Protein AF-A0A8J2Q287-F1 (afdb_monomer_lite)

Structure (mmCIF, N/CA/C/O backbone):
data_AF-A0A8J2Q287-F1
#
_entry.id   AF-A0A8J2Q287-F1
#
loop_
_atom_site.group_PDB
_atom_site.id
_atom_site.type_symbol
_atom_site.label_atom_id
_atom_site.label_alt_id
_atom_site.label_comp_id
_atom_site.label_asym_id
_atom_site.label_entity_id
_atom_site.label_seq_id
_atom_site.pdbx_PDB_ins_code
_atom_site.Cartn_x
_atom_site.Cartn_y
_atom_site.Cartn_z
_atom_site.occupancy
_atom_site.B_iso_or_equiv
_atom_site.auth_seq_id
_atom_site.auth_comp_id
_atom_site.auth_asym_id
_atom_site.auth_atom_id
_atom_site.pdbx_PDB_model_num
ATOM 1 N N . MET A 1 1 ? 9.483 -49.719 42.797 1.00 30.91 1 MET A N 1
ATOM 2 C CA . MET A 1 1 ? 10.534 -49.139 41.933 1.00 30.91 1 MET A CA 1
ATOM 3 C C . MET A 1 1 ? 10.169 -49.413 40.476 1.00 30.91 1 MET A C 1
ATOM 5 O O . MET A 1 1 ? 10.015 -50.570 40.126 1.00 30.91 1 MET A O 1
ATOM 9 N N . LYS A 1 2 ? 10.031 -48.340 39.684 1.00 28.91 2 LYS A N 1
ATOM 10 C CA . LYS A 1 2 ? 10.017 -48.252 38.207 1.00 28.91 2 LYS A CA 1
ATOM 11 C C . LYS A 1 2 ? 8.876 -48.911 37.406 1.00 28.91 2 LYS A C 1
ATOM 13 O O . LYS A 1 2 ? 8.914 -50.079 37.044 1.00 28.91 2 LYS A O 1
ATOM 18 N N . GLN A 1 3 ? 7.952 -48.028 37.016 1.00 26.89 3 GLN A N 1
ATOM 19 C CA . GLN A 1 3 ? 7.218 -48.022 35.749 1.00 26.89 3 GLN A CA 1
ATOM 20 C C . GLN A 1 3 ? 8.113 -48.377 34.547 1.00 26.89 3 GLN A C 1
ATOM 22 O O . GLN A 1 3 ? 9.223 -47.855 34.417 1.00 26.89 3 GLN A O 1
ATOM 27 N N . LYS A 1 4 ? 7.560 -49.147 33.606 1.00 24.88 4 LYS A N 1
ATOM 28 C CA . LYS A 1 4 ? 7.857 -49.010 32.178 1.00 24.88 4 LYS A CA 1
ATOM 29 C C . LYS A 1 4 ? 6.545 -49.049 31.398 1.00 24.88 4 LYS A C 1
ATOM 31 O O . LYS A 1 4 ? 5.744 -49.968 31.516 1.00 24.88 4 LYS A O 1
ATOM 36 N N . THR A 1 5 ? 6.354 -47.962 30.673 1.00 27.16 5 THR A N 1
ATOM 37 C CA . THR A 1 5 ? 5.254 -47.560 29.805 1.00 27.16 5 THR A CA 1
ATOM 38 C C . THR A 1 5 ? 5.058 -48.509 28.625 1.00 27.16 5 THR A C 1
ATOM 40 O O . THR A 1 5 ? 6.005 -48.774 27.887 1.00 27.16 5 THR A O 1
ATOM 43 N N . SER A 1 6 ? 3.817 -48.931 28.393 1.00 23.00 6 SER A N 1
ATOM 44 C CA . SER A 1 6 ? 3.329 -49.367 27.082 1.00 23.00 6 SER A CA 1
ATOM 45 C C . SER A 1 6 ? 2.025 -48.618 26.802 1.00 23.00 6 SER A C 1
ATOM 47 O O . SER A 1 6 ? 1.180 -48.473 27.682 1.00 23.00 6 SER A O 1
ATOM 49 N N . ILE A 1 7 ? 1.949 -48.023 25.614 1.00 34.00 7 ILE A N 1
ATOM 50 C CA . ILE A 1 7 ? 0.878 -47.139 25.146 1.00 34.00 7 ILE A CA 1
ATOM 51 C C . ILE A 1 7 ? -0.329 -47.989 24.735 1.00 34.00 7 ILE A C 1
ATOM 53 O O . ILE A 1 7 ? -0.144 -48.903 23.930 1.00 34.00 7 ILE A O 1
ATOM 57 N N . PRO A 1 8 ? -1.555 -47.635 25.160 1.00 24.61 8 PRO A N 1
ATOM 58 C CA . PRO A 1 8 ? -2.741 -47.986 24.401 1.00 24.61 8 PRO A CA 1
ATOM 59 C C . PRO A 1 8 ? -3.520 -46.739 23.955 1.00 24.61 8 PRO A C 1
ATOM 61 O O . PRO A 1 8 ? -3.967 -45.926 24.757 1.00 24.61 8 PRO A O 1
ATOM 64 N N . ASN A 1 9 ? -3.711 -46.689 22.637 1.00 23.41 9 ASN A N 1
ATOM 65 C CA . ASN A 1 9 ? -4.858 -46.160 21.903 1.00 23.41 9 ASN A CA 1
ATOM 66 C C . ASN A 1 9 ? -5.159 -44.658 21.992 1.00 23.41 9 ASN A C 1
ATOM 68 O O . ASN A 1 9 ? -5.897 -44.170 22.846 1.00 23.41 9 ASN A O 1
ATOM 72 N N . LEU A 1 10 ? -4.662 -43.974 20.953 1.00 26.73 10 LEU A N 1
ATOM 73 C CA . LEU A 1 10 ? -5.223 -42.759 20.372 1.00 26.73 10 LEU A CA 1
ATOM 74 C C . LEU A 1 10 ? -6.754 -42.895 20.272 1.00 26.73 10 LEU A C 1
ATOM 76 O O . LEU A 1 10 ? -7.284 -43.543 19.369 1.00 26.73 10 LEU A O 1
ATOM 80 N N . SER A 1 11 ? -7.464 -42.286 21.214 1.00 26.03 11 SER A N 1
ATOM 81 C CA . SER A 1 11 ? -8.861 -41.924 21.022 1.00 26.03 11 SER A CA 1
ATOM 82 C C . SER A 1 11 ? -8.886 -40.570 20.314 1.00 26.03 11 SER A C 1
ATOM 84 O O . SER A 1 11 ? -8.184 -39.627 20.682 1.00 26.03 11 SER A O 1
ATOM 86 N N . ASN A 1 12 ? -9.647 -40.524 19.224 1.00 31.22 12 ASN A N 1
ATOM 87 C CA . ASN A 1 12 ? -9.850 -39.379 18.346 1.00 31.22 12 ASN A CA 1
ATOM 88 C C . ASN A 1 12 ? -10.497 -38.193 19.081 1.00 31.22 12 ASN A C 1
ATOM 90 O O . ASN A 1 12 ? -11.699 -37.968 18.971 1.00 31.22 12 ASN A O 1
ATOM 94 N N . SER A 1 13 ? -9.700 -37.394 19.786 1.00 33.53 13 SER A N 1
ATOM 95 C CA . SER A 1 13 ? -10.114 -36.065 20.248 1.00 33.53 13 SER A CA 1
ATOM 96 C C . SER A 1 13 ? -8.940 -35.087 20.263 1.00 33.53 13 SER A C 1
ATOM 98 O O . SER A 1 13 ? -8.621 -34.495 21.287 1.00 33.53 13 SER A O 1
ATOM 100 N N . ASN A 1 14 ? -8.278 -34.915 19.120 1.00 33.53 14 ASN A N 1
ATOM 101 C CA . ASN A 1 14 ? -7.358 -33.799 18.902 1.00 33.53 14 ASN A CA 1
ATOM 102 C C . ASN A 1 14 ? -7.794 -33.003 17.670 1.00 33.53 14 ASN A C 1
ATOM 104 O O . ASN A 1 14 ? -7.147 -33.001 16.630 1.00 33.53 14 ASN A O 1
ATOM 108 N N . THR A 1 15 ? -8.903 -32.284 17.827 1.00 33.91 15 THR A N 1
ATOM 109 C CA . THR A 1 15 ? -9.195 -31.062 17.069 1.00 33.91 15 THR A CA 1
ATOM 110 C C . THR A 1 15 ? -9.151 -29.866 18.017 1.00 33.91 15 THR A C 1
ATOM 112 O O . THR A 1 15 ? -10.064 -29.055 18.045 1.00 33.91 15 THR A O 1
ATOM 115 N N . ASN A 1 16 ? -8.074 -29.745 18.796 1.00 35.75 16 ASN A N 1
ATOM 116 C CA . ASN A 1 16 ? -7.690 -28.474 19.416 1.00 35.75 16 ASN A CA 1
ATOM 117 C C . ASN A 1 16 ? -6.682 -27.754 18.508 1.00 35.75 16 ASN A C 1
ATOM 119 O O . ASN A 1 16 ? -5.637 -27.285 18.950 1.00 35.75 16 ASN A O 1
ATOM 123 N N . ALA A 1 17 ? -6.986 -27.685 17.209 1.00 33.25 17 ALA A N 1
ATOM 124 C CA . ALA A 1 17 ? -6.428 -26.628 16.385 1.00 33.25 17 ALA A CA 1
ATOM 125 C C . ALA A 1 17 ? -7.137 -25.344 16.825 1.00 33.25 17 ALA A C 1
ATOM 127 O O . ALA A 1 17 ? -8.359 -25.248 16.713 1.00 33.25 17 ALA A O 1
ATOM 128 N N . TYR A 1 18 ? -6.388 -24.393 17.384 1.00 36.34 18 TYR A N 1
ATOM 129 C CA . TYR A 1 18 ? -6.907 -23.081 17.759 1.00 36.34 18 TYR A CA 1
ATOM 130 C C . TYR A 1 18 ? -7.545 -22.439 16.519 1.00 36.34 18 TYR A C 1
ATOM 132 O O . TYR A 1 18 ? -6.860 -21.974 15.613 1.00 36.34 18 TYR A O 1
ATOM 140 N N . ASN A 1 19 ? -8.873 -22.438 16.457 1.00 36.66 19 ASN A N 1
ATOM 141 C CA . ASN A 1 19 ? -9.682 -21.959 15.333 1.00 36.66 19 ASN A CA 1
ATOM 142 C C . ASN A 1 19 ? -9.749 -20.418 15.261 1.00 36.66 19 ASN A C 1
ATOM 144 O O . ASN A 1 19 ? -10.635 -19.859 14.612 1.00 36.66 19 ASN A O 1
ATOM 148 N N . GLY A 1 20 ? -8.841 -19.717 15.953 1.00 40.84 20 GLY A N 1
ATOM 149 C CA . GLY A 1 20 ? -8.785 -18.256 16.029 1.00 40.84 20 GLY A CA 1
ATOM 150 C C . GLY A 1 20 ? -9.947 -17.613 16.792 1.00 40.84 20 GLY A C 1
ATOM 151 O O . GLY A 1 20 ? -9.929 -16.404 17.010 1.00 40.84 20 GLY A O 1
ATOM 152 N N . ARG A 1 21 ? -10.948 -18.392 17.222 1.00 38.56 21 ARG A N 1
ATOM 153 C CA . ARG A 1 21 ? -12.086 -17.915 18.008 1.00 38.56 21 ARG A CA 1
ATOM 154 C C . ARG A 1 21 ? -11.871 -18.314 19.460 1.00 38.56 21 ARG A C 1
ATOM 156 O O . ARG A 1 21 ? -11.976 -19.483 19.807 1.00 38.56 21 ARG A O 1
ATOM 163 N N . MET A 1 22 ? -11.599 -17.338 20.324 1.00 40.91 22 MET A N 1
ATOM 164 C CA . MET A 1 22 ? -11.732 -17.553 21.765 1.00 40.91 22 MET A CA 1
ATOM 165 C C . MET A 1 22 ? -13.216 -17.754 22.087 1.00 40.91 22 MET A C 1
ATOM 167 O O . MET A 1 22 ? -13.965 -16.781 22.207 1.00 40.91 22 MET A O 1
ATOM 171 N N . GLU A 1 23 ? -13.650 -19.006 22.198 1.00 41.22 23 GLU A N 1
ATOM 172 C CA . GLU A 1 23 ? -14.953 -19.342 22.764 1.00 41.22 23 GLU A CA 1
ATOM 173 C C . GLU A 1 23 ? -14.896 -19.113 24.273 1.00 41.22 23 GLU A C 1
ATOM 175 O O . GLU A 1 23 ? -14.190 -19.794 25.017 1.00 41.22 23 GLU A O 1
ATOM 180 N N . TRP A 1 24 ? -15.603 -18.083 24.730 1.00 50.50 24 TRP A N 1
ATOM 181 C CA . TRP A 1 24 ? -15.708 -17.797 26.150 1.00 50.50 24 TRP A CA 1
ATOM 182 C C . TRP A 1 24 ? -16.763 -18.703 26.779 1.00 50.50 24 TRP A C 1
ATOM 184 O O . TRP A 1 24 ? -17.964 -18.464 26.641 1.00 50.50 24 TRP A O 1
ATOM 194 N N . ASN A 1 25 ? -16.309 -19.727 27.496 1.00 54.94 25 ASN A N 1
ATOM 195 C CA . ASN A 1 25 ? -17.180 -20.570 28.302 1.00 54.94 25 ASN A CA 1
ATOM 196 C C . ASN A 1 25 ? -17.535 -19.836 29.598 1.00 54.94 25 ASN A C 1
ATOM 198 O O . ASN A 1 25 ? -16.721 -19.765 30.520 1.00 54.94 25 ASN A O 1
ATOM 202 N N . ARG A 1 26 ? -18.759 -19.296 29.679 1.00 58.56 26 ARG A N 1
ATOM 203 C CA . ARG A 1 26 ? -19.301 -18.792 30.947 1.00 58.56 26 ARG A CA 1
ATOM 204 C C . ARG A 1 26 ? -19.298 -19.935 31.956 1.00 58.56 26 ARG A C 1
ATOM 206 O O . ARG A 1 26 ? -19.916 -20.977 31.743 1.00 58.56 26 ARG A O 1
ATOM 213 N N . THR A 1 27 ? -18.559 -19.772 33.044 1.00 69.12 27 THR A N 1
ATOM 214 C CA . THR A 1 27 ? -18.592 -20.731 34.145 1.00 69.12 27 THR A CA 1
ATOM 215 C C . THR A 1 27 ? -19.926 -20.580 34.872 1.00 69.12 27 THR A C 1
ATOM 217 O O . THR A 1 27 ? -20.373 -19.463 35.122 1.00 69.12 27 THR A O 1
ATOM 220 N N . LYS A 1 28 ? -20.547 -21.696 35.279 1.00 67.62 28 LYS A N 1
ATOM 221 C CA . LYS A 1 28 ? -21.798 -21.683 36.071 1.00 67.62 28 LYS A CA 1
ATOM 222 C C . LYS A 1 28 ? -21.698 -20.794 37.323 1.00 67.62 28 LYS A C 1
ATOM 224 O O . LYS A 1 28 ? -22.685 -20.214 37.757 1.00 67.62 28 LYS A O 1
ATOM 229 N N . SER A 1 29 ? -20.490 -20.664 37.877 1.00 72.19 29 SER A N 1
ATOM 230 C CA . SER A 1 29 ? -20.175 -19.752 38.982 1.00 72.19 29 SER A CA 1
ATOM 231 C C . SER A 1 29 ? -20.390 -18.276 38.616 1.00 72.19 29 SER A C 1
ATOM 233 O O . SER A 1 29 ? -20.980 -17.528 39.390 1.00 72.19 29 SER A O 1
ATOM 235 N N . MET A 1 30 ? -19.981 -17.861 37.412 1.00 73.25 30 MET A N 1
ATOM 236 C CA . MET A 1 30 ? -20.127 -16.481 36.953 1.00 73.25 30 MET A CA 1
ATOM 237 C C . MET A 1 30 ? -21.586 -16.134 36.656 1.00 73.25 30 MET A C 1
ATOM 239 O O . MET A 1 30 ? -22.038 -15.066 37.050 1.00 73.25 30 MET A O 1
ATOM 243 N N . ASP A 1 31 ? -22.352 -17.044 36.049 1.00 78.25 31 ASP A N 1
ATOM 244 C CA . ASP A 1 31 ? -23.790 -16.831 35.833 1.00 78.25 31 ASP A CA 1
ATOM 245 C C . ASP A 1 31 ? -24.556 -16.715 37.165 1.00 78.25 31 ASP A C 1
ATOM 247 O O . ASP A 1 31 ? -25.426 -15.853 37.307 1.00 78.25 31 ASP A O 1
ATOM 251 N N . ASN A 1 32 ? -24.180 -17.509 38.176 1.00 82.00 32 ASN A N 1
ATOM 252 C CA . ASN A 1 32 ? -24.724 -17.380 39.530 1.00 82.00 32 ASN A CA 1
ATOM 253 C C . ASN A 1 32 ? -24.366 -16.029 40.167 1.00 82.00 32 ASN A C 1
ATOM 255 O O . ASN A 1 32 ? -25.235 -15.397 40.762 1.00 82.00 32 ASN A O 1
ATOM 259 N N . ALA A 1 33 ? -23.126 -15.557 40.012 1.00 82.25 33 ALA A N 1
ATOM 260 C CA . ALA A 1 33 ? -22.709 -14.242 40.499 1.00 82.25 33 ALA A CA 1
ATOM 261 C C . ALA A 1 33 ? -23.446 -13.099 39.778 1.00 82.25 33 ALA A C 1
ATOM 263 O O . ALA A 1 33 ? -23.880 -12.147 40.422 1.00 82.25 33 ALA A O 1
ATOM 264 N N . ILE A 1 34 ? -23.665 -13.216 38.460 1.00 84.62 34 ILE A N 1
ATOM 265 C CA . ILE A 1 34 ? -24.453 -12.253 37.674 1.00 84.62 34 ILE A CA 1
ATOM 266 C C . ILE A 1 34 ? -25.890 -12.211 38.199 1.00 84.62 34 ILE A C 1
ATOM 268 O O . ILE A 1 34 ? -26.449 -11.131 38.393 1.00 84.62 34 ILE A O 1
ATOM 272 N N . HIS A 1 35 ? -26.484 -13.375 38.470 1.00 85.31 35 HIS A N 1
ATOM 273 C CA . HIS A 1 35 ? -27.824 -13.458 39.036 1.00 85.31 35 HIS A CA 1
ATOM 274 C C . HIS A 1 35 ? -27.888 -12.843 40.440 1.00 85.31 35 HIS A C 1
ATOM 276 O O . HIS A 1 35 ? -28.786 -12.049 40.711 1.00 85.31 35 HIS A O 1
ATOM 282 N N . GLN A 1 36 ? -26.932 -13.162 41.317 1.00 86.69 36 GLN A N 1
ATOM 283 C CA . GLN A 1 36 ? -26.842 -12.595 42.667 1.00 86.69 36 GLN A CA 1
ATOM 284 C C . GLN A 1 36 ? -26.710 -11.070 42.628 1.00 86.69 36 GLN A C 1
ATOM 286 O O . GLN A 1 36 ? -27.480 -10.374 43.293 1.00 86.69 36 GLN A O 1
ATOM 291 N N . PHE A 1 37 ? -25.808 -10.547 41.795 1.00 86.94 37 PHE A N 1
ATOM 292 C CA . PHE A 1 37 ? -25.642 -9.112 41.580 1.00 86.94 37 PHE A CA 1
ATOM 293 C C . PHE A 1 37 ? -26.945 -8.469 41.097 1.00 86.94 37 PHE A C 1
ATOM 295 O O . PHE A 1 37 ? -27.413 -7.500 41.689 1.00 86.94 37 PHE A O 1
ATOM 302 N N . ARG A 1 38 ? -27.593 -9.053 40.083 1.00 86.69 38 ARG A N 1
ATOM 303 C CA . ARG A 1 38 ? -28.869 -8.555 39.562 1.00 86.69 38 ARG A CA 1
ATOM 304 C C . ARG A 1 38 ? -29.953 -8.525 40.638 1.00 86.69 38 ARG A C 1
ATOM 306 O O . ARG A 1 38 ? -30.642 -7.519 40.768 1.00 86.69 38 ARG A O 1
ATOM 313 N N . THR A 1 39 ? -30.097 -9.588 41.430 1.00 86.69 39 THR A N 1
ATOM 314 C CA . THR A 1 39 ? -31.070 -9.614 42.533 1.00 86.69 39 THR A CA 1
ATOM 315 C C . THR A 1 39 ? -30.752 -8.584 43.612 1.00 86.69 39 THR A C 1
ATOM 317 O O . THR A 1 39 ? -31.664 -7.942 44.122 1.00 86.69 39 THR A O 1
ATOM 320 N N . ALA A 1 40 ? -29.471 -8.369 43.925 1.00 86.12 40 ALA A N 1
ATOM 321 C CA . ALA A 1 40 ? -29.054 -7.371 44.904 1.00 86.12 40 ALA A CA 1
ATOM 322 C C . ALA A 1 40 ? -29.370 -5.943 44.435 1.00 86.12 40 ALA A C 1
ATOM 324 O O . ALA A 1 40 ? -29.849 -5.138 45.233 1.00 86.12 40 ALA A O 1
ATOM 325 N N . VAL A 1 41 ? -29.167 -5.654 43.144 1.00 86.50 41 VAL A N 1
ATOM 326 C CA . VAL A 1 41 ? -29.534 -4.372 42.521 1.00 86.50 41 VAL A CA 1
ATOM 327 C C . VAL A 1 41 ? -31.051 -4.174 42.519 1.00 86.50 41 VAL A C 1
ATOM 329 O O . VAL A 1 41 ? -31.517 -3.120 42.937 1.00 86.50 41 VAL A O 1
ATOM 332 N N . LEU A 1 42 ? -31.828 -5.199 42.151 1.00 84.19 42 LEU A N 1
ATOM 333 C CA . LEU A 1 42 ? -33.298 -5.152 42.163 1.00 84.19 42 LEU A CA 1
ATOM 334 C C . LEU A 1 42 ? -33.886 -4.905 43.560 1.00 84.19 42 LEU A C 1
ATOM 336 O O . LEU A 1 42 ? -34.880 -4.202 43.698 1.00 84.19 42 LEU A O 1
ATOM 340 N N . ILE A 1 43 ? -33.268 -5.475 44.596 1.00 86.50 43 ILE A N 1
ATOM 341 C CA . ILE A 1 43 ? -33.686 -5.316 45.998 1.00 86.50 43 ILE A CA 1
ATOM 342 C C . ILE A 1 43 ? -33.102 -4.024 46.609 1.00 86.50 43 ILE A C 1
ATOM 344 O O . ILE A 1 43 ? -33.389 -3.690 47.755 1.00 86.50 43 ILE A O 1
ATOM 348 N N . THR A 1 44 ? -32.301 -3.254 45.861 1.00 84.06 44 THR A N 1
ATOM 349 C CA . THR A 1 44 ? -31.587 -2.050 46.333 1.00 84.06 44 THR A CA 1
ATOM 350 C C . THR A 1 44 ? -30.701 -2.308 47.562 1.00 84.06 44 THR A C 1
ATOM 352 O O . THR A 1 44 ? -30.529 -1.455 48.433 1.00 84.06 44 THR A O 1
ATOM 355 N N . ASN A 1 45 ? -30.102 -3.501 47.651 1.00 86.50 45 ASN A N 1
ATOM 356 C CA . ASN A 1 45 ? -29.232 -3.869 48.767 1.00 86.50 45 ASN A CA 1
ATOM 357 C C . ASN A 1 45 ? -27.811 -3.323 48.565 1.00 86.50 45 ASN A C 1
ATOM 359 O O . ASN A 1 45 ? -26.919 -4.012 48.067 1.00 86.50 45 ASN A O 1
ATOM 363 N N . VAL A 1 46 ? -27.607 -2.077 48.997 1.00 85.00 46 VAL A N 1
ATOM 364 C CA . VAL A 1 46 ? -26.348 -1.330 48.837 1.00 85.00 46 VAL A CA 1
ATOM 365 C C . VAL A 1 46 ? -25.139 -2.091 49.388 1.00 85.00 46 VAL A C 1
ATOM 367 O O . VAL A 1 46 ? -24.105 -2.136 48.731 1.00 85.00 46 VAL A O 1
ATOM 370 N N . LYS A 1 47 ? -25.273 -2.757 50.544 1.00 84.50 47 LYS A N 1
ATOM 371 C CA . LYS A 1 47 ? -24.162 -3.475 51.194 1.00 84.50 47 LYS A CA 1
ATOM 372 C C . LYS A 1 47 ? -23.655 -4.643 50.350 1.00 84.50 47 LYS A C 1
ATOM 374 O O . LYS A 1 47 ? -22.450 -4.830 50.223 1.00 84.50 47 LYS A O 1
ATOM 379 N N . VAL A 1 48 ? -24.573 -5.410 49.760 1.00 84.88 48 VAL A N 1
ATOM 380 C CA . VAL A 1 48 ? -24.225 -6.564 48.916 1.00 84.88 48 VAL A CA 1
ATOM 381 C C . VAL A 1 48 ? -23.641 -6.100 47.583 1.00 84.88 48 VAL A C 1
ATOM 383 O O . VAL A 1 48 ? -22.661 -6.673 47.119 1.00 84.88 48 VAL A O 1
ATOM 386 N N . ILE A 1 49 ? -24.191 -5.034 46.990 1.00 83.50 49 ILE A N 1
ATOM 387 C CA . ILE A 1 49 ? -23.655 -4.437 45.757 1.00 83.50 49 ILE A CA 1
ATOM 388 C C . ILE A 1 49 ? -22.229 -3.932 45.994 1.00 83.50 49 ILE A C 1
ATOM 390 O O . ILE A 1 49 ? -21.330 -4.241 45.218 1.00 83.50 49 ILE A O 1
ATOM 394 N N . GLU A 1 50 ? -22.005 -3.194 47.081 1.00 84.38 50 GLU A N 1
ATOM 395 C CA . GLU A 1 50 ? -20.690 -2.667 47.440 1.00 84.38 50 GLU A CA 1
ATOM 396 C C . GLU A 1 50 ? -19.680 -3.791 47.701 1.00 84.38 50 GLU A C 1
ATOM 398 O O . GLU A 1 50 ? -18.538 -3.698 47.258 1.00 84.38 50 GLU A O 1
ATOM 403 N N . GLN A 1 51 ? -20.099 -4.875 48.359 1.00 85.50 51 GLN A N 1
ATOM 404 C CA . GLN A 1 51 ? -19.251 -6.043 48.588 1.00 85.50 51 GLN A CA 1
ATOM 405 C C . GLN A 1 51 ? -18.855 -6.724 47.270 1.00 85.50 51 GLN A C 1
ATOM 407 O O . GLN A 1 51 ? -17.669 -6.908 47.023 1.00 85.50 51 GLN A O 1
ATOM 412 N N . ILE A 1 52 ? -19.813 -6.982 46.371 1.00 82.62 52 ILE A N 1
ATOM 413 C CA . ILE A 1 52 ? -19.531 -7.570 45.049 1.00 82.62 52 ILE A CA 1
ATOM 414 C C . ILE A 1 52 ? -18.608 -6.662 44.219 1.00 82.62 52 ILE A C 1
ATOM 416 O O . ILE A 1 52 ? -17.729 -7.148 43.510 1.00 82.62 52 ILE A O 1
ATOM 420 N N . LEU A 1 53 ? -18.786 -5.339 44.299 1.00 82.12 53 LEU A N 1
ATOM 421 C CA . LEU A 1 53 ? -17.925 -4.379 43.603 1.00 82.12 53 LEU A CA 1
ATOM 422 C C . LEU A 1 53 ? -16.511 -4.320 44.200 1.00 82.12 53 LEU A C 1
ATOM 424 O O . LEU A 1 53 ? -15.557 -4.186 43.438 1.00 82.12 53 LEU A O 1
ATOM 428 N N . LYS A 1 54 ? -16.360 -4.448 45.525 1.00 82.25 54 LYS A N 1
ATOM 429 C CA . LYS A 1 54 ? -15.052 -4.538 46.203 1.00 82.25 54 LYS A CA 1
ATOM 430 C C . LYS A 1 54 ? -14.321 -5.840 45.890 1.00 82.25 54 LYS A C 1
ATOM 432 O O . LYS A 1 54 ? -13.098 -5.832 45.778 1.00 82.25 54 LYS A O 1
ATOM 437 N N . ASP A 1 55 ? -15.062 -6.930 45.717 1.00 79.19 55 ASP A N 1
ATOM 438 C CA . ASP A 1 55 ? -14.502 -8.236 45.366 1.00 79.19 55 ASP A CA 1
ATOM 439 C C . ASP A 1 55 ? -13.956 -8.263 43.923 1.00 79.19 55 ASP A C 1
ATOM 441 O O . ASP A 1 55 ? -13.140 -9.120 43.571 1.00 79.19 55 ASP A O 1
ATOM 445 N N . MET A 1 56 ? -14.361 -7.312 43.071 1.00 77.69 56 MET A N 1
ATOM 446 C CA . MET A 1 56 ? -13.845 -7.196 41.710 1.00 77.69 56 MET A CA 1
ATOM 447 C C . MET A 1 56 ? -12.495 -6.476 41.642 1.00 77.69 56 MET A C 1
ATOM 449 O O . MET A 1 56 ? -12.317 -5.347 42.096 1.00 77.69 56 MET A O 1
ATOM 453 N N . HIS A 1 57 ? -11.541 -7.119 40.967 1.00 65.00 57 HIS A N 1
ATOM 454 C CA . HIS A 1 57 ? -10.225 -6.545 40.699 1.00 65.00 57 HIS A CA 1
ATOM 455 C C . HIS A 1 57 ? -10.329 -5.288 39.811 1.00 65.00 57 HIS A C 1
ATOM 457 O O . HIS A 1 57 ? -11.138 -5.241 38.882 1.00 65.00 57 HIS A O 1
ATOM 463 N N . ASN A 1 58 ? -9.454 -4.305 40.053 1.00 68.31 58 ASN A N 1
ATOM 464 C CA . ASN A 1 58 ? -9.305 -3.049 39.294 1.00 68.31 58 ASN A CA 1
ATOM 465 C C . ASN A 1 58 ? -10.388 -1.967 39.492 1.00 68.31 58 ASN A C 1
ATOM 467 O O . ASN A 1 58 ? -10.466 -1.037 38.687 1.00 68.31 58 ASN A O 1
ATOM 471 N N . ILE A 1 59 ? -11.192 -2.022 40.559 1.00 77.50 59 ILE A N 1
ATOM 472 C CA . ILE A 1 59 ? -12.139 -0.945 40.892 1.00 77.50 59 ILE A CA 1
ATOM 473 C C . ILE A 1 59 ? -11.603 -0.131 42.077 1.00 77.50 59 ILE A C 1
ATOM 475 O O . ILE A 1 59 ? -11.395 -0.658 43.166 1.00 77.50 59 ILE A O 1
ATOM 479 N N . SER A 1 60 ? -11.359 1.166 41.865 1.00 80.62 60 SER A N 1
ATOM 480 C CA . SER A 1 60 ? -10.973 2.085 42.941 1.00 80.62 60 SER A CA 1
ATOM 481 C C . SER A 1 60 ? -12.198 2.459 43.791 1.00 80.62 60 SER A C 1
ATOM 483 O O . SER A 1 60 ? -13.314 2.497 43.263 1.00 80.62 60 SER A O 1
ATOM 485 N N . PRO A 1 61 ? -12.029 2.788 45.085 1.00 76.38 61 PRO A N 1
ATOM 486 C CA . PRO A 1 61 ? -13.152 3.162 45.949 1.00 76.38 61 PRO A CA 1
ATOM 487 C C . PRO A 1 61 ? -13.951 4.357 45.397 1.00 76.38 61 PRO A C 1
ATOM 489 O O . PRO A 1 61 ? -15.178 4.334 45.428 1.00 76.38 61 PRO A O 1
ATOM 492 N N . GLY A 1 62 ? -13.288 5.333 44.765 1.00 78.50 62 GLY A N 1
ATOM 493 C CA . GLY A 1 62 ? -13.964 6.467 44.120 1.00 78.50 62 GLY A CA 1
ATOM 494 C C . GLY A 1 62 ? -14.815 6.088 42.898 1.00 78.50 62 GLY A C 1
ATOM 495 O O . GLY A 1 62 ? -15.808 6.751 42.602 1.00 78.50 62 GLY A O 1
ATOM 496 N N . HIS A 1 63 ? -14.488 4.999 42.191 1.00 82.81 63 HIS A N 1
ATOM 497 C CA . HIS A 1 63 ? -15.358 4.478 41.130 1.00 82.81 63 HIS A CA 1
ATOM 498 C C . HIS A 1 63 ? -16.611 3.806 41.704 1.00 82.81 63 HIS A C 1
ATOM 500 O O . HIS A 1 63 ? -17.682 3.924 41.111 1.00 82.81 63 HIS A O 1
ATOM 506 N N . ILE A 1 64 ? -16.497 3.140 42.858 1.00 81.50 64 ILE A N 1
ATOM 507 C CA . ILE A 1 64 ? -17.636 2.514 43.547 1.00 81.50 64 ILE A CA 1
ATOM 508 C C . ILE A 1 64 ? -18.625 3.591 44.000 1.00 81.50 64 ILE A C 1
ATOM 510 O O . ILE A 1 64 ? -19.814 3.480 43.707 1.00 81.50 64 ILE A O 1
ATOM 514 N N . GLU A 1 65 ? -18.136 4.668 44.618 1.00 82.94 65 GLU A N 1
ATOM 515 C CA . GLU A 1 65 ? -18.965 5.806 45.046 1.00 82.94 65 GLU A CA 1
ATOM 516 C C . GLU A 1 65 ? -19.732 6.449 43.886 1.00 82.94 65 GLU A C 1
ATOM 518 O O . GLU A 1 65 ? -20.878 6.861 44.050 1.00 82.94 65 GLU A O 1
ATOM 523 N N . ARG A 1 66 ? -19.133 6.492 42.690 1.00 84.88 66 ARG A N 1
ATOM 524 C CA . ARG A 1 66 ? -19.779 7.017 41.482 1.00 84.88 66 ARG A CA 1
ATOM 525 C C . ARG A 1 66 ? -20.788 6.043 40.866 1.00 84.88 66 ARG A C 1
ATOM 527 O O . ARG A 1 66 ? -21.799 6.484 40.325 1.00 84.88 66 ARG A O 1
ATOM 534 N N . LEU A 1 67 ? -20.522 4.738 40.913 1.00 85.31 67 LEU A N 1
ATOM 535 C CA . LEU A 1 67 ? -21.387 3.711 40.319 1.00 85.31 67 LEU A CA 1
ATOM 536 C C . LEU A 1 67 ? -22.611 3.399 41.183 1.00 85.31 67 LEU A C 1
ATOM 538 O O . LEU A 1 67 ? -23.686 3.178 40.636 1.00 85.31 67 LEU A O 1
ATOM 542 N N . LEU A 1 68 ? -22.480 3.407 42.512 1.00 85.38 68 LEU A N 1
ATOM 543 C CA . LEU A 1 68 ? -23.579 3.122 43.440 1.00 85.38 68 LEU A CA 1
ATOM 544 C C . LEU A 1 68 ? -24.855 3.946 43.173 1.00 85.38 68 LEU A C 1
ATOM 546 O O . LEU A 1 68 ? -25.903 3.326 42.990 1.00 85.38 68 LEU A O 1
ATOM 550 N N . PRO A 1 69 ? -24.824 5.292 43.077 1.00 86.31 69 PRO A N 1
ATOM 551 C CA . PRO A 1 69 ? -26.035 6.069 42.810 1.00 86.31 69 PRO A CA 1
ATOM 552 C C . PRO A 1 69 ? -26.627 5.766 41.427 1.00 86.31 69 PRO A C 1
ATOM 554 O O . PRO A 1 69 ? -27.845 5.729 41.286 1.00 86.31 69 PRO A O 1
ATOM 557 N N . LEU A 1 70 ? -25.785 5.481 40.426 1.00 85.06 70 LEU A N 1
ATOM 558 C CA . LEU A 1 70 ? -26.217 5.145 39.063 1.00 85.06 70 LEU A CA 1
ATOM 559 C C . LEU A 1 70 ? -26.852 3.750 38.957 1.00 85.06 70 LEU A C 1
ATOM 561 O O . LEU A 1 70 ? -27.663 3.508 38.068 1.00 85.06 70 LEU A O 1
ATOM 565 N N . LEU A 1 71 ? -26.467 2.820 39.834 1.00 85.19 71 LEU A N 1
ATOM 566 C CA . LEU A 1 71 ? -27.048 1.476 39.898 1.00 85.19 71 LEU A CA 1
ATOM 567 C C . LEU A 1 71 ? -28.351 1.450 40.706 1.00 85.19 71 LEU A C 1
ATOM 569 O O . LEU A 1 71 ? -29.225 0.636 40.412 1.00 85.19 71 LEU A O 1
ATOM 573 N N . ILE A 1 72 ? -28.473 2.321 41.714 1.00 85.69 72 ILE A N 1
ATOM 574 C CA . ILE A 1 72 ? -29.668 2.439 42.562 1.00 85.69 72 ILE A CA 1
ATOM 575 C C . ILE A 1 72 ? -30.776 3.215 41.840 1.00 85.69 72 ILE A C 1
ATOM 577 O O . ILE A 1 72 ? -31.945 2.841 41.940 1.00 85.69 72 ILE A O 1
ATOM 581 N N . ASP A 1 73 ? -30.434 4.277 41.103 1.00 83.94 73 ASP A N 1
ATOM 582 C CA . ASP A 1 73 ? -31.415 5.019 40.312 1.00 83.94 73 ASP A CA 1
ATOM 583 C C . ASP A 1 73 ? -31.861 4.199 39.093 1.00 83.94 73 ASP A C 1
ATOM 585 O O . ASP A 1 73 ? -31.146 4.043 38.102 1.00 83.94 73 ASP A O 1
ATOM 589 N N . ARG A 1 74 ? -33.078 3.658 39.183 1.00 78.50 74 ARG A N 1
ATOM 590 C CA . ARG A 1 74 ? -33.728 2.847 38.141 1.00 78.50 74 ARG A CA 1
ATOM 591 C C . ARG A 1 74 ? -34.955 3.529 37.542 1.00 78.50 74 ARG A C 1
ATOM 593 O O . ARG A 1 74 ? -35.708 2.892 36.809 1.00 78.50 74 ARG A O 1
ATOM 600 N N . SER A 1 75 ? -35.149 4.820 37.821 1.00 80.62 75 SER A N 1
ATOM 601 C CA . SER A 1 75 ? -36.278 5.607 37.308 1.00 80.62 75 SER A CA 1
ATOM 602 C C . SER A 1 75 ? -36.319 5.677 35.774 1.00 80.62 75 SER A C 1
ATOM 604 O O . SER A 1 75 ? -37.382 5.860 35.182 1.00 80.62 75 SER A O 1
ATOM 606 N N . SER A 1 76 ? -35.166 5.517 35.117 1.00 84.88 76 SER A N 1
ATOM 607 C CA . SER A 1 76 ? -35.030 5.454 33.662 1.00 84.88 76 SER A CA 1
ATOM 608 C C . SER A 1 76 ? -33.839 4.581 33.246 1.00 84.88 76 SER A C 1
ATOM 610 O O . SER A 1 76 ? -33.020 4.186 34.075 1.00 84.88 76 SER A O 1
ATOM 612 N N . ALA A 1 77 ? -33.705 4.300 31.946 1.00 85.75 77 ALA A N 1
ATOM 613 C CA . ALA A 1 77 ? -32.555 3.567 31.408 1.00 85.75 77 ALA A CA 1
ATOM 614 C C . ALA A 1 77 ? -31.248 4.395 31.395 1.00 85.75 77 ALA A C 1
ATOM 616 O O . ALA A 1 77 ? -30.162 3.823 31.351 1.00 85.75 77 ALA A O 1
ATOM 617 N N . GLU A 1 78 ? -31.325 5.730 31.434 1.00 87.88 78 GLU A N 1
ATOM 618 C CA . GLU A 1 78 ? -30.168 6.639 31.333 1.00 87.88 78 GLU A CA 1
ATOM 619 C C . GLU A 1 78 ? -29.091 6.450 32.425 1.00 87.88 78 GLU A C 1
ATOM 621 O O . GLU A 1 78 ? -27.924 6.326 32.049 1.00 87.88 78 GLU A O 1
ATOM 626 N N . PRO A 1 79 ? -29.406 6.359 33.735 1.00 88.75 79 PRO A N 1
ATOM 627 C CA . PRO A 1 79 ? -28.393 6.105 34.767 1.00 88.75 79 PRO A CA 1
ATOM 628 C C . PRO A 1 79 ? -27.690 4.754 34.574 1.00 88.75 79 PRO A C 1
ATOM 630 O O . PRO A 1 79 ? -26.474 4.653 34.738 1.00 88.75 79 PRO A O 1
ATOM 633 N N . THR A 1 80 ? -28.415 3.729 34.112 1.00 89.44 80 THR A N 1
ATOM 634 C CA . THR A 1 80 ? -27.824 2.416 33.802 1.00 89.44 80 THR A CA 1
ATOM 635 C C . THR A 1 80 ? -26.924 2.474 32.560 1.00 89.44 80 THR A C 1
ATOM 637 O O . THR A 1 80 ? -25.871 1.833 32.538 1.00 89.44 80 THR A O 1
ATOM 640 N N . LYS A 1 81 ? -27.272 3.277 31.543 1.00 90.81 81 LYS A N 1
ATOM 641 C CA . LYS A 1 81 ? -26.375 3.558 30.408 1.00 90.81 81 LYS A CA 1
ATOM 642 C C . LYS A 1 81 ? -25.113 4.284 30.865 1.00 90.81 81 LYS A C 1
ATOM 644 O O . LYS A 1 81 ? -24.023 3.889 30.464 1.00 90.81 81 LYS A O 1
ATOM 649 N N . GLU A 1 82 ? -25.219 5.287 31.738 1.00 90.75 82 GLU A N 1
ATOM 650 C CA . GLU A 1 82 ? -24.037 5.999 32.242 1.00 90.75 82 GLU A CA 1
ATOM 651 C C . GLU A 1 82 ? -23.146 5.082 33.093 1.00 90.75 82 GLU A C 1
ATOM 653 O O . GLU A 1 82 ? -21.919 5.121 32.958 1.00 90.75 82 GLU A O 1
ATOM 658 N N . ALA A 1 83 ? -23.743 4.189 33.888 1.00 90.75 83 ALA A N 1
ATOM 659 C CA . ALA A 1 83 ? -23.016 3.142 34.601 1.00 90.75 83 ALA A CA 1
ATOM 660 C C . ALA A 1 83 ? -22.276 2.203 33.633 1.00 90.75 83 ALA A C 1
ATOM 662 O O . ALA A 1 83 ? -21.101 1.904 33.850 1.00 90.75 83 ALA A O 1
ATOM 663 N N . LEU A 1 84 ? -22.923 1.785 32.536 1.00 92.06 84 LEU A N 1
ATOM 664 C CA . LEU A 1 84 ? -22.310 0.936 31.511 1.00 92.06 84 LEU A CA 1
ATOM 665 C C . LEU A 1 84 ? -21.116 1.627 30.843 1.00 92.06 84 LEU A C 1
ATOM 667 O O . LEU A 1 84 ? -20.042 1.039 30.747 1.00 92.06 84 LEU A O 1
ATOM 671 N N . MET A 1 85 ? -21.277 2.882 30.424 1.00 91.94 85 MET A N 1
ATOM 672 C CA . MET A 1 85 ? -20.206 3.668 29.802 1.00 91.94 85 MET A CA 1
ATOM 673 C C . MET A 1 85 ? -19.026 3.862 30.761 1.00 91.94 85 MET A C 1
ATOM 675 O O . MET A 1 85 ? -17.870 3.673 30.384 1.00 91.94 85 MET A O 1
ATOM 679 N N . THR A 1 86 ? -19.314 4.139 32.034 1.00 90.81 86 THR A N 1
ATOM 680 C CA . THR A 1 86 ? -18.293 4.258 33.083 1.00 90.81 86 THR A CA 1
ATOM 681 C C . THR A 1 86 ? -17.549 2.935 33.290 1.00 90.81 86 THR A C 1
ATOM 683 O O . THR A 1 86 ? -16.323 2.923 33.374 1.00 90.81 86 THR A O 1
ATOM 686 N N . ALA A 1 87 ? -18.256 1.803 33.303 1.00 90.81 87 ALA A N 1
ATOM 687 C CA . ALA A 1 87 ? -17.640 0.483 33.418 1.00 90.81 87 ALA A CA 1
ATOM 688 C C . ALA A 1 87 ? -16.739 0.129 32.228 1.00 90.81 87 ALA A C 1
ATOM 690 O O . ALA A 1 87 ? -15.689 -0.492 32.412 1.00 90.81 87 ALA A O 1
ATOM 691 N N . ILE A 1 88 ? -17.109 0.561 31.021 1.00 92.00 88 ILE A N 1
ATOM 692 C CA . ILE A 1 88 ? -16.277 0.405 29.824 1.00 92.00 88 ILE A CA 1
ATOM 693 C C . ILE A 1 88 ? -14.983 1.216 29.960 1.00 92.00 88 ILE A C 1
ATOM 695 O O . ILE A 1 88 ? -13.916 0.678 29.669 1.00 92.00 88 ILE A O 1
ATOM 699 N N . CYS A 1 89 ? -15.048 2.451 30.471 1.00 90.62 89 CYS A N 1
ATOM 700 C CA . CYS A 1 89 ? -13.855 3.257 30.755 1.00 90.62 89 CYS A CA 1
ATOM 701 C C . CYS A 1 89 ? -12.945 2.631 31.822 1.00 90.62 89 CYS A C 1
ATOM 703 O O . CYS A 1 89 ? -11.728 2.740 31.713 1.00 90.62 89 CYS A O 1
ATOM 705 N N . ILE A 1 90 ? -13.514 1.954 32.828 1.00 88.88 90 ILE A N 1
ATOM 706 C CA . ILE A 1 90 ? -12.739 1.193 33.826 1.00 88.88 90 ILE A CA 1
ATOM 707 C C . ILE A 1 90 ? -12.025 -0.003 33.169 1.00 88.88 90 ILE A C 1
ATOM 709 O O . ILE A 1 90 ? -10.966 -0.429 33.625 1.00 88.88 90 ILE A O 1
ATOM 713 N N . GLY A 1 91 ? -12.584 -0.555 32.087 1.00 8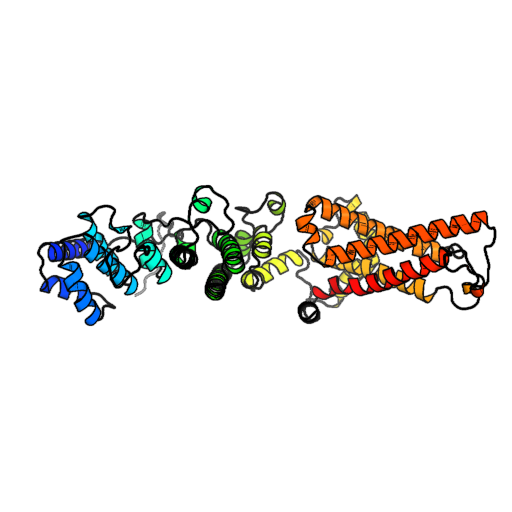4.38 91 GLY A N 1
ATOM 714 C CA . GLY A 1 91 ? -11.986 -1.654 31.328 1.00 84.38 91 GLY A CA 1
ATOM 715 C C . GLY A 1 91 ? -12.182 -3.040 31.953 1.00 84.38 91 GLY A C 1
ATOM 716 O O . GLY A 1 91 ? -11.568 -4.009 31.502 1.00 84.38 91 GLY A O 1
ATOM 717 N N . SER A 1 92 ? -13.049 -3.162 32.963 1.00 84.62 92 SER A N 1
ATOM 718 C CA . SER A 1 92 ? -13.377 -4.441 33.601 1.00 84.62 92 SER A CA 1
ATOM 719 C C . SER A 1 92 ? -14.510 -5.149 32.852 1.00 84.62 92 SER A C 1
ATOM 721 O O . SER A 1 92 ? -15.674 -4.757 32.938 1.00 84.62 92 SER A O 1
ATOM 723 N N . ARG A 1 93 ? -14.185 -6.225 32.122 1.00 86.69 93 ARG A N 1
ATOM 724 C CA . ARG A 1 93 ? -15.187 -7.046 31.420 1.00 86.69 93 ARG A CA 1
ATOM 725 C C . ARG A 1 93 ? -16.249 -7.652 32.356 1.00 86.69 93 ARG A C 1
ATOM 727 O O . ARG A 1 93 ? -17.419 -7.563 31.991 1.00 86.69 93 ARG A O 1
ATOM 734 N N . PRO A 1 94 ? -15.915 -8.221 33.534 1.00 85.12 94 PRO A N 1
ATOM 735 C CA . PRO A 1 94 ? -16.927 -8.754 34.452 1.00 85.12 94 PRO A CA 1
ATOM 736 C C . PRO A 1 94 ? -17.940 -7.694 34.902 1.00 85.12 94 PRO A C 1
ATOM 738 O O . PRO A 1 94 ? -19.141 -7.950 34.891 1.00 85.12 94 PRO A O 1
ATOM 741 N N . LEU A 1 95 ? -17.476 -6.474 35.197 1.00 86.62 95 LEU A N 1
ATOM 742 C CA . LEU A 1 95 ? -18.349 -5.351 35.547 1.00 86.62 95 LEU A CA 1
ATOM 743 C C . LEU A 1 95 ? -19.284 -4.975 34.393 1.00 86.62 95 LEU A C 1
ATOM 745 O O . LEU A 1 95 ? -20.474 -4.753 34.608 1.00 86.62 95 LEU A O 1
ATOM 749 N N . VAL A 1 96 ? -18.765 -4.945 33.164 1.00 89.56 96 VAL A N 1
ATOM 750 C CA . VAL A 1 96 ? -19.581 -4.713 31.967 1.00 89.56 96 VAL A CA 1
ATOM 751 C C . VAL A 1 96 ? -20.635 -5.814 31.809 1.00 89.56 96 VAL A C 1
ATOM 753 O O . VAL A 1 96 ? -21.796 -5.505 31.565 1.00 89.56 96 VAL A O 1
ATOM 756 N N . GLU A 1 97 ? -20.287 -7.087 32.002 1.00 88.44 97 GLU A N 1
ATOM 757 C CA . GLU A 1 97 ? -21.247 -8.197 31.925 1.00 88.44 97 GLU A CA 1
ATOM 758 C C . GLU A 1 97 ? -22.319 -8.134 33.030 1.00 88.44 97 GLU A C 1
ATOM 760 O O . GLU A 1 97 ? -23.497 -8.377 32.743 1.00 88.44 97 GLU A O 1
ATOM 765 N N . PHE A 1 98 ? -21.946 -7.740 34.254 1.00 87.81 98 PHE A N 1
ATOM 766 C CA . PHE A 1 98 ? -22.883 -7.494 35.351 1.00 87.81 98 PHE A CA 1
ATOM 767 C C . PHE A 1 98 ? -23.865 -6.373 35.022 1.00 87.81 98 PHE A C 1
ATOM 769 O O . PHE A 1 98 ? -25.074 -6.571 35.140 1.00 87.81 98 PHE A O 1
ATOM 776 N N . ILE A 1 99 ? -23.385 -5.224 34.547 1.00 89.75 99 ILE A N 1
ATOM 777 C CA . ILE A 1 99 ? -24.257 -4.092 34.210 1.00 89.75 99 ILE A CA 1
ATOM 778 C C . ILE A 1 99 ? -25.125 -4.417 32.989 1.00 89.75 99 ILE A C 1
ATOM 780 O O . ILE A 1 99 ? -26.316 -4.119 32.992 1.00 89.75 99 ILE A O 1
ATOM 784 N N . LEU A 1 100 ? -24.587 -5.117 31.985 1.00 89.81 100 LEU A N 1
ATOM 785 C CA . LEU A 1 100 ? -25.361 -5.588 30.831 1.00 89.81 100 LEU A CA 1
ATOM 786 C C . LEU A 1 100 ? -26.498 -6.543 31.230 1.00 89.81 100 LEU A C 1
ATOM 788 O O . LEU A 1 100 ? -27.508 -6.618 30.537 1.00 89.81 100 LEU A O 1
ATOM 792 N N . SER A 1 101 ? -26.381 -7.266 32.349 1.00 87.75 101 SER A N 1
ATOM 793 C CA . SER A 1 101 ? -27.482 -8.101 32.856 1.00 87.75 101 SER A CA 1
ATOM 794 C C . SER A 1 101 ? -28.689 -7.284 33.344 1.00 87.75 101 SER A C 1
ATOM 796 O O . SER A 1 101 ? -29.819 -7.780 33.321 1.00 87.75 101 SER A O 1
ATOM 798 N N . LEU A 1 102 ? -28.472 -6.021 33.727 1.00 87.00 102 LEU A N 1
ATOM 799 C CA . LEU A 1 102 ? -29.511 -5.111 34.212 1.00 87.00 102 LEU A CA 1
ATOM 800 C C . LEU A 1 102 ? -30.378 -4.538 33.081 1.00 87.00 102 LEU A C 1
ATOM 802 O O . LEU A 1 102 ? -31.472 -4.044 33.351 1.00 87.00 102 LEU A O 1
ATOM 806 N N . PHE A 1 103 ? -29.925 -4.620 31.825 1.00 86.19 103 PHE A N 1
ATOM 807 C CA . PHE A 1 103 ? -30.681 -4.173 30.646 1.00 86.19 103 PHE A CA 1
ATOM 808 C C . PHE A 1 103 ? -31.780 -5.150 30.212 1.00 86.19 103 PHE A C 1
ATOM 810 O O . PHE A 1 103 ? -32.524 -4.857 29.282 1.00 86.19 103 PHE A O 1
ATOM 817 N N . MET A 1 104 ? -31.961 -6.273 30.916 1.00 81.00 104 MET A N 1
ATOM 818 C CA . MET A 1 104 ? -33.128 -7.145 30.717 1.00 81.00 104 MET A CA 1
ATOM 819 C C . MET A 1 104 ? -34.464 -6.420 30.960 1.00 81.00 104 MET A C 1
ATOM 821 O O . MET A 1 104 ? -35.474 -6.828 30.398 1.00 81.00 104 MET A O 1
ATOM 825 N N . GLU A 1 105 ? -34.481 -5.357 31.772 1.00 76.94 105 GLU A N 1
ATOM 826 C CA . GLU A 1 105 ? -35.660 -4.493 31.969 1.00 76.94 105 GLU A CA 1
ATOM 827 C C . GLU A 1 105 ? -35.914 -3.534 30.795 1.00 76.94 105 GLU A C 1
ATOM 829 O O . GLU A 1 105 ? -37.050 -3.128 30.572 1.00 76.94 105 GLU A O 1
ATOM 834 N N . TYR A 1 106 ? -34.874 -3.204 30.022 1.00 82.38 106 TYR A N 1
ATOM 835 C CA . TYR A 1 106 ? -34.912 -2.240 28.919 1.00 82.38 106 TYR A CA 1
ATOM 836 C C . TYR A 1 106 ? -34.258 -2.842 27.663 1.00 82.38 106 TYR A C 1
ATOM 838 O O . TYR A 1 106 ? -33.124 -2.485 27.316 1.00 82.38 106 TYR A O 1
ATOM 846 N N . PRO A 1 107 ? -34.931 -3.784 26.977 1.00 81.81 107 PRO A N 1
ATOM 847 C CA . PRO A 1 107 ? -34.339 -4.484 25.845 1.00 81.81 107 PRO A CA 1
ATOM 848 C C . PRO A 1 107 ? -33.966 -3.503 24.724 1.00 81.81 107 PRO A C 1
ATOM 850 O O . PRO A 1 107 ? -34.779 -2.695 24.285 1.00 81.81 107 PRO A O 1
ATOM 853 N N . GLY A 1 108 ? -32.722 -3.581 24.247 1.00 82.12 108 GLY A N 1
ATOM 854 C CA . GLY A 1 108 ? -32.209 -2.767 23.138 1.00 82.12 108 GLY A CA 1
ATOM 855 C C . GLY A 1 108 ? -31.598 -1.419 23.535 1.00 82.12 108 GLY A C 1
ATOM 856 O O . GLY A 1 108 ? -30.733 -0.926 22.810 1.00 82.12 108 GLY A O 1
ATOM 857 N N . GLU A 1 109 ? -31.936 -0.864 24.704 1.00 86.56 109 GLU A N 1
ATOM 858 C CA . GLU A 1 109 ? -31.350 0.399 25.186 1.00 86.56 109 GLU A CA 1
ATOM 859 C C . GLU A 1 109 ? -29.857 0.280 25.524 1.00 86.56 109 GLU A C 1
ATOM 861 O O . GLU A 1 109 ? -29.151 1.286 25.531 1.00 86.56 109 GLU A O 1
ATOM 866 N N . GLU A 1 110 ? -29.350 -0.943 25.710 1.00 84.94 110 GLU A N 1
ATOM 867 C CA . GLU A 1 110 ? -27.918 -1.233 25.881 1.00 84.94 110 GLU A CA 1
ATOM 868 C C . GLU A 1 110 ? -27.065 -0.810 24.673 1.00 84.94 110 GLU A C 1
ATOM 870 O O . GLU A 1 110 ? -25.853 -0.663 24.795 1.00 84.94 110 GLU A O 1
ATOM 875 N N . ARG A 1 111 ? -27.665 -0.635 23.487 1.00 86.81 111 ARG A N 1
ATOM 876 C CA . ARG A 1 111 ? -26.939 -0.277 22.254 1.00 86.81 111 ARG A CA 1
ATOM 877 C C . ARG A 1 111 ? -26.798 1.228 22.066 1.00 86.81 111 ARG A C 1
ATOM 879 O O . ARG A 1 111 ? -25.901 1.672 21.351 1.00 86.81 111 ARG A O 1
ATOM 886 N N . ASN A 1 112 ? -27.679 1.994 22.698 1.00 86.44 112 ASN A N 1
ATOM 887 C CA . ASN A 1 112 ? -27.745 3.437 22.552 1.00 86.44 112 ASN A CA 1
ATOM 888 C C . ASN A 1 112 ? -26.786 4.125 23.528 1.00 86.44 112 ASN A C 1
ATOM 890 O O . ASN A 1 112 ? -26.554 3.648 24.637 1.00 86.44 112 ASN A O 1
ATOM 894 N N . GLY A 1 113 ? -26.257 5.278 23.119 1.00 83.00 113 GLY A N 1
ATOM 895 C CA . GLY A 1 113 ? -25.518 6.167 24.013 1.00 83.00 113 GLY A CA 1
ATOM 896 C C . GLY A 1 113 ? -26.407 6.841 25.061 1.00 83.00 113 GLY A C 1
ATOM 897 O O . GLY A 1 113 ? -27.639 6.861 24.945 1.00 83.00 113 GLY A O 1
ATOM 898 N N . CYS A 1 114 ? -25.770 7.425 26.076 1.00 85.75 114 CYS A N 1
ATOM 899 C CA . CYS A 1 114 ? -26.435 8.282 27.058 1.00 85.75 114 CYS A CA 1
ATOM 900 C C . CYS A 1 114 ? -26.792 9.623 26.417 1.00 85.75 114 CYS A C 1
ATOM 902 O O . CYS A 1 114 ? -25.906 10.328 25.947 1.00 85.75 114 CYS A O 1
ATOM 904 N N . ARG A 1 115 ? -28.066 10.024 26.437 1.00 83.31 115 ARG A N 1
ATOM 905 C CA . ARG A 1 115 ? -28.492 11.314 25.862 1.00 83.31 115 ARG A CA 1
ATOM 906 C C . ARG A 1 115 ? -28.372 12.466 26.853 1.00 83.31 115 ARG A C 1
ATOM 908 O O . ARG A 1 115 ? -28.190 13.604 26.434 1.00 83.31 115 ARG A O 1
ATOM 915 N N . LYS A 1 116 ? -28.528 12.186 28.151 1.00 78.38 116 LYS A N 1
ATOM 916 C CA . LYS A 1 116 ? -28.640 13.211 29.209 1.00 78.38 116 LYS A CA 1
ATOM 917 C C . LYS A 1 116 ? -27.445 13.270 30.167 1.00 78.38 116 LYS A C 1
ATOM 919 O O . LYS A 1 116 ? -27.494 14.012 31.146 1.00 78.38 116 LYS A O 1
ATOM 924 N N . SER A 1 117 ? -26.380 12.510 29.915 1.00 80.44 117 SER A N 1
ATOM 925 C CA . SER A 1 117 ? -25.213 12.492 30.803 1.00 80.44 117 SER A CA 1
ATOM 926 C C . SER A 1 117 ? -24.336 13.727 30.609 1.00 80.44 117 SER A C 1
ATOM 928 O O . SER A 1 117 ? -24.050 14.112 29.479 1.00 80.44 117 SER A O 1
ATOM 930 N N . LYS A 1 118 ? -23.822 14.293 31.706 1.00 81.81 118 LYS A N 1
ATOM 931 C CA . LYS A 1 118 ? -22.792 15.350 31.654 1.00 81.81 118 LYS A CA 1
ATOM 932 C C . LYS A 1 118 ? -21.410 14.806 31.269 1.00 81.81 118 LYS A C 1
ATOM 934 O O . LYS A 1 118 ? -20.540 15.569 30.868 1.00 81.81 118 LYS A O 1
ATOM 939 N N . SER A 1 119 ? -21.212 13.499 31.431 1.00 85.44 119 SER A N 1
ATOM 940 C CA . SER A 1 119 ? -19.904 12.843 31.338 1.00 85.44 119 SER A CA 1
ATOM 941 C C . SER A 1 119 ? -19.556 12.357 29.932 1.00 85.44 119 SER A C 1
ATOM 943 O O . SER A 1 119 ? -18.378 12.249 29.607 1.00 85.44 119 SER A O 1
ATOM 945 N N . PHE A 1 120 ? -20.564 12.043 29.113 1.00 89.81 120 PHE A N 1
ATOM 946 C CA . PHE A 1 120 ? -20.384 11.436 27.795 1.00 89.81 120 PHE A CA 1
ATOM 947 C C . PHE A 1 120 ? -21.186 12.185 26.722 1.00 89.81 120 PHE A C 1
ATOM 949 O O . PHE A 1 120 ? -22.316 12.599 26.996 1.00 89.81 120 PHE A O 1
ATOM 956 N N . PRO A 1 121 ? -20.644 12.334 25.499 1.00 90.25 121 PRO A N 1
ATOM 957 C CA . PRO A 1 121 ? -21.385 12.883 24.368 1.00 90.25 121 PRO A CA 1
ATOM 958 C C . PRO A 1 121 ? -22.578 12.010 23.961 1.00 90.25 121 PRO A C 1
ATOM 960 O O . PRO A 1 121 ? -22.505 10.782 24.014 1.00 90.25 121 PRO A O 1
ATOM 963 N N . ALA A 1 122 ? -23.645 12.640 23.462 1.00 88.00 122 ALA A N 1
ATOM 964 C CA . ALA A 1 122 ? -24.894 11.952 23.123 1.00 88.00 122 ALA A CA 1
ATOM 965 C C . ALA A 1 122 ? -24.777 10.944 21.963 1.00 88.00 122 ALA A C 1
ATOM 967 O O . ALA A 1 122 ? -25.553 9.990 21.896 1.00 88.00 122 ALA A O 1
ATOM 968 N N . HIS A 1 123 ? -23.816 11.134 21.052 1.00 89.56 123 HIS A N 1
ATOM 969 C CA . HIS A 1 123 ? -23.548 10.211 19.942 1.00 89.56 123 HIS A CA 1
ATOM 970 C C . HIS A 1 123 ? -22.705 8.999 20.351 1.00 89.56 123 HIS A C 1
ATOM 972 O O . HIS A 1 123 ? -22.567 8.060 19.565 1.00 89.56 123 HIS A O 1
ATOM 978 N N . MET A 1 124 ? -22.126 8.998 21.558 1.00 92.56 124 MET A N 1
ATOM 979 C CA . MET A 1 124 ? -21.196 7.957 21.973 1.00 92.56 124 MET A CA 1
ATOM 980 C C . MET A 1 124 ? -21.928 6.657 22.313 1.00 92.56 124 MET A C 1
ATOM 982 O O . MET A 1 124 ? -22.605 6.572 23.334 1.00 92.56 124 MET A O 1
ATOM 986 N N . THR A 1 125 ? -21.771 5.619 21.489 1.00 93.50 125 THR A N 1
ATOM 987 C CA . THR A 1 125 ? -22.326 4.289 21.791 1.00 93.50 125 THR A CA 1
ATOM 988 C C . THR A 1 125 ? -21.373 3.468 22.670 1.00 93.50 125 THR A C 1
ATOM 990 O O . THR A 1 125 ? -20.157 3.679 22.616 1.00 93.50 125 THR A O 1
ATOM 993 N N . PRO A 1 126 ? -21.875 2.476 23.434 1.00 93.75 126 PRO A N 1
ATOM 994 C CA . PRO A 1 126 ? -21.026 1.599 24.246 1.00 93.75 126 PRO A CA 1
ATOM 995 C C . PRO A 1 126 ? -19.956 0.858 23.440 1.00 93.75 126 PRO A C 1
ATOM 997 O O . PRO A 1 126 ? -18.811 0.755 23.875 1.00 93.75 126 PRO A O 1
ATOM 1000 N N . LEU A 1 127 ? -20.292 0.393 22.229 1.00 94.50 127 LEU A N 1
ATOM 1001 C CA . LEU A 1 127 ? -19.318 -0.246 21.341 1.00 94.50 127 LEU A CA 1
ATOM 1002 C C . LEU A 1 127 ? -18.257 0.754 20.862 1.00 94.50 127 LEU A C 1
ATOM 1004 O O . LEU A 1 127 ? -17.074 0.425 20.866 1.00 94.50 127 LEU A O 1
ATOM 1008 N N . MET A 1 128 ? -18.663 1.978 20.507 1.00 95.12 128 MET A N 1
ATOM 1009 C CA . MET A 1 128 ? -17.736 3.031 20.084 1.00 95.12 128 MET A CA 1
ATOM 1010 C C . MET A 1 128 ? -16.744 3.387 21.185 1.00 95.12 128 MET A C 1
ATOM 1012 O O . MET A 1 128 ? -15.538 3.387 20.945 1.00 95.12 128 MET A O 1
ATOM 1016 N N . LEU A 1 129 ? -17.231 3.578 22.410 1.00 94.94 129 LEU A N 1
ATOM 1017 C CA . LEU A 1 129 ? -16.380 3.856 23.560 1.00 94.94 129 LEU A CA 1
ATOM 1018 C C . LEU A 1 129 ? -15.428 2.692 23.865 1.00 94.94 129 LEU A C 1
ATOM 1020 O O . LEU A 1 129 ? -14.242 2.919 24.082 1.00 94.94 129 LEU A O 1
ATOM 1024 N N . ALA A 1 130 ? -15.910 1.446 23.825 1.00 95.19 130 ALA A N 1
ATOM 1025 C CA . ALA A 1 130 ? -15.074 0.268 24.066 1.00 95.19 130 ALA A CA 1
ATOM 1026 C C . ALA A 1 130 ? -13.936 0.135 23.039 1.00 95.19 130 ALA A C 1
ATOM 1028 O O . ALA A 1 130 ? -12.809 -0.218 23.399 1.00 95.19 130 ALA A O 1
ATOM 1029 N N . CYS A 1 131 ? -14.224 0.452 21.775 1.00 95.12 131 CYS A N 1
ATOM 1030 C CA . CYS A 1 131 ? -13.237 0.520 20.703 1.00 95.12 131 CYS A CA 1
ATOM 1031 C C . CYS A 1 131 ? -12.212 1.639 20.937 1.00 95.12 131 CYS A C 1
ATOM 1033 O O . CYS A 1 131 ? -11.014 1.390 20.827 1.00 95.12 131 CYS A O 1
ATOM 1035 N N . ILE A 1 132 ? -12.653 2.838 21.333 1.00 94.94 132 ILE A N 1
ATOM 1036 C CA . ILE A 1 132 ? -11.764 3.971 21.652 1.00 94.94 132 ILE A CA 1
ATOM 1037 C C . ILE A 1 132 ? -10.853 3.647 22.847 1.00 94.94 132 ILE A C 1
ATOM 1039 O O . ILE A 1 132 ? -9.663 3.952 22.811 1.00 94.94 132 ILE A O 1
ATOM 1043 N N . CYS A 1 133 ? -11.373 2.967 23.873 1.00 93.44 133 CYS A N 1
ATOM 1044 C CA . CYS A 1 133 ? -10.588 2.467 25.008 1.00 93.44 133 CYS A CA 1
ATOM 1045 C C . CYS A 1 133 ? -9.651 1.298 24.643 1.00 93.44 133 CYS A C 1
ATOM 1047 O O . CYS A 1 133 ? -8.877 0.853 25.488 1.00 93.44 133 CYS A O 1
ATOM 1049 N N . ASN A 1 134 ? -9.712 0.790 23.407 1.00 93.50 134 ASN A N 1
ATOM 1050 C CA . ASN A 1 134 ? -8.839 -0.252 22.868 1.00 93.50 134 ASN A CA 1
ATOM 1051 C C . ASN A 1 134 ? -8.825 -1.560 23.695 1.00 93.50 134 ASN A C 1
ATOM 1053 O O . ASN A 1 134 ? -7.801 -2.239 23.794 1.00 93.50 134 ASN A O 1
ATOM 1057 N N . ASN A 1 135 ? -9.965 -1.937 24.292 1.00 92.06 135 ASN A N 1
ATOM 1058 C CA . ASN A 1 135 ? -10.081 -3.138 25.125 1.00 92.06 135 ASN A CA 1
ATOM 1059 C C . ASN A 1 135 ? -10.727 -4.306 24.360 1.00 92.06 135 ASN A C 1
ATOM 1061 O O . ASN A 1 135 ? -11.947 -4.371 24.200 1.00 92.06 135 ASN A O 1
ATOM 1065 N N . PHE A 1 136 ? -9.907 -5.275 23.944 1.00 92.56 136 PHE A N 1
ATOM 1066 C CA . PHE A 1 136 ? -10.342 -6.454 23.183 1.00 92.56 136 PHE A CA 1
ATOM 1067 C C . PHE A 1 136 ? -11.444 -7.259 23.876 1.00 92.56 136 PHE A C 1
ATOM 1069 O O . PHE A 1 136 ? -12.383 -7.704 23.222 1.00 92.56 136 PHE A O 1
ATOM 1076 N N . SER A 1 137 ? -11.353 -7.432 25.195 1.00 89.94 137 SER A N 1
ATOM 1077 C CA . SER A 1 137 ? -12.270 -8.296 25.941 1.00 89.94 137 SER A CA 1
ATOM 1078 C C . SER A 1 137 ? -13.691 -7.723 25.999 1.00 89.94 137 SER A C 1
ATOM 1080 O O . SER A 1 137 ? -14.669 -8.451 25.814 1.00 89.94 137 SER A O 1
ATOM 1082 N N . VAL A 1 138 ? -13.805 -6.407 26.198 1.00 91.88 138 VAL A N 1
ATOM 1083 C CA . VAL A 1 138 ? -15.082 -5.688 26.259 1.00 91.88 138 VAL A CA 1
ATOM 1084 C C . VAL A 1 138 ? -15.697 -5.580 24.866 1.00 91.88 138 VAL A C 1
ATOM 1086 O O . VAL A 1 138 ? -16.878 -5.881 24.701 1.00 91.88 138 VAL A O 1
ATOM 1089 N N . VAL A 1 139 ? -14.896 -5.237 23.850 1.00 93.88 139 VAL A N 1
ATOM 1090 C CA . VAL A 1 139 ? -15.358 -5.190 22.452 1.00 93.88 139 VAL A CA 1
ATOM 1091 C C . VAL A 1 139 ? -15.884 -6.556 22.014 1.00 93.88 139 VAL A C 1
ATOM 1093 O O . VAL A 1 139 ? -16.984 -6.637 21.473 1.00 93.88 139 VAL A O 1
ATOM 1096 N N . GLN A 1 140 ? -15.168 -7.642 22.321 1.00 91.81 140 GLN A N 1
ATOM 1097 C CA . GLN A 1 140 ? -15.635 -8.999 22.035 1.00 91.81 140 GLN A CA 1
ATOM 1098 C C . GLN A 1 140 ? -16.982 -9.291 22.715 1.00 91.81 140 GLN A C 1
ATOM 1100 O O . GLN A 1 140 ? -17.893 -9.803 22.067 1.00 91.81 140 GLN A O 1
ATOM 1105 N N . CYS A 1 141 ? -17.132 -8.949 24.000 1.00 89.62 141 CYS A N 1
ATOM 1106 C CA . CYS A 1 141 ? -18.385 -9.138 24.734 1.00 89.62 141 CYS A CA 1
ATOM 1107 C C . CYS A 1 141 ? -19.563 -8.406 24.066 1.00 89.62 141 CYS A C 1
ATOM 1109 O O . CYS A 1 141 ? -20.634 -8.989 23.885 1.00 89.62 141 CYS A O 1
ATOM 1111 N N . LEU A 1 142 ? -19.361 -7.148 23.666 1.00 92.31 142 LEU A N 1
ATOM 1112 C CA . LEU A 1 142 ? -20.384 -6.336 23.005 1.00 92.31 142 LEU A CA 1
ATOM 1113 C C . LEU A 1 142 ? -20.723 -6.867 21.601 1.00 92.31 142 LEU A C 1
ATOM 1115 O O . LEU A 1 142 ? -21.898 -6.983 21.254 1.00 92.31 142 LEU A O 1
ATOM 1119 N N . LEU A 1 143 ? -19.726 -7.272 20.810 1.00 91.88 143 LEU A N 1
ATOM 1120 C CA . LEU A 1 143 ? -19.952 -7.865 19.486 1.00 91.88 143 LEU A CA 1
ATOM 1121 C C . LEU A 1 143 ? -20.716 -9.197 19.574 1.00 91.88 143 LEU A C 1
ATOM 1123 O O . LEU A 1 143 ? -21.650 -9.420 18.804 1.00 91.88 143 LEU A O 1
ATOM 1127 N N . LEU A 1 144 ? -20.401 -10.056 20.554 1.00 89.69 144 LEU A N 1
ATOM 1128 C CA . LEU A 1 144 ? -21.133 -11.311 20.795 1.00 89.69 144 LEU A CA 1
ATOM 1129 C C . LEU A 1 144 ? -22.607 -11.074 21.165 1.00 89.69 144 LEU A C 1
ATOM 1131 O O . LEU A 1 144 ? -23.467 -11.893 20.841 1.00 89.69 144 LEU A O 1
ATOM 1135 N N . ARG A 1 145 ? -22.919 -9.933 21.792 1.00 88.44 145 ARG A N 1
ATOM 1136 C CA . ARG A 1 145 ? -24.291 -9.478 22.085 1.00 88.44 145 ARG A CA 1
ATOM 1137 C C . ARG A 1 145 ? -24.962 -8.745 20.913 1.00 88.44 145 ARG A C 1
ATOM 1139 O O . ARG A 1 145 ? -26.046 -8.189 21.071 1.00 88.44 145 ARG A O 1
ATOM 1146 N N . LYS A 1 146 ? -24.362 -8.787 19.718 1.00 89.56 146 LYS A N 1
ATOM 1147 C CA . LYS A 1 146 ? -24.871 -8.162 18.485 1.00 89.56 146 LYS A CA 1
ATOM 1148 C C . LYS A 1 146 ? -24.972 -6.635 18.568 1.00 89.56 146 LYS A C 1
ATOM 1150 O O . LYS A 1 146 ? -25.843 -6.041 17.929 1.00 89.56 146 LYS A O 1
ATOM 1155 N N . HIS A 1 147 ? -24.095 -5.989 19.337 1.00 90.81 147 HIS A N 1
ATOM 1156 C CA . HIS A 1 147 ? -23.873 -4.557 19.156 1.00 90.81 147 HIS A CA 1
ATOM 1157 C C . HIS A 1 147 ? -23.185 -4.348 17.806 1.00 90.81 147 HIS A C 1
ATOM 1159 O O . HIS A 1 147 ? -22.288 -5.105 17.436 1.00 90.81 147 HIS A O 1
ATOM 1165 N N . TYR A 1 148 ? -23.605 -3.324 17.075 1.00 88.94 148 TYR A N 1
ATOM 1166 C CA . TYR A 1 148 ? -23.034 -2.963 15.786 1.00 88.94 148 TYR A CA 1
ATOM 1167 C C . TYR A 1 148 ? -22.794 -1.458 15.735 1.00 88.94 148 TYR A C 1
ATOM 1169 O O . TYR A 1 148 ? -23.379 -0.691 16.501 1.00 88.94 148 TYR A O 1
ATOM 1177 N N . MET A 1 149 ? -21.918 -1.051 14.826 1.00 89.25 149 MET A N 1
ATOM 1178 C CA . MET A 1 149 ? -21.617 0.342 14.541 1.00 89.25 149 MET A CA 1
ATOM 1179 C C . MET A 1 149 ? -21.935 0.610 13.079 1.00 89.25 149 MET A C 1
ATOM 1181 O O . MET A 1 149 ? -21.606 -0.212 12.224 1.00 89.25 149 MET A O 1
ATOM 1185 N N . GLN A 1 150 ? -22.581 1.739 12.806 1.00 86.38 150 GLN A N 1
ATOM 1186 C CA . GLN A 1 150 ? -22.796 2.176 11.434 1.00 86.38 150 GLN A CA 1
ATOM 1187 C C . GLN A 1 150 ? -21.495 2.755 10.890 1.00 86.38 150 GLN A C 1
ATOM 1189 O O . GLN A 1 150 ? -20.866 3.588 11.543 1.00 86.38 150 GLN A O 1
ATOM 1194 N N . LEU A 1 151 ? -21.080 2.283 9.716 1.00 88.50 151 LEU A N 1
ATOM 1195 C CA . LEU A 1 151 ? -19.897 2.812 9.052 1.00 88.50 151 LEU A CA 1
ATOM 1196 C C . LEU A 1 151 ? -20.212 4.211 8.510 1.00 88.50 151 LEU A C 1
ATOM 1198 O O . LEU A 1 151 ? -21.263 4.390 7.889 1.00 88.50 151 LEU A O 1
ATOM 1202 N N . PRO A 1 152 ? -19.329 5.195 8.734 1.00 89.75 152 PRO A N 1
ATOM 1203 C CA . PRO A 1 152 ? -19.551 6.535 8.231 1.00 89.75 152 PRO A CA 1
ATOM 1204 C C . PRO A 1 152 ? -19.426 6.551 6.708 1.00 89.75 152 PRO A C 1
ATOM 1206 O O . PRO A 1 152 ? -18.612 5.830 6.124 1.00 89.75 152 PRO A O 1
ATOM 1209 N N . HIS A 1 153 ? -20.212 7.407 6.061 1.00 88.19 153 HIS A N 1
ATOM 1210 C CA . HIS A 1 153 ? -19.959 7.742 4.667 1.00 88.19 153 HIS A CA 1
ATOM 1211 C C . HIS A 1 153 ? -18.683 8.576 4.579 1.00 88.19 153 HIS A C 1
ATOM 1213 O O . HIS A 1 153 ? -18.386 9.390 5.457 1.00 88.19 153 HIS A O 1
ATOM 1219 N N . ARG A 1 154 ? -17.925 8.365 3.505 1.00 86.44 154 ARG A N 1
ATOM 1220 C CA . ARG A 1 154 ? -16.729 9.157 3.231 1.00 86.44 154 ARG A CA 1
ATOM 1221 C C . ARG A 1 154 ? -17.124 10.611 2.929 1.00 86.44 154 ARG A C 1
ATOM 1223 O O . ARG A 1 154 ? -18.203 10.837 2.376 1.00 86.44 154 ARG A O 1
ATOM 1230 N N . PRO A 1 155 ? -16.264 11.595 3.225 1.00 85.25 155 PRO A N 1
ATOM 1231 C CA . PRO A 1 155 ? -16.578 13.006 2.994 1.00 85.25 155 PRO A CA 1
ATOM 1232 C C . PRO A 1 155 ? -16.684 13.383 1.504 1.00 85.25 155 PRO A C 1
ATOM 1234 O O . PRO A 1 155 ? -17.251 14.420 1.183 1.00 85.25 155 PRO A O 1
ATOM 1237 N N . ASP A 1 156 ? -16.184 12.547 0.589 1.00 86.56 156 ASP A N 1
ATOM 1238 C CA . ASP A 1 156 ? -16.351 12.677 -0.867 1.00 86.56 156 ASP A CA 1
ATOM 1239 C C . ASP A 1 156 ? -17.667 12.062 -1.392 1.00 86.56 156 ASP A C 1
ATOM 1241 O O . ASP A 1 156 ? -17.914 12.055 -2.599 1.00 86.56 156 ASP A O 1
ATOM 1245 N N . CYS A 1 157 ? -18.523 11.531 -0.512 1.00 88.62 157 CYS A N 1
ATOM 1246 C CA . CYS A 1 157 ? -19.775 10.892 -0.901 1.00 88.62 157 CYS A CA 1
ATOM 1247 C C . CYS A 1 157 ? -20.837 11.913 -1.341 1.00 88.62 157 CYS A C 1
ATOM 1249 O O . CYS A 1 157 ? -21.171 12.844 -0.614 1.00 88.62 157 CYS A O 1
ATOM 1251 N N . SER A 1 158 ? -21.438 11.676 -2.509 1.00 86.88 158 SER A N 1
ATOM 1252 C CA . SER A 1 158 ? -22.487 12.510 -3.108 1.00 86.88 158 SER A CA 1
ATOM 1253 C C . SER A 1 158 ? -23.897 11.903 -3.012 1.00 86.88 158 SER A C 1
ATOM 1255 O O . SER A 1 158 ? -24.745 12.176 -3.858 1.00 86.88 158 SER A O 1
ATOM 1257 N N . CYS A 1 159 ? -24.172 11.045 -2.021 1.00 89.19 159 CYS A N 1
ATOM 1258 C CA . CYS A 1 159 ? -25.506 10.455 -1.867 1.00 89.19 159 CYS A CA 1
ATOM 1259 C C . CYS A 1 159 ? -26.543 11.473 -1.357 1.00 89.19 159 CYS A C 1
ATOM 1261 O O . CYS A 1 159 ? -26.194 12.501 -0.768 1.00 89.19 159 CYS A O 1
ATOM 1263 N N . ASP A 1 160 ? -27.832 11.172 -1.544 1.00 86.88 160 ASP A N 1
ATOM 1264 C CA . ASP A 1 160 ? -28.929 12.065 -1.143 1.00 86.88 160 ASP A CA 1
ATOM 1265 C C . ASP A 1 160 ? -28.945 12.354 0.367 1.00 86.88 160 ASP A C 1
ATOM 1267 O O . ASP A 1 160 ? -29.291 13.458 0.783 1.00 86.88 160 ASP A O 1
ATOM 1271 N N . GLU A 1 161 ? -28.553 11.383 1.198 1.00 84.31 161 GLU A N 1
ATOM 1272 C CA . GLU A 1 161 ? -28.485 11.542 2.657 1.00 84.31 161 GLU A CA 1
ATOM 1273 C C . GLU A 1 161 ? -27.375 12.518 3.068 1.00 84.31 161 GLU A C 1
ATOM 1275 O O . GLU A 1 161 ? -27.630 13.444 3.840 1.00 84.31 161 GLU A O 1
ATOM 1280 N N . CYS A 1 162 ? -26.174 12.373 2.496 1.00 84.44 162 CYS A N 1
ATOM 1281 C CA . CYS A 1 162 ? -25.052 13.287 2.728 1.00 84.44 162 CYS A CA 1
ATOM 1282 C C . CYS A 1 162 ? -25.335 14.686 2.170 1.00 84.44 162 CYS A C 1
ATOM 1284 O O . CYS A 1 162 ? -25.040 15.678 2.829 1.00 84.44 162 CYS A O 1
ATOM 1286 N N . SER A 1 163 ? -25.981 14.777 1.004 1.00 81.88 163 SER A N 1
ATOM 1287 C CA . SER A 1 163 ? -26.341 16.061 0.388 1.00 81.88 163 SER A CA 1
ATOM 1288 C C . SER A 1 163 ? -27.360 16.848 1.218 1.00 81.88 163 SER A C 1
ATOM 1290 O O . SER A 1 163 ? -27.368 18.077 1.192 1.00 81.88 163 SER A O 1
ATOM 1292 N N . ARG A 1 164 ? -28.230 16.152 1.962 1.00 80.19 164 ARG A N 1
ATOM 1293 C CA . ARG A 1 164 ? -29.217 16.775 2.860 1.00 80.19 164 ARG A CA 1
ATOM 1294 C C . ARG A 1 164 ? -28.640 17.117 4.231 1.00 80.19 164 ARG A C 1
ATOM 1296 O O . ARG A 1 164 ? -29.183 17.990 4.907 1.00 80.19 164 ARG A O 1
ATOM 1303 N N . SER A 1 165 ? -27.582 16.435 4.667 1.00 76.25 165 SER A N 1
ATOM 1304 C CA . SER A 1 165 ? -26.944 16.725 5.948 1.00 76.25 165 SER A CA 1
ATOM 1305 C C . SER A 1 165 ? -26.134 18.018 5.862 1.00 76.25 165 SER A C 1
ATOM 1307 O O . SER A 1 165 ? -25.196 18.124 5.078 1.00 76.25 165 SER A O 1
ATOM 1309 N N . ALA A 1 166 ? -26.479 19.015 6.677 1.00 69.25 166 ALA A N 1
ATOM 1310 C CA . ALA A 1 166 ? -25.661 20.215 6.785 1.00 69.25 166 ALA A CA 1
ATOM 1311 C C . ALA A 1 166 ? -24.297 19.864 7.406 1.00 69.25 166 ALA A C 1
ATOM 1313 O O . ALA A 1 166 ? -24.225 19.169 8.426 1.00 69.25 166 ALA A O 1
ATOM 1314 N N . HIS A 1 167 ? -23.209 20.370 6.822 1.00 71.06 167 HIS A N 1
ATOM 1315 C CA . HIS A 1 167 ? -21.891 20.307 7.447 1.00 71.06 167 HIS A CA 1
ATOM 1316 C C . HIS A 1 167 ? -21.885 21.211 8.687 1.00 71.06 167 HIS A C 1
ATOM 1318 O O . HIS A 1 167 ? -21.792 22.433 8.595 1.00 71.06 167 HIS A O 1
ATOM 1324 N N . CYS A 1 168 ? -22.019 20.600 9.862 1.00 76.62 168 CYS A N 1
ATOM 1325 C CA . CYS A 1 168 ? -21.930 21.268 11.155 1.00 76.62 168 CYS A CA 1
ATOM 1326 C C . CYS A 1 168 ? -20.733 20.725 11.940 1.00 76.62 168 CYS A C 1
ATOM 1328 O O . CYS A 1 168 ? -20.390 19.553 11.806 1.00 76.62 168 CYS A O 1
ATOM 1330 N N . MET A 1 169 ? -20.170 21.541 12.836 1.00 80.38 169 MET A N 1
ATOM 1331 C CA . MET A 1 169 ? -19.077 21.133 13.738 1.00 80.38 169 MET A CA 1
ATOM 1332 C C . MET A 1 169 ? -19.423 19.893 14.577 1.00 80.38 169 MET A C 1
ATOM 1334 O O . MET A 1 169 ? -18.575 19.058 14.863 1.00 80.38 169 MET A O 1
ATOM 1338 N N . ALA A 1 170 ? -20.693 19.731 14.956 1.00 83.56 170 ALA A N 1
ATOM 1339 C CA . ALA A 1 170 ? -21.136 18.522 15.644 1.00 83.56 170 ALA A CA 1
ATOM 1340 C C . ALA A 1 170 ? -20.985 17.269 14.760 1.00 83.56 170 ALA A C 1
ATOM 1342 O O . ALA A 1 170 ? -20.562 16.225 15.246 1.00 83.56 170 ALA A O 1
ATOM 1343 N N . ASN A 1 171 ? -21.275 17.380 13.459 1.00 85.00 171 ASN A N 1
ATOM 1344 C CA . ASN A 1 171 ? -21.187 16.261 12.522 1.00 85.00 171 ASN A CA 1
ATOM 1345 C C . ASN A 1 171 ? -19.729 15.866 12.246 1.00 85.00 171 ASN A C 1
ATOM 1347 O O . ASN A 1 171 ? -19.451 14.672 12.173 1.00 85.00 171 ASN A O 1
ATOM 1351 N N . SER A 1 172 ? -18.797 16.825 12.169 1.00 86.38 172 SER A N 1
ATOM 1352 C CA . SER A 1 172 ? -17.363 16.518 12.022 1.00 86.38 172 SER A CA 1
ATOM 1353 C C . SER A 1 172 ? -16.789 15.828 13.265 1.00 86.38 172 SER A C 1
ATOM 1355 O O . SER A 1 172 ? -16.030 14.870 13.142 1.00 86.38 172 SER A O 1
ATOM 1357 N N . ILE A 1 173 ? -17.214 16.222 14.472 1.00 90.38 173 ILE A N 1
ATOM 1358 C CA . ILE A 1 173 ? -16.819 15.540 15.718 1.00 90.38 173 ILE A CA 1
ATOM 1359 C C . ILE A 1 173 ? -17.357 14.103 15.757 1.00 90.38 173 ILE A C 1
ATOM 1361 O O . ILE A 1 173 ? -16.617 13.175 16.087 1.00 90.38 173 ILE A O 1
ATOM 1365 N N . ILE A 1 174 ? -18.628 13.901 15.391 1.00 90.94 174 ILE A N 1
ATOM 1366 C CA . ILE A 1 174 ? -19.235 12.562 15.312 1.00 90.94 174 ILE A CA 1
ATOM 1367 C C . ILE A 1 174 ? -18.471 11.691 14.309 1.00 90.94 174 ILE A C 1
ATOM 1369 O O . ILE A 1 174 ? -18.157 10.535 14.607 1.00 90.94 174 ILE A O 1
ATOM 1373 N N . LEU A 1 175 ? -18.149 12.245 13.138 1.00 91.44 175 LEU A N 1
ATOM 1374 C CA . LEU A 1 175 ? -17.385 11.562 12.101 1.00 91.44 175 LEU A CA 1
ATOM 1375 C C . LEU A 1 175 ? -16.004 11.143 12.621 1.00 91.44 175 LEU A C 1
ATOM 1377 O O . LEU A 1 175 ? -15.636 9.972 12.516 1.00 91.44 175 LEU A O 1
ATOM 1381 N N . LEU A 1 176 ? -15.280 12.067 13.256 1.00 93.62 176 LEU A N 1
ATOM 1382 C CA . LEU A 1 176 ? -13.959 11.817 13.824 1.00 93.62 176 LEU A CA 1
ATOM 1383 C C . LEU A 1 176 ? -13.984 10.726 14.902 1.00 93.62 176 LEU A C 1
ATOM 1385 O O . LEU A 1 176 ? -13.138 9.832 14.889 1.00 93.62 176 LEU A O 1
ATOM 1389 N N . ASP A 1 177 ? -14.943 10.771 15.830 1.00 94.00 177 ASP A N 1
ATOM 1390 C CA . ASP A 1 177 ? -15.074 9.758 16.884 1.00 94.00 177 ASP A CA 1
ATOM 1391 C C . ASP A 1 177 ? -15.442 8.383 16.313 1.00 94.00 177 ASP A C 1
ATOM 1393 O O . ASP A 1 177 ? -14.924 7.359 16.771 1.00 94.00 177 ASP A O 1
ATOM 1397 N N . THR A 1 178 ? -16.264 8.356 15.261 1.00 94.44 178 THR A N 1
ATOM 1398 C CA . THR A 1 178 ? -16.588 7.123 14.534 1.00 94.44 178 THR A CA 1
ATOM 1399 C C . THR A 1 178 ? -15.332 6.549 13.878 1.00 94.44 178 THR A C 1
ATOM 1401 O O . THR A 1 178 ? -15.023 5.370 14.067 1.00 94.44 178 THR A O 1
ATOM 1404 N N . TYR A 1 179 ? -14.538 7.382 13.193 1.00 95.62 179 TYR A N 1
ATOM 1405 C CA . TYR A 1 179 ? -13.248 6.975 12.630 1.00 95.62 179 TYR A CA 1
ATOM 1406 C C . TYR A 1 179 ? -12.262 6.504 13.705 1.00 95.62 179 TYR A C 1
ATOM 1408 O O . TYR A 1 179 ? -11.564 5.507 13.504 1.00 95.62 179 TYR A O 1
ATOM 1416 N N . ARG A 1 180 ? -12.226 7.154 14.874 1.00 95.94 180 ARG A N 1
ATOM 1417 C CA . ARG A 1 180 ? -11.390 6.738 16.011 1.00 95.94 180 ARG A CA 1
ATOM 1418 C C 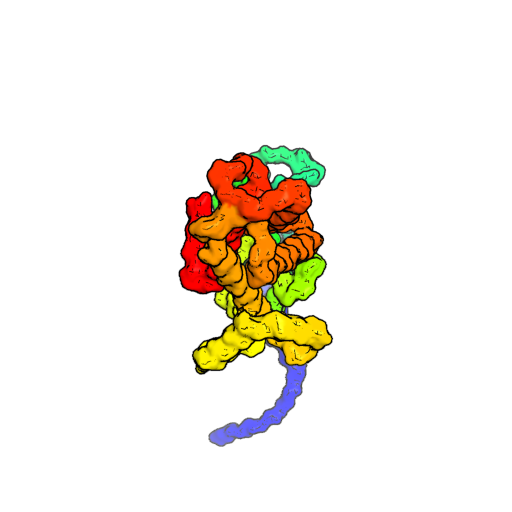. ARG A 1 180 ? -11.765 5.345 16.511 1.00 95.94 180 ARG A C 1
ATOM 1420 O O . ARG A 1 180 ? -10.885 4.560 16.852 1.00 95.94 180 ARG A O 1
ATOM 1427 N N . ALA A 1 181 ? -13.049 5.010 16.526 1.00 95.69 181 ALA A N 1
ATOM 1428 C CA . ALA A 1 181 ? -13.484 3.696 16.964 1.00 95.69 181 ALA A CA 1
ATOM 1429 C C . ALA A 1 181 ? -13.234 2.597 15.923 1.00 95.69 181 ALA A C 1
ATOM 1431 O O . ALA A 1 181 ? -12.694 1.547 16.275 1.00 95.69 181 ALA A O 1
ATOM 1432 N N . ILE A 1 182 ? -13.551 2.827 14.645 1.00 95.62 182 ILE A N 1
ATOM 1433 C CA . ILE A 1 182 ? -13.332 1.808 13.601 1.00 95.62 182 ILE A CA 1
ATOM 1434 C C . ILE A 1 182 ? -11.845 1.577 13.298 1.00 95.62 182 ILE A C 1
ATOM 1436 O O . ILE A 1 182 ? -11.470 0.493 12.865 1.00 95.62 182 ILE A O 1
ATOM 1440 N N . SER A 1 183 ? -10.988 2.571 13.555 1.00 96.00 183 SER A N 1
ATOM 1441 C CA . SER A 1 183 ? -9.528 2.444 13.427 1.00 96.00 183 SER A CA 1
ATOM 1442 C C . SER A 1 183 ? -8.865 1.705 14.590 1.00 96.00 183 SER A C 1
ATOM 1444 O O . SER A 1 183 ? -7.673 1.398 14.525 1.00 96.00 183 SER A O 1
ATOM 1446 N N . SER A 1 184 ? -9.617 1.380 15.645 1.00 95.62 184 SER A N 1
ATOM 1447 C CA . SER A 1 184 ? -9.093 0.626 16.780 1.00 95.62 184 SER A CA 1
ATOM 1448 C C . SER A 1 184 ? -8.723 -0.813 16.390 1.00 95.62 184 SER A C 1
ATOM 1450 O O . SER A 1 184 ? -9.428 -1.491 15.637 1.00 95.62 184 SER A O 1
ATOM 1452 N N . ALA A 1 185 ? -7.625 -1.318 16.957 1.00 95.12 185 ALA A N 1
ATOM 1453 C CA . ALA A 1 185 ? -7.173 -2.693 16.751 1.00 95.12 185 ALA A CA 1
ATOM 1454 C C . ALA A 1 185 ? -8.229 -3.771 17.094 1.00 95.12 185 ALA A C 1
ATOM 1456 O O . ALA A 1 185 ? -8.369 -4.710 16.306 1.00 95.12 185 ALA A O 1
ATOM 1457 N N . PRO A 1 186 ? -8.998 -3.685 18.205 1.00 94.50 186 PRO A N 1
ATOM 1458 C CA . PRO A 1 186 ? -10.015 -4.685 18.515 1.00 94.50 186 PRO A CA 1
ATOM 1459 C C . PRO A 1 186 ? -11.168 -4.673 17.517 1.00 94.50 186 PRO A C 1
ATOM 1461 O O . PRO A 1 186 ? -11.677 -5.744 17.198 1.00 94.50 186 PRO A O 1
ATOM 1464 N N . PHE A 1 187 ? -11.559 -3.506 16.991 1.00 94.44 187 PHE A N 1
ATOM 1465 C CA . PHE A 1 187 ? -12.593 -3.440 15.961 1.00 94.44 187 PHE A CA 1
ATOM 1466 C C . PHE A 1 187 ? -12.117 -4.105 14.669 1.00 94.44 187 PHE A C 1
ATOM 1468 O O . PHE A 1 187 ? -12.762 -5.035 14.188 1.00 94.44 187 PHE A O 1
ATOM 1475 N N . LEU A 1 188 ? -10.951 -3.698 14.158 1.00 95.25 188 LEU A N 1
ATOM 1476 C CA . LEU A 1 188 ? -10.386 -4.257 12.929 1.00 95.25 188 LEU A CA 1
ATOM 1477 C C . LEU A 1 188 ? -10.162 -5.770 13.027 1.00 95.25 188 LEU A C 1
ATOM 1479 O O . LEU A 1 188 ? -10.386 -6.479 12.052 1.00 95.25 188 LEU A O 1
ATOM 1483 N N . TRP A 1 189 ? -9.744 -6.278 14.189 1.00 94.38 189 TRP A N 1
ATOM 1484 C CA . TRP A 1 189 ? -9.466 -7.703 14.377 1.00 94.38 189 TRP A CA 1
ATOM 1485 C C . TRP A 1 189 ? -10.719 -8.562 14.589 1.00 94.38 189 TRP A C 1
ATOM 1487 O O . TRP A 1 189 ? -10.790 -9.670 14.065 1.00 94.38 189 TRP A O 1
ATOM 1497 N N . LEU A 1 190 ? -11.688 -8.090 15.383 1.00 93.19 190 LEU A N 1
ATOM 1498 C CA . LEU A 1 190 ? -12.840 -8.901 15.802 1.00 93.19 190 LEU A CA 1
ATOM 1499 C C . LEU A 1 190 ? -14.084 -8.691 14.933 1.00 93.19 190 LEU A C 1
ATOM 1501 O O . LEU A 1 190 ? -14.874 -9.622 14.787 1.00 93.19 190 LEU A O 1
ATOM 1505 N N . ALA A 1 191 ? -14.292 -7.485 14.398 1.00 90.81 191 ALA A N 1
ATOM 1506 C CA . ALA A 1 191 ? -15.495 -7.152 13.635 1.00 90.81 191 ALA A CA 1
ATOM 1507 C C . ALA A 1 191 ? -15.336 -7.410 12.128 1.00 90.81 191 ALA A C 1
ATOM 1509 O O . ALA A 1 191 ? -16.324 -7.685 11.446 1.00 90.81 191 ALA A O 1
ATOM 1510 N N . CYS A 1 192 ? -14.114 -7.332 11.591 1.00 90.62 192 CYS A N 1
ATOM 1511 C CA . CYS A 1 192 ? -13.859 -7.501 10.161 1.00 90.62 192 CYS A CA 1
ATOM 1512 C C . CYS A 1 192 ? -13.540 -8.958 9.792 1.00 90.62 192 CYS A C 1
ATOM 1514 O O . CYS A 1 192 ? -12.859 -9.675 10.518 1.00 90.62 192 CYS A O 1
ATOM 1516 N N . THR A 1 193 ? -13.985 -9.386 8.608 1.00 88.69 193 THR A N 1
ATOM 1517 C CA . THR A 1 193 ? -13.684 -10.723 8.064 1.00 88.69 193 THR A CA 1
ATOM 1518 C C . THR A 1 193 ? -12.247 -10.839 7.549 1.00 88.69 193 THR A C 1
ATOM 1520 O O . THR A 1 193 ? -11.595 -11.861 7.756 1.00 88.69 193 THR A O 1
ATOM 1523 N N . ASP A 1 194 ? -11.745 -9.795 6.883 1.00 92.56 194 ASP A N 1
ATOM 1524 C CA . ASP A 1 194 ? -10.347 -9.657 6.469 1.00 92.56 194 ASP A CA 1
ATOM 1525 C C . ASP A 1 194 ? -9.762 -8.369 7.086 1.00 92.56 194 ASP A C 1
ATOM 1527 O O . ASP A 1 194 ? -9.981 -7.277 6.546 1.00 92.56 194 ASP A O 1
ATOM 1531 N N . PRO A 1 195 ? -9.042 -8.471 8.222 1.00 93.81 195 PRO A N 1
ATOM 1532 C CA . PRO A 1 195 ? -8.544 -7.308 8.957 1.00 93.81 195 PRO A CA 1
ATOM 1533 C C . PRO A 1 195 ? -7.501 -6.511 8.165 1.00 93.81 195 PRO A C 1
ATOM 1535 O O . PRO A 1 195 ? -7.422 -5.291 8.301 1.00 93.81 195 PRO A O 1
ATOM 1538 N N . LEU A 1 196 ? -6.713 -7.175 7.310 1.00 94.06 196 LEU A N 1
ATOM 1539 C CA . LEU A 1 196 ? -5.672 -6.516 6.523 1.00 94.06 196 LEU A CA 1
ATOM 1540 C C . LEU A 1 196 ? -6.283 -5.696 5.381 1.00 94.06 196 LEU A C 1
ATOM 1542 O O . LEU A 1 196 ? -5.897 -4.548 5.168 1.00 94.06 196 LEU A O 1
ATOM 1546 N N . LEU A 1 197 ? -7.269 -6.260 4.673 1.00 94.50 197 LEU A N 1
ATOM 1547 C CA . LEU A 1 197 ? -8.018 -5.523 3.652 1.00 94.50 197 LEU A CA 1
ATOM 1548 C C . LEU A 1 197 ? -8.759 -4.326 4.257 1.00 94.50 197 LEU A C 1
ATOM 1550 O O . LEU A 1 197 ? -8.709 -3.233 3.694 1.00 94.50 197 LEU A O 1
ATOM 1554 N N . ALA A 1 198 ? -9.424 -4.530 5.398 1.00 94.25 198 ALA A N 1
ATOM 1555 C CA . ALA A 1 198 ? -10.125 -3.463 6.101 1.00 94.25 198 ALA A CA 1
ATOM 1556 C C . ALA A 1 198 ? -9.165 -2.327 6.485 1.00 94.25 198 ALA A C 1
ATOM 1558 O O . ALA A 1 198 ? -9.470 -1.166 6.225 1.00 94.25 198 ALA A O 1
ATOM 1559 N N . ALA A 1 199 ? -7.976 -2.655 7.001 1.00 96.12 199 ALA A N 1
ATOM 1560 C CA . ALA A 1 199 ? -6.947 -1.670 7.318 1.00 96.12 199 ALA A CA 1
ATOM 1561 C C . ALA A 1 199 ? -6.474 -0.883 6.081 1.00 96.12 199 ALA A C 1
ATOM 1563 O O . ALA A 1 199 ? -6.306 0.332 6.160 1.00 96.12 199 ALA A O 1
ATOM 1564 N N . PHE A 1 200 ? -6.287 -1.539 4.929 1.00 95.44 200 PHE A N 1
ATOM 1565 C CA . PHE A 1 200 ? -5.883 -0.852 3.695 1.00 95.44 200 PHE A CA 1
ATOM 1566 C C . PHE A 1 200 ? -6.956 0.106 3.184 1.00 95.44 200 PHE A C 1
ATOM 1568 O O . PHE A 1 200 ? -6.632 1.242 2.850 1.00 95.44 200 PHE A O 1
ATOM 1575 N N . ASN A 1 201 ? -8.218 -0.322 3.157 1.00 94.12 201 ASN A N 1
ATOM 1576 C CA . ASN A 1 201 ? -9.322 0.540 2.738 1.00 94.12 201 ASN A CA 1
ATOM 1577 C C . ASN A 1 201 ? -9.491 1.720 3.702 1.00 94.12 201 ASN A C 1
ATOM 1579 O O . ASN A 1 201 ? -9.534 2.866 3.265 1.00 94.12 201 ASN A O 1
ATOM 1583 N N . LEU A 1 202 ? -9.461 1.455 5.011 1.00 95.31 202 LEU A N 1
ATOM 1584 C CA . LEU A 1 202 ? -9.579 2.490 6.031 1.00 95.31 202 LEU A CA 1
ATOM 1585 C C . LEU A 1 202 ? -8.432 3.509 5.962 1.00 95.31 202 LEU A C 1
ATOM 1587 O O . LEU A 1 202 ? -8.654 4.694 6.181 1.00 95.31 202 LEU A O 1
ATOM 1591 N N . ALA A 1 203 ? -7.213 3.087 5.618 1.00 96.12 203 ALA A N 1
ATOM 1592 C CA . ALA A 1 203 ? -6.100 4.012 5.419 1.00 96.12 203 ALA A CA 1
ATOM 1593 C C . ALA A 1 203 ? -6.335 4.979 4.243 1.00 96.12 203 ALA A C 1
ATOM 1595 O O . ALA A 1 203 ? -5.947 6.145 4.340 1.00 96.12 203 ALA A O 1
ATOM 1596 N N . ILE A 1 204 ? -6.988 4.519 3.167 1.00 94.25 204 ILE A N 1
ATOM 1597 C CA . ILE A 1 204 ? -7.398 5.378 2.044 1.00 94.25 204 ILE A CA 1
ATOM 1598 C C . ILE A 1 204 ? -8.513 6.323 2.502 1.00 94.25 204 ILE A C 1
ATOM 1600 O O . ILE A 1 204 ? -8.460 7.510 2.200 1.00 94.25 204 ILE A O 1
ATOM 1604 N N . ASP A 1 205 ? -9.503 5.826 3.246 1.00 94.56 205 ASP A N 1
ATOM 1605 C CA . ASP A 1 205 ? -10.609 6.643 3.769 1.00 94.56 205 ASP A CA 1
ATOM 1606 C C . ASP A 1 205 ? -10.087 7.781 4.651 1.00 94.56 205 ASP A C 1
ATOM 1608 O O . ASP A 1 205 ? -10.412 8.942 4.425 1.00 94.56 205 ASP A O 1
ATOM 1612 N N . LEU A 1 206 ? -9.190 7.463 5.588 1.00 95.31 206 LEU A N 1
ATOM 1613 C CA . LEU A 1 206 ? -8.562 8.442 6.473 1.00 95.31 206 LEU A CA 1
ATOM 1614 C C . LEU A 1 206 ? -7.690 9.448 5.713 1.00 95.31 206 LEU A C 1
ATOM 1616 O O . LEU A 1 206 ? -7.589 10.595 6.136 1.00 95.31 206 LEU A O 1
ATOM 1620 N N . GLN A 1 207 ? -7.072 9.049 4.595 1.00 94.12 207 GLN A N 1
ATOM 1621 C CA . GLN A 1 207 ? -6.356 9.988 3.732 1.00 94.12 207 GLN A CA 1
ATOM 1622 C C . GLN A 1 207 ? -7.314 10.993 3.078 1.00 94.12 207 GLN A C 1
ATOM 1624 O O . GLN A 1 207 ? -7.017 12.183 3.061 1.00 94.12 207 GLN A O 1
ATOM 1629 N N . VAL A 1 208 ? -8.468 10.544 2.582 1.00 93.25 208 VAL A N 1
ATOM 1630 C CA . VAL A 1 208 ? -9.475 11.452 2.010 1.00 93.25 208 VAL A CA 1
ATOM 1631 C C . VAL A 1 208 ? -10.012 12.403 3.088 1.00 93.25 208 VAL A C 1
ATOM 1633 O O . VAL A 1 208 ? -10.141 13.601 2.840 1.00 93.25 208 VAL A O 1
ATOM 1636 N N . CYS A 1 209 ? -10.246 11.909 4.309 1.00 92.44 209 CYS A N 1
ATOM 1637 C CA . CYS A 1 209 ? -10.605 12.753 5.453 1.00 92.44 209 CYS A CA 1
ATOM 1638 C C . CYS A 1 209 ? -9.519 13.789 5.783 1.00 92.44 209 CYS A C 1
ATOM 1640 O O . CYS A 1 209 ? -9.843 14.948 6.024 1.00 92.44 209 CYS A O 1
ATOM 1642 N N . GLU A 1 210 ? -8.239 13.405 5.744 1.00 93.12 210 GLU A N 1
ATOM 1643 C CA . GLU A 1 210 ? -7.100 14.311 5.957 1.00 93.12 210 GLU A CA 1
ATOM 1644 C C . GLU A 1 210 ? -7.064 15.457 4.926 1.00 93.12 210 GLU A C 1
ATOM 1646 O O . GLU A 1 210 ? -6.703 16.590 5.258 1.00 93.12 210 GLU A O 1
ATOM 1651 N N . GLU A 1 211 ? -7.416 15.166 3.672 1.00 91.44 211 GLU A N 1
ATOM 1652 C CA . GLU A 1 211 ? -7.408 16.131 2.567 1.00 91.44 211 GLU A CA 1
ATOM 1653 C C . GLU A 1 211 ? -8.617 17.085 2.613 1.00 91.44 211 GLU A C 1
ATOM 1655 O O . GLU A 1 211 ? -8.465 18.276 2.323 1.00 91.44 211 GLU A O 1
ATOM 1660 N N . MET A 1 212 ? -9.791 16.588 3.017 1.00 88.12 212 MET A N 1
ATOM 1661 C CA . MET A 1 212 ? -11.049 17.347 3.047 1.00 88.12 212 MET A CA 1
ATOM 1662 C C . MET A 1 212 ? -11.257 18.136 4.356 1.00 88.12 212 MET A C 1
ATOM 1664 O O . MET A 1 212 ? -11.632 19.309 4.312 1.00 88.12 212 MET A O 1
ATOM 1668 N N . GLU A 1 213 ? -10.983 17.544 5.525 1.00 87.62 213 GLU A N 1
ATOM 1669 C CA . GLU A 1 213 ? -11.224 18.152 6.846 1.00 87.62 213 GLU A CA 1
ATOM 1670 C C . GLU A 1 213 ? -9.938 18.719 7.470 1.00 87.62 213 GLU A C 1
ATOM 1672 O O . GLU A 1 213 ? -9.260 18.090 8.289 1.00 87.62 213 GLU A O 1
ATOM 1677 N N . LYS A 1 214 ? -9.605 19.968 7.119 1.00 85.81 214 LYS A N 1
ATOM 1678 C CA . LYS A 1 214 ? -8.363 20.627 7.573 1.00 85.81 214 LYS A CA 1
ATOM 1679 C C . LYS A 1 214 ? -8.271 20.814 9.093 1.00 85.81 214 LYS A C 1
ATOM 1681 O O . LYS A 1 214 ? -7.168 20.782 9.633 1.00 85.81 214 LYS A O 1
ATOM 1686 N N . GLU A 1 215 ? -9.400 20.996 9.776 1.00 88.25 215 GLU A N 1
ATOM 1687 C CA . GLU A 1 215 ? -9.463 21.274 11.221 1.00 88.25 215 GLU A CA 1
ATOM 1688 C C . GLU A 1 215 ? -8.997 20.085 12.076 1.00 88.25 215 GLU A C 1
ATOM 1690 O O . GLU A 1 215 ? -8.339 20.269 13.100 1.00 88.25 215 GLU A O 1
ATOM 1695 N N . HIS A 1 216 ? -9.276 18.856 11.631 1.00 89.69 216 HIS A N 1
ATOM 1696 C CA . HIS A 1 216 ? -8.931 17.617 12.339 1.00 89.69 216 HIS A CA 1
ATOM 1697 C C . HIS A 1 216 ? -7.812 16.824 11.657 1.00 89.69 216 HIS A C 1
ATOM 1699 O O . HIS A 1 216 ? -7.585 15.654 11.970 1.00 89.69 216 HIS A O 1
ATOM 1705 N N . LYS A 1 217 ? -7.060 17.472 10.760 1.00 93.25 217 LYS A N 1
ATOM 1706 C CA . LYS A 1 217 ? -6.011 16.842 9.951 1.00 93.25 217 LYS A CA 1
ATOM 1707 C C . LYS A 1 217 ? -5.013 16.019 10.775 1.00 93.25 217 LYS A C 1
ATOM 1709 O O . LYS A 1 217 ? -4.684 14.894 10.406 1.00 93.25 217 LYS A O 1
ATOM 1714 N N . VAL A 1 218 ? -4.538 16.573 11.895 1.00 95.50 218 VAL A N 1
ATOM 1715 C CA . VAL A 1 218 ? -3.563 15.902 12.777 1.00 95.50 218 VAL A CA 1
ATOM 1716 C C . VAL A 1 218 ? -4.155 14.615 13.351 1.00 95.50 218 VAL A C 1
ATOM 1718 O O . VAL A 1 218 ? -3.528 13.564 13.261 1.00 95.50 218 VAL A O 1
ATOM 1721 N N . ALA A 1 219 ? -5.397 14.675 13.838 1.00 95.38 219 ALA A N 1
ATOM 1722 C CA . ALA A 1 219 ? -6.073 13.516 14.403 1.00 95.38 219 ALA A CA 1
ATOM 1723 C C . ALA A 1 219 ? -6.259 12.408 13.355 1.00 95.38 219 ALA A C 1
ATOM 1725 O O . ALA A 1 219 ? -5.936 11.257 13.634 1.00 95.38 219 ALA A O 1
ATOM 1726 N N . TYR A 1 220 ? -6.701 12.733 12.134 1.00 96.12 220 TYR A N 1
ATOM 1727 C CA . TYR A 1 220 ? -6.822 11.732 11.066 1.00 96.12 220 TYR A CA 1
ATOM 1728 C C . TYR A 1 220 ? -5.481 11.117 10.671 1.00 96.12 220 TYR A C 1
ATOM 1730 O O . TYR A 1 220 ? -5.409 9.909 10.441 1.00 96.12 220 TYR A O 1
ATOM 1738 N N . ASN A 1 221 ? -4.411 11.913 10.628 1.00 95.69 221 ASN A N 1
ATOM 1739 C CA . ASN A 1 221 ? -3.082 11.393 10.332 1.00 95.69 221 ASN A CA 1
ATOM 1740 C C . ASN A 1 221 ? -2.592 10.423 11.422 1.00 95.69 221 ASN A C 1
ATOM 1742 O O . ASN A 1 221 ? -2.055 9.364 11.090 1.00 95.69 221 ASN A O 1
ATOM 1746 N N . ASP A 1 222 ? -2.842 10.727 12.697 1.00 96.31 222 ASP A N 1
ATOM 1747 C CA . ASP A 1 222 ? -2.509 9.839 13.818 1.00 96.31 222 ASP A CA 1
ATOM 1748 C C . ASP A 1 222 ? -3.318 8.534 13.761 1.00 96.31 222 ASP A C 1
ATOM 1750 O O . ASP A 1 222 ? -2.760 7.442 13.900 1.00 96.31 222 ASP A O 1
ATOM 1754 N N . LEU A 1 223 ? -4.625 8.615 13.476 1.00 96.50 223 LEU A N 1
ATOM 1755 C CA . LEU A 1 223 ? -5.466 7.431 13.268 1.00 96.50 223 LEU A CA 1
ATOM 1756 C C . LEU A 1 223 ? -4.956 6.591 12.097 1.00 96.50 223 LEU A C 1
ATOM 1758 O O . LEU A 1 223 ? -4.821 5.372 12.223 1.00 96.50 223 LEU A O 1
ATOM 1762 N N . ARG A 1 224 ? -4.609 7.230 10.973 1.00 96.69 224 ARG A N 1
ATOM 1763 C CA . ARG A 1 224 ? -4.062 6.537 9.804 1.00 96.69 224 ARG A CA 1
ATOM 1764 C C . ARG A 1 224 ? -2.766 5.829 10.172 1.00 96.69 224 ARG A C 1
ATOM 1766 O O . ARG A 1 224 ? -2.606 4.657 9.843 1.00 96.69 224 ARG A O 1
ATOM 1773 N N . HIS A 1 225 ? -1.867 6.497 10.890 1.00 96.12 225 HIS A N 1
ATOM 1774 C CA . HIS A 1 225 ? -0.617 5.904 11.354 1.00 96.12 225 HIS A CA 1
ATOM 1775 C C . HIS A 1 225 ? -0.852 4.677 12.251 1.00 96.12 225 HIS A C 1
ATOM 1777 O O . HIS A 1 225 ? -0.220 3.640 12.041 1.00 96.12 225 HIS A O 1
ATOM 1783 N N . ASN A 1 226 ? -1.814 4.742 13.175 1.00 95.62 226 ASN A N 1
ATOM 1784 C CA . ASN A 1 226 ? -2.185 3.611 14.029 1.00 95.62 226 ASN A CA 1
ATOM 1785 C C . ASN A 1 226 ? -2.697 2.408 13.221 1.00 95.62 226 ASN A C 1
ATOM 1787 O O . ASN A 1 226 ? -2.291 1.274 13.487 1.00 95.62 226 ASN A O 1
ATOM 1791 N N . VAL A 1 227 ? -3.518 2.643 12.192 1.00 97.12 227 VAL A N 1
ATOM 1792 C CA . VAL A 1 227 ? -3.983 1.595 11.264 1.00 97.12 227 VAL A CA 1
ATOM 1793 C C . VAL A 1 227 ? -2.811 1.000 10.473 1.00 97.12 227 VAL A C 1
ATOM 1795 O O . VAL A 1 227 ? -2.739 -0.217 10.287 1.00 97.12 227 VAL A O 1
ATOM 1798 N N . MET A 1 228 ? -1.843 1.827 10.058 1.00 96.06 228 MET A N 1
ATOM 1799 C CA . MET A 1 228 ? -0.625 1.341 9.401 1.00 96.06 228 MET A CA 1
ATOM 1800 C C . MET A 1 228 ? 0.201 0.433 10.314 1.00 96.06 228 MET A C 1
ATOM 1802 O O . MET A 1 228 ? 0.628 -0.637 9.881 1.00 96.06 228 MET A O 1
ATOM 1806 N N . ILE A 1 229 ? 0.394 0.826 11.575 1.00 96.00 229 ILE A N 1
ATOM 1807 C CA . ILE A 1 229 ? 1.094 0.009 12.574 1.00 96.00 229 ILE A CA 1
ATOM 1808 C C . ILE A 1 229 ? 0.333 -1.293 12.839 1.00 96.00 229 ILE A C 1
ATOM 1810 O O . ILE A 1 229 ? 0.950 -2.347 12.963 1.00 96.00 229 ILE A O 1
ATOM 1814 N N . PHE A 1 230 ? -0.999 -1.255 12.909 1.00 95.88 230 PHE A N 1
ATOM 1815 C CA . PHE A 1 230 ? -1.810 -2.462 13.060 1.00 95.88 230 PHE A CA 1
ATOM 1816 C C . PHE A 1 230 ? -1.560 -3.459 11.919 1.00 95.88 230 PHE A C 1
ATOM 1818 O O . PHE A 1 230 ? -1.304 -4.632 12.183 1.00 95.88 230 PHE A O 1
ATOM 1825 N N . ALA A 1 231 ? -1.538 -2.997 10.665 1.00 95.88 231 ALA A N 1
ATOM 1826 C CA . ALA A 1 231 ? -1.223 -3.855 9.523 1.00 95.88 231 ALA A CA 1
ATOM 1827 C C . ALA A 1 231 ? 0.199 -4.446 9.602 1.00 95.88 231 ALA A C 1
ATOM 1829 O O . ALA A 1 231 ? 0.392 -5.619 9.280 1.00 95.88 231 ALA A O 1
ATOM 1830 N N . VAL A 1 232 ? 1.186 -3.662 10.060 1.00 95.50 232 VAL A N 1
ATOM 1831 C CA . VAL A 1 232 ? 2.559 -4.148 10.304 1.00 95.50 232 VAL A CA 1
ATOM 1832 C C . VAL A 1 232 ? 2.560 -5.263 11.346 1.00 95.50 232 VAL A C 1
ATOM 1834 O O . VAL A 1 232 ? 3.121 -6.323 11.088 1.00 95.50 232 VAL A O 1
ATOM 1837 N N . LYS A 1 233 ? 1.859 -5.073 12.471 1.00 94.44 233 LYS A N 1
ATOM 1838 C CA . LYS A 1 233 ? 1.758 -6.082 13.533 1.00 94.44 233 LYS A CA 1
ATOM 1839 C C . LYS A 1 233 ? 1.202 -7.406 13.012 1.00 94.44 233 LYS A C 1
ATOM 1841 O O . LYS A 1 233 ? 1.717 -8.447 13.391 1.00 94.44 233 LYS A O 1
ATOM 1846 N N . ILE A 1 234 ? 0.206 -7.388 12.120 1.00 93.75 234 ILE A N 1
ATOM 1847 C CA . ILE A 1 234 ? -0.309 -8.621 11.492 1.00 93.75 234 ILE A CA 1
ATOM 1848 C C . ILE A 1 234 ? 0.805 -9.348 10.727 1.00 93.75 234 ILE A C 1
ATOM 1850 O O . ILE A 1 234 ? 0.962 -10.554 10.883 1.00 93.75 234 ILE A O 1
ATOM 1854 N N . ALA A 1 235 ? 1.587 -8.621 9.925 1.00 93.12 235 ALA A N 1
ATOM 1855 C CA . ALA A 1 235 ? 2.686 -9.195 9.146 1.00 93.12 235 ALA A CA 1
ATOM 1856 C C . ALA A 1 235 ? 3.844 -9.710 10.025 1.00 93.12 235 ALA A C 1
ATOM 1858 O O . ALA A 1 235 ? 4.484 -10.699 9.677 1.00 93.12 235 ALA A O 1
ATOM 1859 N N . GLU A 1 236 ? 4.115 -9.054 11.154 1.00 91.62 236 GLU A N 1
ATOM 1860 C CA . GLU A 1 236 ? 5.144 -9.465 12.119 1.00 91.62 236 GLU A CA 1
ATOM 1861 C C . GLU A 1 236 ? 4.750 -10.709 12.924 1.00 91.62 236 GLU A C 1
ATOM 1863 O O . GLU A 1 236 ? 5.626 -11.434 13.389 1.00 91.62 236 GLU A O 1
ATOM 1868 N N . GLN A 1 237 ? 3.451 -10.987 13.078 1.00 92.12 237 GLN A N 1
ATOM 1869 C CA . GLN A 1 237 ? 2.980 -12.209 13.737 1.00 92.12 237 GLN A CA 1
ATOM 1870 C C . GLN A 1 237 ? 3.046 -13.455 12.841 1.00 92.12 237 GLN A C 1
ATOM 1872 O O . GLN A 1 237 ? 2.859 -14.559 13.346 1.00 92.12 237 GLN A O 1
ATOM 1877 N N . CYS A 1 238 ? 3.325 -13.315 11.543 1.00 91.38 238 CYS A N 1
ATOM 1878 C CA . CYS A 1 238 ? 3.560 -14.464 10.673 1.00 91.38 238 CYS A CA 1
ATOM 1879 C C . CYS A 1 238 ? 4.978 -15.011 10.886 1.00 91.38 238 CYS A C 1
ATOM 1881 O O . CYS A 1 238 ? 5.961 -14.297 10.678 1.00 91.38 238 CYS A O 1
ATOM 1883 N N . TRP A 1 239 ? 5.096 -16.279 11.279 1.00 89.06 239 TRP A N 1
ATOM 1884 C CA . TRP A 1 239 ? 6.384 -16.900 11.615 1.00 89.06 239 TRP A CA 1
ATOM 1885 C C . TRP A 1 239 ? 7.051 -17.560 10.413 1.00 89.06 239 TRP A C 1
ATOM 1887 O O . TRP A 1 239 ? 8.277 -17.663 10.357 1.00 89.06 239 TRP A O 1
ATOM 1897 N N . THR A 1 240 ? 6.253 -18.011 9.446 1.00 89.69 240 THR A N 1
ATOM 1898 C CA . THR A 1 240 ? 6.746 -18.694 8.250 1.00 89.69 240 THR A CA 1
ATOM 1899 C C . THR A 1 240 ? 6.581 -17.830 7.001 1.00 89.69 240 THR A C 1
ATOM 1901 O O . THR A 1 240 ? 5.631 -17.059 6.854 1.00 89.69 240 THR A O 1
ATOM 1904 N N . ALA A 1 241 ? 7.501 -17.985 6.044 1.00 86.62 241 ALA A N 1
ATOM 1905 C CA . ALA A 1 241 ? 7.377 -17.345 4.733 1.00 86.62 241 ALA A CA 1
ATOM 1906 C C . ALA A 1 241 ? 6.121 -17.823 3.979 1.00 86.62 241 ALA A C 1
ATOM 1908 O O . ALA A 1 241 ? 5.561 -17.090 3.168 1.00 86.62 241 ALA A O 1
ATOM 1909 N N . GLU A 1 242 ? 5.657 -19.043 4.257 1.00 89.06 242 GLU A N 1
ATOM 1910 C CA . GLU A 1 242 ? 4.423 -19.596 3.701 1.00 89.06 242 GLU A CA 1
ATOM 1911 C C . GLU A 1 242 ? 3.184 -18.848 4.203 1.00 89.06 242 GLU A C 1
ATOM 1913 O O . GLU A 1 242 ? 2.344 -18.468 3.390 1.00 89.06 242 GLU A O 1
ATOM 1918 N N . GLU A 1 243 ? 3.095 -18.540 5.501 1.00 92.62 243 GLU A N 1
ATOM 1919 C CA . GLU A 1 243 ? 2.004 -17.726 6.059 1.00 92.62 243 GLU A CA 1
ATOM 1920 C C . GLU A 1 243 ? 1.939 -16.340 5.415 1.00 92.62 243 GLU A C 1
ATOM 1922 O O . GLU A 1 243 ? 0.863 -15.889 5.014 1.00 92.62 243 GLU A O 1
ATOM 1927 N N . ILE A 1 244 ? 3.092 -15.683 5.255 1.00 92.94 244 ILE A N 1
ATOM 1928 C CA . ILE A 1 244 ? 3.180 -14.367 4.607 1.00 92.94 244 ILE A CA 1
ATOM 1929 C C . ILE A 1 244 ? 2.776 -14.479 3.133 1.00 92.94 244 ILE A C 1
ATOM 1931 O O . ILE A 1 244 ? 2.005 -13.657 2.638 1.00 92.94 244 ILE A O 1
ATOM 1935 N N . ASN A 1 245 ? 3.231 -15.517 2.427 1.00 91.31 245 ASN A N 1
ATOM 1936 C CA . ASN A 1 245 ? 2.823 -15.778 1.046 1.00 91.31 245 ASN A CA 1
ATOM 1937 C C . ASN A 1 245 ? 1.306 -15.966 0.926 1.00 91.31 245 ASN A C 1
ATOM 1939 O O . ASN A 1 245 ? 0.681 -15.390 0.032 1.00 91.31 245 ASN A O 1
ATOM 1943 N N . VAL A 1 246 ? 0.689 -16.726 1.832 1.00 91.50 246 VAL A N 1
ATOM 1944 C CA . VAL A 1 246 ? -0.768 -16.906 1.874 1.00 91.50 246 VAL A CA 1
ATOM 1945 C C . VAL A 1 246 ? -1.467 -15.579 2.162 1.00 91.50 246 VAL A C 1
ATOM 1947 O O . VAL A 1 246 ? -2.449 -15.254 1.499 1.00 91.50 246 VAL A O 1
ATOM 1950 N N . LEU A 1 247 ? -0.952 -14.775 3.095 1.00 91.94 247 LEU A N 1
ATOM 1951 C CA . LEU A 1 247 ? -1.500 -13.459 3.417 1.00 91.94 247 LEU A CA 1
ATOM 1952 C C . LEU A 1 247 ? -1.482 -12.525 2.195 1.00 91.94 247 LEU A C 1
ATOM 1954 O O . LEU A 1 247 ? -2.488 -11.879 1.899 1.00 91.94 247 LEU A O 1
ATOM 1958 N N . LEU A 1 248 ? -0.364 -12.483 1.464 1.00 92.12 248 LEU A N 1
ATOM 1959 C CA . LEU A 1 248 ? -0.140 -11.570 0.338 1.00 92.12 248 LEU A CA 1
ATOM 1960 C C . LEU A 1 248 ? -0.794 -12.022 -0.980 1.00 92.12 248 LEU A C 1
ATOM 1962 O O . LEU A 1 248 ? -1.105 -11.182 -1.831 1.00 92.12 248 LEU A O 1
ATOM 1966 N N . SER A 1 249 ? -1.018 -13.326 -1.156 1.00 91.38 249 SER A N 1
ATOM 1967 C CA . SER A 1 249 ? -1.625 -13.911 -2.365 1.00 91.38 249 SER A CA 1
ATOM 1968 C C . SER A 1 249 ? -3.158 -13.851 -2.386 1.00 91.38 249 SER A C 1
ATOM 1970 O O . SER A 1 249 ? -3.777 -14.156 -3.410 1.00 91.38 249 SER A O 1
ATOM 1972 N N . ARG A 1 250 ? -3.802 -13.418 -1.292 1.00 90.06 250 ARG A N 1
ATOM 1973 C CA . ARG A 1 250 ? -5.263 -13.245 -1.240 1.00 90.06 250 ARG A CA 1
ATOM 1974 C C . ARG A 1 250 ? -5.752 -12.246 -2.293 1.00 90.06 250 ARG A C 1
ATOM 1976 O O . ARG A 1 250 ? -5.289 -11.111 -2.358 1.00 90.06 250 ARG A O 1
ATOM 1983 N N . LYS A 1 251 ? -6.765 -12.662 -3.057 1.00 88.62 251 LYS A N 1
ATOM 1984 C CA . LYS A 1 251 ? -7.363 -11.899 -4.172 1.00 88.62 251 LYS A CA 1
ATOM 1985 C C . LYS A 1 251 ? -8.588 -11.061 -3.780 1.00 88.62 251 LYS A C 1
ATOM 1987 O O . LYS A 1 251 ? -9.158 -10.353 -4.603 1.00 88.62 251 LYS A O 1
ATOM 1992 N N . VAL A 1 252 ? -9.056 -11.166 -2.537 1.00 87.69 252 VAL A N 1
ATOM 1993 C CA . VAL A 1 252 ? -10.301 -10.510 -2.107 1.00 87.69 252 VAL A CA 1
ATOM 1994 C C . VAL A 1 252 ? -10.119 -8.990 -2.128 1.00 87.69 252 VAL A C 1
ATOM 1996 O O . VAL A 1 252 ? -9.259 -8.467 -1.429 1.00 87.69 252 VAL A O 1
ATOM 1999 N N . GLY A 1 253 ? -10.923 -8.264 -2.901 1.00 80.44 253 GLY A N 1
ATOM 2000 C CA . GLY A 1 253 ? -10.851 -6.799 -2.989 1.00 80.44 253 GLY A CA 1
ATOM 2001 C C . GLY A 1 253 ? -9.763 -6.247 -3.920 1.00 80.44 253 GLY A C 1
ATOM 2002 O O . GLY A 1 253 ? -9.637 -5.030 -4.027 1.00 80.44 253 GLY A O 1
ATOM 2003 N N . SER A 1 254 ? -8.991 -7.092 -4.616 1.00 83.38 254 SER A N 1
ATOM 2004 C CA . SER A 1 254 ? -8.136 -6.633 -5.719 1.00 83.38 254 SER A CA 1
ATOM 2005 C C . SER A 1 254 ? -8.929 -6.557 -7.031 1.00 83.38 254 SER A C 1
ATOM 2007 O O . SER A 1 254 ? -9.789 -7.409 -7.268 1.00 83.38 254 SER A O 1
ATOM 2009 N N . PRO A 1 255 ? -8.657 -5.573 -7.909 1.00 81.81 255 PRO A N 1
ATOM 2010 C CA . PRO A 1 255 ? -9.276 -5.534 -9.230 1.00 81.81 255 PRO A CA 1
ATOM 2011 C C . PRO A 1 255 ? -8.830 -6.743 -10.060 1.00 81.81 255 PRO A C 1
ATOM 2013 O O . PRO A 1 255 ? -7.725 -7.249 -9.875 1.00 81.81 255 PRO A O 1
ATOM 2016 N N . LEU A 1 256 ? -9.663 -7.165 -11.017 1.00 81.62 256 LEU A N 1
ATOM 2017 C CA . LEU A 1 256 ? -9.426 -8.366 -11.835 1.00 81.62 256 LEU A CA 1
ATOM 2018 C C . LEU A 1 256 ? -8.044 -8.384 -12.509 1.00 81.62 256 LEU A C 1
ATOM 2020 O O . LEU A 1 256 ? -7.402 -9.427 -12.538 1.00 81.62 256 LEU A O 1
ATOM 2024 N N . ALA A 1 257 ? -7.553 -7.229 -12.966 1.00 76.62 257 ALA A N 1
ATOM 2025 C CA . ALA A 1 257 ? -6.228 -7.106 -13.576 1.00 76.62 257 ALA A CA 1
ATOM 2026 C C . ALA A 1 257 ? -5.072 -7.435 -12.608 1.00 76.62 257 ALA A C 1
ATOM 2028 O O . ALA A 1 257 ? -4.054 -7.981 -13.021 1.00 76.62 257 ALA A O 1
ATOM 2029 N N . ASP A 1 258 ? -5.226 -7.138 -11.314 1.00 78.56 258 ASP A N 1
ATOM 2030 C CA . ASP A 1 258 ? -4.189 -7.403 -10.311 1.00 78.56 258 ASP A CA 1
ATOM 2031 C C . ASP A 1 258 ? -4.246 -8.858 -9.807 1.00 78.56 258 ASP A C 1
ATOM 2033 O O . ASP A 1 258 ? -3.295 -9.328 -9.187 1.00 78.56 258 ASP A O 1
ATOM 2037 N N . CYS A 1 259 ? -5.331 -9.594 -10.079 1.00 78.62 259 CYS A N 1
ATOM 2038 C CA . CYS A 1 259 ? -5.525 -10.979 -9.634 1.00 78.62 259 CYS A CA 1
ATOM 2039 C C . CYS A 1 259 ? -4.617 -11.999 -10.343 1.00 78.62 259 CYS A C 1
ATOM 2041 O O . CYS A 1 259 ? -4.494 -13.133 -9.863 1.00 78.62 259 CYS A O 1
ATOM 2043 N N . GLU A 1 260 ? -4.027 -11.618 -11.480 1.00 78.50 260 GLU A N 1
ATOM 2044 C CA . GLU A 1 260 ? -3.031 -12.409 -12.215 1.00 78.50 260 GLU A CA 1
ATOM 2045 C C . GLU A 1 260 ? -1.622 -12.264 -11.628 1.00 78.50 260 GLU A C 1
ATOM 2047 O O . GLU A 1 260 ? -0.745 -13.092 -11.877 1.00 78.50 260 GLU A O 1
ATOM 2052 N N . LEU A 1 261 ? -1.393 -11.222 -10.823 1.00 83.44 261 LEU A N 1
ATOM 2053 C CA . LEU A 1 261 ? -0.118 -11.015 -10.157 1.00 83.44 261 LEU A CA 1
ATOM 2054 C C . LEU A 1 261 ? 0.054 -12.021 -9.010 1.00 83.44 261 LEU A C 1
ATOM 2056 O O . LEU A 1 261 ? -0.920 -12.377 -8.343 1.00 83.44 261 LEU A O 1
ATOM 2060 N N . PRO A 1 262 ? 1.299 -12.430 -8.708 1.00 84.12 262 PRO A N 1
ATOM 2061 C CA . PRO A 1 262 ? 1.574 -13.370 -7.621 1.00 84.12 262 PRO A CA 1
ATOM 2062 C C . PRO A 1 262 ? 1.154 -12.826 -6.247 1.00 84.12 262 PRO A C 1
ATOM 2064 O O . PRO A 1 262 ? 0.765 -13.597 -5.374 1.00 84.12 262 PRO A O 1
ATOM 2067 N N . PHE A 1 263 ? 1.185 -11.499 -6.065 1.00 90.75 263 PHE A N 1
ATOM 2068 C CA . PHE A 1 263 ? 0.853 -10.838 -4.800 1.00 90.75 263 PHE A CA 1
ATOM 2069 C C . PHE A 1 263 ? -0.075 -9.626 -4.998 1.00 90.75 263 PHE A C 1
ATOM 2071 O O . PHE A 1 263 ? 0.384 -8.476 -4.994 1.00 90.75 263 PHE A O 1
ATOM 2078 N N . PRO A 1 264 ? -1.393 -9.842 -5.146 1.00 91.06 264 PRO A N 1
ATOM 2079 C CA . PRO A 1 264 ? -2.358 -8.759 -5.347 1.00 91.06 264 PRO A CA 1
ATOM 2080 C C . PRO A 1 264 ? -2.441 -7.795 -4.152 1.00 91.06 264 PRO A C 1
ATOM 2082 O O . PRO A 1 264 ? -2.599 -6.586 -4.334 1.00 91.06 264 PRO A O 1
ATOM 2085 N N . ARG A 1 265 ? -2.260 -8.288 -2.915 1.00 91.44 265 ARG A N 1
ATOM 2086 C CA . ARG A 1 265 ? -2.285 -7.447 -1.701 1.00 91.44 265 ARG A CA 1
ATOM 2087 C C . ARG A 1 265 ? -1.183 -6.398 -1.667 1.00 91.44 265 ARG A C 1
ATOM 2089 O O . ARG A 1 265 ? -1.403 -5.325 -1.116 1.00 91.44 265 ARG A O 1
ATOM 2096 N N . ILE A 1 266 ? -0.027 -6.674 -2.269 1.00 92.75 266 ILE A N 1
ATOM 2097 C CA . ILE A 1 266 ? 1.073 -5.705 -2.344 1.00 92.75 266 ILE A CA 1
ATOM 2098 C C . ILE A 1 266 ? 0.674 -4.525 -3.233 1.00 92.75 266 ILE A C 1
ATOM 2100 O O . ILE A 1 266 ? 0.938 -3.379 -2.879 1.00 92.75 266 ILE A O 1
ATOM 2104 N N . GLN A 1 267 ? -0.009 -4.781 -4.354 1.00 90.00 267 GLN A N 1
ATOM 2105 C CA . GLN A 1 267 ? -0.524 -3.705 -5.207 1.00 90.00 267 GLN A CA 1
ATOM 2106 C C . GLN A 1 267 ? -1.558 -2.857 -4.473 1.00 90.00 267 GLN A C 1
ATOM 2108 O O . GLN A 1 267 ? -1.546 -1.633 -4.592 1.00 90.00 267 GLN A O 1
ATOM 2113 N N . LEU A 1 268 ? -2.422 -3.493 -3.679 1.00 91.06 268 LEU A N 1
ATOM 2114 C CA . LEU A 1 268 ? -3.379 -2.771 -2.851 1.00 91.06 268 LEU A CA 1
ATOM 2115 C C . LEU A 1 268 ? -2.674 -1.916 -1.788 1.00 91.06 268 LEU A C 1
ATOM 2117 O O . LEU A 1 268 ? -2.983 -0.737 -1.677 1.00 91.06 268 LEU A O 1
ATOM 2121 N N . ALA A 1 269 ? -1.669 -2.462 -1.097 1.00 93.38 269 ALA A N 1
ATOM 2122 C CA . ALA A 1 269 ? -0.863 -1.734 -0.117 1.00 93.38 269 ALA A CA 1
ATOM 2123 C C . ALA A 1 269 ? -0.090 -0.547 -0.729 1.00 93.38 269 ALA A C 1
ATOM 2125 O O . ALA A 1 269 ? 0.077 0.489 -0.082 1.00 93.38 269 ALA A O 1
ATOM 2126 N N . LEU A 1 270 ? 0.373 -0.678 -1.980 1.00 91.38 270 LEU A N 1
ATOM 2127 C CA . LEU A 1 270 ? 0.987 0.416 -2.741 1.00 91.38 270 LEU A CA 1
ATOM 2128 C C . LEU A 1 270 ? -0.033 1.514 -3.065 1.00 91.38 270 LEU A C 1
ATOM 2130 O O . LEU A 1 270 ? 0.273 2.691 -2.883 1.00 91.38 270 LEU A O 1
ATOM 2134 N N . LYS A 1 271 ? -1.241 1.131 -3.500 1.00 87.94 271 LYS A N 1
ATOM 2135 C CA . LYS A 1 271 ? -2.351 2.059 -3.779 1.00 87.94 271 LYS A CA 1
ATOM 2136 C C . LYS A 1 271 ? -2.833 2.782 -2.522 1.00 87.94 271 LYS A C 1
ATOM 2138 O O . LYS A 1 271 ? -3.172 3.953 -2.606 1.00 87.94 271 LYS A O 1
ATOM 2143 N N . SER A 1 272 ? -2.823 2.115 -1.370 1.00 89.19 272 SER A N 1
ATOM 2144 C CA . SER A 1 272 ? -3.188 2.700 -0.077 1.00 89.19 272 SER A CA 1
ATOM 2145 C C . SER A 1 272 ? -2.021 3.380 0.651 1.00 89.19 272 SER A C 1
ATOM 2147 O O . SER A 1 272 ? -2.136 3.704 1.829 1.00 89.19 272 SER A O 1
ATOM 2149 N N . HIS A 1 273 ? -0.877 3.571 -0.019 1.00 90.69 273 HIS A N 1
ATOM 2150 C CA . HIS A 1 273 ? 0.311 4.235 0.526 1.00 90.69 273 HIS A CA 1
ATOM 2151 C C . HIS A 1 273 ? 0.805 3.681 1.883 1.00 90.69 273 HIS A C 1
ATOM 2153 O O . HIS A 1 273 ? 1.367 4.415 2.699 1.00 90.69 273 HIS A O 1
ATOM 2159 N N . MET A 1 274 ? 0.676 2.368 2.112 1.00 92.38 274 MET A N 1
ATOM 2160 C CA . MET A 1 274 ? 1.045 1.691 3.368 1.00 92.38 274 MET A CA 1
ATOM 2161 C C . MET A 1 274 ? 2.558 1.457 3.469 1.00 92.38 274 MET A C 1
ATOM 2163 O O . MET A 1 274 ? 3.037 0.321 3.492 1.00 92.38 274 MET A O 1
ATOM 2167 N N . LYS A 1 275 ? 3.337 2.544 3.522 1.00 92.81 275 LYS A N 1
ATOM 2168 C CA . LYS A 1 275 ? 4.809 2.494 3.527 1.00 92.81 275 LYS A CA 1
ATOM 2169 C C . LYS A 1 275 ? 5.380 1.598 4.641 1.00 92.81 275 LYS A C 1
ATOM 2171 O O . LYS A 1 275 ? 6.205 0.758 4.292 1.00 92.81 275 LYS A O 1
ATOM 2176 N N . PRO A 1 276 ? 4.936 1.689 5.917 1.00 94.44 276 PRO A N 1
ATOM 2177 C CA . PRO A 1 276 ? 5.491 0.869 7.000 1.00 94.44 276 PRO A CA 1
ATOM 2178 C C . PRO A 1 276 ? 5.289 -0.635 6.777 1.00 94.44 276 PRO A C 1
ATOM 2180 O O . PRO A 1 276 ? 6.213 -1.422 6.968 1.00 94.44 276 PRO A O 1
ATOM 2183 N N . PHE A 1 277 ? 4.100 -1.024 6.305 1.00 94.88 277 PHE A N 1
ATOM 2184 C CA . PHE A 1 277 ? 3.768 -2.413 5.985 1.00 94.88 277 PHE A CA 1
ATOM 2185 C C . PHE A 1 277 ? 4.648 -2.952 4.858 1.00 94.88 277 PHE A C 1
ATOM 2187 O O . PHE A 1 277 ? 5.226 -4.031 4.980 1.00 94.88 277 PHE A O 1
ATOM 2194 N N . LEU A 1 278 ? 4.801 -2.176 3.782 1.00 94.06 278 LEU A N 1
ATOM 2195 C CA . LEU A 1 278 ? 5.648 -2.554 2.656 1.00 94.06 278 LEU A CA 1
ATOM 2196 C C . LEU A 1 278 ? 7.115 -2.667 3.066 1.00 94.06 278 LEU A C 1
ATOM 2198 O O . LEU A 1 278 ? 7.789 -3.562 2.580 1.00 94.06 278 LEU A O 1
ATOM 2202 N N . SER A 1 279 ? 7.606 -1.810 3.963 1.00 92.19 279 SER A N 1
ATOM 2203 C CA . SER A 1 279 ? 8.983 -1.863 4.467 1.00 92.19 279 SER A CA 1
ATOM 2204 C C . SER A 1 279 ? 9.233 -2.926 5.541 1.00 92.19 279 SER A C 1
ATOM 2206 O O . SER A 1 279 ? 10.366 -3.046 6.003 1.00 92.19 279 SER A O 1
ATOM 2208 N N . SER A 1 280 ? 8.212 -3.675 5.967 1.00 91.81 280 SER A N 1
ATOM 2209 C CA . SER A 1 280 ? 8.386 -4.714 6.985 1.00 91.81 280 SER A CA 1
ATOM 2210 C C . SER A 1 280 ? 9.331 -5.815 6.495 1.00 91.81 280 SER A C 1
ATOM 2212 O O . SER A 1 280 ? 9.314 -6.197 5.321 1.00 91.81 280 SER A O 1
ATOM 2214 N N . LEU A 1 281 ? 10.161 -6.339 7.403 1.00 90.88 281 LEU A N 1
ATOM 2215 C CA . LEU A 1 281 ? 11.173 -7.347 7.072 1.00 90.88 281 LEU A CA 1
ATOM 2216 C C . LEU A 1 281 ? 10.540 -8.605 6.465 1.00 90.88 281 LEU A C 1
ATOM 2218 O O . LEU A 1 281 ? 11.006 -9.099 5.443 1.00 90.88 281 LEU A O 1
ATOM 2222 N N . SER A 1 282 ? 9.440 -9.068 7.055 1.00 89.75 282 SER A N 1
ATOM 2223 C CA . SER A 1 282 ? 8.647 -10.215 6.610 1.00 89.75 282 SER A CA 1
ATOM 2224 C C . SER A 1 282 ? 8.184 -10.088 5.153 1.00 89.75 282 SER A C 1
ATOM 2226 O O . SER A 1 282 ? 8.374 -10.995 4.334 1.00 89.75 282 SER A O 1
ATOM 2228 N N . VAL A 1 283 ? 7.609 -8.934 4.800 1.00 92.75 283 VAL A N 1
ATOM 2229 C CA . VAL A 1 283 ? 7.114 -8.666 3.444 1.00 92.75 283 VAL A CA 1
ATOM 2230 C C . VAL A 1 283 ? 8.281 -8.496 2.472 1.00 92.75 283 VAL A C 1
ATOM 2232 O O . VAL A 1 283 ? 8.260 -9.085 1.392 1.00 92.75 283 VAL A O 1
ATOM 2235 N N . GLN A 1 284 ? 9.325 -7.760 2.858 1.00 91.75 284 GLN A N 1
ATOM 2236 C CA . GLN A 1 284 ? 10.507 -7.546 2.020 1.00 91.75 284 GLN A CA 1
ATOM 2237 C C . GLN A 1 284 ? 11.259 -8.844 1.725 1.00 91.75 284 GLN A C 1
ATOM 2239 O O . GLN A 1 284 ? 11.572 -9.087 0.567 1.00 91.75 284 GLN A O 1
ATOM 2244 N N . ALA A 1 285 ? 11.467 -9.718 2.713 1.00 89.75 285 ALA A N 1
ATOM 2245 C CA . ALA A 1 285 ? 12.121 -11.013 2.513 1.00 89.75 285 ALA A CA 1
ATOM 2246 C C . ALA A 1 285 ? 11.329 -11.915 1.551 1.00 89.75 285 ALA A C 1
ATOM 2248 O O . ALA A 1 285 ? 11.904 -12.609 0.713 1.00 89.75 285 ALA A O 1
ATOM 2249 N N . THR A 1 286 ? 9.997 -11.867 1.622 1.00 89.69 286 THR A N 1
ATOM 2250 C CA . THR A 1 286 ? 9.118 -12.620 0.716 1.00 89.69 286 THR A CA 1
ATOM 2251 C C . THR A 1 286 ? 9.187 -12.079 -0.717 1.00 89.69 286 THR A C 1
ATOM 2253 O O . THR A 1 286 ? 9.311 -12.845 -1.677 1.00 89.69 286 THR A O 1
ATOM 2256 N N . ILE A 1 287 ? 9.168 -10.751 -0.876 1.00 90.50 287 ILE A N 1
ATOM 2257 C CA . ILE A 1 287 ? 9.338 -10.085 -2.175 1.00 90.50 287 ILE A CA 1
ATOM 2258 C C . ILE A 1 287 ? 10.734 -10.353 -2.740 1.00 90.50 287 ILE A C 1
ATOM 2260 O O . ILE A 1 287 ? 10.857 -10.624 -3.931 1.00 90.50 287 ILE A O 1
ATOM 2264 N N . GLU A 1 288 ? 11.773 -10.306 -1.908 1.00 88.50 288 GLU A N 1
ATOM 2265 C CA . GLU A 1 288 ? 13.151 -10.622 -2.277 1.00 88.50 288 GLU A CA 1
ATOM 2266 C C . GLU A 1 288 ? 13.258 -12.076 -2.749 1.00 88.50 288 GLU A C 1
ATOM 2268 O O . GLU A 1 288 ? 13.780 -12.335 -3.834 1.00 88.50 288 GLU A O 1
ATOM 2273 N N . GLY A 1 289 ? 12.661 -13.018 -2.016 1.00 87.81 289 GLY A N 1
ATOM 2274 C CA . GLY A 1 289 ? 12.564 -14.417 -2.430 1.00 87.81 289 GLY A CA 1
ATOM 2275 C C . GLY A 1 289 ? 11.913 -14.574 -3.807 1.00 87.81 289 GLY A C 1
ATOM 2276 O O . GLY A 1 289 ? 12.444 -15.271 -4.671 1.00 87.81 289 GLY A O 1
ATOM 2277 N N . HIS A 1 290 ? 10.813 -13.863 -4.069 1.00 88.06 290 HIS A N 1
ATOM 2278 C CA . HIS A 1 290 ? 10.168 -13.867 -5.384 1.00 88.06 290 HIS A CA 1
ATOM 2279 C C . HIS A 1 290 ? 11.001 -13.167 -6.475 1.00 88.06 290 HIS A C 1
ATOM 2281 O O . HIS A 1 290 ? 11.031 -13.610 -7.625 1.00 88.06 290 HIS A O 1
ATOM 2287 N N . TRP A 1 291 ? 11.695 -12.082 -6.128 1.00 87.56 291 TRP A N 1
ATOM 2288 C CA . TRP A 1 291 ? 12.556 -11.315 -7.026 1.00 87.56 291 TRP A CA 1
ATOM 2289 C C . TRP A 1 291 ? 13.753 -12.140 -7.511 1.00 87.56 291 TRP A C 1
ATOM 2291 O O . TRP A 1 291 ? 14.047 -12.159 -8.712 1.00 87.56 291 TRP A O 1
ATOM 2301 N N . HIS A 1 292 ? 14.403 -12.853 -6.587 1.00 82.88 292 HIS A N 1
ATOM 2302 C CA . HIS A 1 292 ? 15.514 -13.759 -6.864 1.00 82.88 292 HIS A CA 1
ATOM 2303 C C . HIS A 1 292 ? 15.045 -15.071 -7.506 1.00 82.88 292 HIS A C 1
ATOM 2305 O O . HIS A 1 292 ? 15.713 -15.591 -8.402 1.00 82.88 292 HIS A O 1
ATOM 2311 N N . GLY A 1 293 ? 13.894 -15.614 -7.106 1.00 83.50 293 GLY A N 1
ATOM 2312 C CA . GLY A 1 293 ? 13.376 -16.876 -7.628 1.00 83.50 293 GLY A CA 1
ATOM 2313 C C . GLY A 1 293 ? 14.362 -18.029 -7.424 1.00 83.50 293 GLY A C 1
ATOM 2314 O O . GLY A 1 293 ? 14.715 -18.340 -6.296 1.00 83.50 293 GLY A O 1
ATOM 2315 N N . ARG A 1 294 ? 14.855 -18.659 -8.503 1.00 76.31 294 ARG A N 1
ATOM 2316 C CA . ARG A 1 294 ? 15.912 -19.697 -8.418 1.00 76.31 294 ARG A CA 1
ATOM 2317 C C . ARG A 1 294 ? 17.334 -19.142 -8.252 1.00 76.31 294 ARG A C 1
ATOM 2319 O O . ARG A 1 294 ? 18.281 -19.909 -8.118 1.00 76.31 294 ARG A O 1
ATOM 2326 N N . TRP A 1 295 ? 17.517 -17.824 -8.289 1.00 71.94 295 TRP A N 1
ATOM 2327 C CA . TRP A 1 295 ? 18.822 -17.165 -8.170 1.00 71.94 295 TRP A CA 1
ATOM 2328 C C . TRP A 1 295 ? 19.189 -16.861 -6.702 1.00 71.94 295 TRP A C 1
ATOM 2330 O O . TRP A 1 295 ? 19.800 -15.834 -6.407 1.00 71.94 295 TRP A O 1
ATOM 2340 N N . THR A 1 296 ? 18.825 -17.747 -5.772 1.00 64.75 296 THR A N 1
ATOM 2341 C CA . THR A 1 296 ? 19.091 -17.612 -4.326 1.00 64.75 296 THR A CA 1
ATOM 2342 C C . THR A 1 296 ? 20.551 -17.863 -3.947 1.00 64.75 296 THR A C 1
ATOM 2344 O O . THR A 1 296 ? 20.981 -17.466 -2.872 1.00 64.75 296 THR A O 1
ATOM 2347 N N . ASP A 1 297 ? 21.343 -18.487 -4.825 1.00 66.94 297 ASP A N 1
ATOM 2348 C CA . ASP A 1 297 ? 22.774 -18.746 -4.588 1.00 66.94 297 ASP A CA 1
ATOM 2349 C C . ASP A 1 297 ? 23.687 -17.533 -4.850 1.00 66.94 297 ASP A C 1
ATOM 2351 O O . ASP A 1 297 ? 24.912 -17.648 -4.747 1.00 66.94 297 ASP A O 1
ATOM 2355 N N . ILE A 1 298 ? 23.113 -16.381 -5.210 1.00 62.38 298 ILE A N 1
ATOM 2356 C CA . ILE A 1 298 ? 23.871 -15.146 -5.427 1.00 62.38 298 ILE A CA 1
ATOM 2357 C C . ILE A 1 298 ? 24.549 -14.733 -4.124 1.00 62.38 298 ILE A C 1
ATOM 2359 O O . ILE A 1 298 ? 23.903 -14.568 -3.097 1.00 62.38 298 ILE A O 1
ATOM 2363 N N . GLY A 1 299 ? 25.867 -14.572 -4.172 1.00 63.03 299 GLY A N 1
ATOM 2364 C CA . GLY A 1 299 ? 26.715 -14.273 -3.023 1.00 63.03 299 GLY A CA 1
ATOM 2365 C C . GLY A 1 299 ? 27.543 -15.459 -2.528 1.00 63.03 299 GLY A C 1
ATOM 2366 O O . GLY A 1 299 ? 28.550 -15.229 -1.862 1.00 63.03 299 GLY A O 1
ATOM 2367 N N . LYS A 1 300 ? 27.210 -16.708 -2.897 1.00 73.44 300 LYS A N 1
ATOM 2368 C CA . LYS A 1 300 ? 28.007 -17.890 -2.502 1.00 73.44 300 LYS A CA 1
ATOM 2369 C C . LYS A 1 300 ? 29.351 -17.960 -3.226 1.00 73.44 300 LYS A C 1
ATOM 2371 O O . LYS A 1 300 ? 30.346 -18.372 -2.640 1.00 73.44 300 LYS A O 1
ATOM 2376 N N . SER A 1 301 ? 29.407 -17.549 -4.496 1.00 75.81 301 SER A N 1
ATOM 2377 C CA . SER A 1 301 ? 30.668 -17.469 -5.239 1.00 75.81 301 SER A CA 1
ATOM 2378 C C . SER A 1 301 ? 30.688 -16.292 -6.215 1.00 75.81 301 SER A C 1
ATOM 2380 O O . SER A 1 301 ? 29.941 -16.228 -7.192 1.00 75.81 301 SER A O 1
ATOM 2382 N N . LYS A 1 302 ? 31.616 -15.356 -5.975 1.00 77.75 302 LYS A N 1
ATOM 2383 C CA . LYS A 1 302 ? 31.754 -14.132 -6.780 1.00 77.75 302 LYS A CA 1
ATOM 2384 C C . LYS A 1 302 ? 32.007 -14.428 -8.263 1.00 77.75 302 LYS A C 1
ATOM 2386 O O . LYS A 1 302 ? 31.531 -13.689 -9.118 1.00 77.75 302 LYS A O 1
ATOM 2391 N N . PHE A 1 303 ? 32.719 -15.514 -8.571 1.00 78.81 303 PHE A N 1
ATOM 2392 C CA . PHE A 1 303 ? 33.029 -15.906 -9.947 1.00 78.81 303 PHE A CA 1
ATOM 2393 C C . PHE A 1 303 ? 31.802 -16.420 -10.713 1.00 78.81 303 PHE A C 1
ATOM 2395 O O . PHE A 1 303 ? 31.583 -16.011 -11.852 1.00 78.81 303 PHE A O 1
ATOM 2402 N N . GLN A 1 304 ? 30.959 -17.262 -10.099 1.00 76.44 304 GLN A N 1
ATOM 2403 C CA . GLN A 1 304 ? 29.735 -17.730 -10.762 1.00 76.44 304 GLN A CA 1
ATOM 2404 C C . GLN A 1 304 ? 28.748 -16.581 -10.958 1.00 76.44 304 GLN A C 1
ATOM 2406 O O . GLN A 1 304 ? 28.128 -16.485 -12.014 1.00 76.44 304 GLN A O 1
ATOM 2411 N N . ASP A 1 305 ? 28.645 -15.673 -9.988 1.00 77.25 305 ASP A N 1
ATOM 2412 C CA . ASP A 1 305 ? 27.803 -14.484 -10.117 1.00 77.25 305 ASP A CA 1
ATOM 2413 C C . ASP A 1 305 ? 28.297 -13.551 -11.223 1.00 77.25 305 ASP A C 1
ATOM 2415 O O . ASP A 1 305 ? 27.492 -13.038 -12.003 1.00 77.25 305 ASP A O 1
ATOM 2419 N N . LEU A 1 306 ? 29.615 -13.360 -11.331 1.00 78.62 306 LEU A N 1
ATOM 2420 C CA . LEU A 1 306 ? 30.220 -12.582 -12.408 1.00 78.62 306 LEU A CA 1
ATOM 2421 C C . LEU A 1 306 ? 29.968 -13.237 -13.770 1.00 78.62 306 LEU A C 1
ATOM 2423 O O . LEU A 1 306 ? 29.545 -12.555 -14.698 1.00 78.62 306 LEU A O 1
ATOM 2427 N N . SER A 1 307 ? 30.139 -14.556 -13.874 1.00 78.25 307 SER A N 1
ATOM 2428 C CA . SER A 1 307 ? 29.855 -15.324 -15.091 1.00 78.25 307 SER A CA 1
ATOM 2429 C C . SER A 1 307 ? 28.378 -15.233 -15.497 1.00 78.25 307 SER A C 1
ATOM 2431 O O . SER A 1 307 ? 28.065 -14.967 -16.659 1.00 78.25 307 SER A O 1
ATOM 2433 N N . ARG A 1 308 ? 27.447 -15.355 -14.539 1.00 77.00 308 ARG A N 1
ATOM 2434 C CA . ARG A 1 308 ? 26.002 -15.187 -14.773 1.00 77.00 308 ARG A CA 1
ATOM 2435 C C . ARG A 1 308 ? 25.682 -13.779 -15.275 1.00 77.00 308 ARG A C 1
ATOM 2437 O O . ARG A 1 308 ? 24.974 -13.645 -16.272 1.00 77.00 308 ARG A O 1
ATOM 2444 N N . LYS A 1 309 ? 26.221 -12.740 -14.627 1.00 77.69 309 LYS A N 1
ATOM 2445 C CA . LYS A 1 309 ? 26.044 -11.339 -15.047 1.00 77.69 309 LYS A CA 1
ATOM 2446 C C . LYS A 1 309 ? 26.621 -11.098 -16.437 1.00 77.69 309 LYS A C 1
ATOM 2448 O O . LYS A 1 309 ? 25.934 -10.519 -17.268 1.00 77.69 309 LYS A O 1
ATOM 2453 N N . PHE A 1 310 ? 27.826 -11.589 -16.711 1.00 80.31 310 PHE A N 1
ATOM 2454 C CA . PHE A 1 310 ? 28.484 -11.442 -18.006 1.00 80.31 310 PHE A CA 1
ATOM 2455 C C . PHE A 1 310 ? 27.697 -12.129 -19.126 1.00 80.31 310 PHE A C 1
ATOM 2457 O O . PHE A 1 310 ? 27.443 -11.519 -20.160 1.00 80.31 310 PHE A O 1
ATOM 2464 N N . ARG A 1 311 ? 27.205 -13.352 -18.892 1.00 80.94 311 ARG A N 1
ATOM 2465 C CA . ARG A 1 311 ? 26.349 -14.074 -19.843 1.00 80.94 311 ARG A CA 1
ATOM 2466 C C . ARG A 1 311 ? 25.068 -13.303 -20.162 1.00 80.94 311 ARG A C 1
ATOM 2468 O O . ARG A 1 311 ? 24.687 -13.219 -21.324 1.00 80.94 311 ARG A O 1
ATOM 2475 N N . HIS A 1 312 ? 24.413 -12.728 -19.154 1.00 77.50 312 HIS A N 1
ATOM 2476 C CA . HIS A 1 312 ? 23.230 -11.893 -19.375 1.00 77.50 312 HIS A CA 1
ATOM 2477 C C . HIS A 1 312 ? 23.558 -10.535 -19.993 1.00 77.50 312 HIS A C 1
ATOM 2479 O O . HIS A 1 312 ? 22.719 -9.992 -20.694 1.00 77.50 312 HIS A O 1
ATOM 2485 N N . PHE A 1 313 ? 24.748 -9.985 -19.763 1.00 79.50 313 PHE A N 1
ATOM 2486 C CA . PHE A 1 313 ? 25.149 -8.705 -20.336 1.00 79.50 313 PHE A CA 1
ATOM 2487 C C . PHE A 1 313 ? 25.500 -8.833 -21.823 1.00 79.50 313 PHE A C 1
ATOM 2489 O O . PHE A 1 313 ? 25.025 -8.047 -22.636 1.00 79.50 313 PHE A O 1
ATOM 2496 N N . LEU A 1 314 ? 26.290 -9.848 -22.183 1.00 77.00 314 LEU A N 1
ATOM 2497 C CA . LEU A 1 314 ? 26.810 -10.029 -23.538 1.00 77.00 314 LEU A CA 1
ATOM 2498 C C . LEU A 1 314 ? 25.847 -10.814 -24.441 1.00 77.00 314 LEU A C 1
ATOM 2500 O O . LEU A 1 314 ? 25.610 -10.438 -25.585 1.00 77.00 314 LEU A O 1
ATOM 2504 N N . CYS A 1 315 ? 25.265 -11.901 -23.927 1.00 78.44 315 CYS A N 1
ATOM 2505 C CA . CYS A 1 315 ? 24.467 -12.832 -24.728 1.00 78.44 315 CYS A CA 1
ATOM 2506 C C . CYS A 1 315 ? 22.959 -12.555 -24.658 1.00 78.44 315 CYS A C 1
ATOM 2508 O O . CYS A 1 315 ? 22.176 -13.384 -25.118 1.00 78.44 315 CYS A O 1
ATOM 2510 N N . TYR A 1 316 ? 22.526 -11.416 -24.103 1.00 81.19 316 TYR A N 1
ATOM 2511 C CA . TYR A 1 316 ? 21.105 -11.068 -24.013 1.00 81.19 316 TYR A CA 1
ATOM 2512 C C . TYR A 1 316 ? 20.323 -11.218 -25.327 1.00 81.19 316 TYR A C 1
ATOM 2514 O O . TYR A 1 316 ? 19.306 -11.912 -25.291 1.00 81.19 316 TYR A O 1
ATOM 2522 N N . PRO A 1 317 ? 20.747 -10.636 -26.473 1.00 78.62 317 PRO A N 1
ATOM 2523 C CA . PRO A 1 317 ? 19.945 -10.701 -27.696 1.00 78.62 317 PRO A CA 1
ATOM 2524 C C . PRO A 1 317 ? 19.746 -12.146 -28.169 1.00 78.62 317 PRO A C 1
ATOM 2526 O O . PRO A 1 317 ? 18.647 -12.525 -28.560 1.00 78.62 317 PRO A O 1
ATOM 2529 N N . ILE A 1 318 ? 20.781 -12.979 -28.039 1.00 81.75 318 ILE A N 1
ATOM 2530 C CA . ILE A 1 318 ? 20.742 -14.399 -28.402 1.00 81.75 318 ILE A CA 1
ATOM 2531 C C . ILE A 1 318 ? 19.807 -15.165 -27.453 1.00 81.75 318 ILE A C 1
ATOM 2533 O O . ILE A 1 318 ? 18.921 -15.893 -27.894 1.00 81.75 318 ILE A O 1
ATOM 2537 N N . LEU A 1 319 ? 19.956 -14.967 -26.140 1.00 80.81 319 LEU A N 1
ATOM 2538 C CA . LEU A 1 319 ? 19.142 -15.640 -25.124 1.00 80.81 319 LEU A CA 1
ATOM 2539 C C . LEU A 1 319 ? 17.660 -15.240 -25.201 1.00 80.81 319 LEU A C 1
ATOM 2541 O O . LEU A 1 319 ? 16.792 -16.086 -24.995 1.00 80.81 319 LEU A O 1
ATOM 2545 N N . ALA A 1 320 ? 17.364 -13.975 -25.507 1.00 81.12 320 ALA A N 1
ATOM 2546 C CA . ALA A 1 320 ? 16.001 -13.483 -25.677 1.00 81.12 320 ALA A CA 1
ATOM 2547 C C . ALA A 1 320 ? 15.324 -14.105 -26.908 1.00 81.12 320 ALA A C 1
ATOM 2549 O O . ALA A 1 320 ? 14.185 -14.558 -26.806 1.00 81.12 320 ALA A O 1
ATOM 2550 N N . LEU A 1 321 ? 16.034 -14.200 -28.039 1.00 82.19 321 LEU A N 1
ATOM 2551 C CA . LEU A 1 321 ? 15.537 -14.875 -29.243 1.00 82.19 321 LEU A CA 1
ATOM 2552 C C . LEU A 1 321 ? 15.243 -16.353 -28.973 1.00 82.19 321 LEU A C 1
ATOM 2554 O O . LEU A 1 321 ? 14.149 -16.826 -29.278 1.00 82.19 321 LEU A O 1
ATOM 2558 N N . PHE A 1 322 ? 16.167 -17.065 -28.321 1.00 82.19 322 PHE A N 1
ATOM 2559 C CA . PHE A 1 322 ? 15.935 -18.457 -27.932 1.00 82.19 322 PHE A CA 1
ATOM 2560 C C . PHE A 1 322 ? 14.747 -18.614 -26.982 1.00 82.19 322 PHE A C 1
ATOM 2562 O O . PHE A 1 322 ? 13.981 -19.561 -27.129 1.00 82.19 322 PHE A O 1
ATOM 2569 N N . HIS A 1 323 ? 14.550 -17.692 -26.036 1.00 82.62 323 HIS A N 1
ATOM 2570 C CA . HIS A 1 323 ? 13.391 -17.727 -25.145 1.00 82.62 323 HIS A CA 1
ATOM 2571 C C . HIS A 1 323 ? 12.066 -17.563 -25.903 1.00 82.62 323 HIS A C 1
ATOM 2573 O O . HIS A 1 323 ? 11.110 -18.275 -25.598 1.00 82.62 323 HIS A O 1
ATOM 2579 N N . ILE A 1 324 ? 12.014 -16.658 -26.888 1.00 83.25 324 ILE A N 1
ATOM 2580 C CA . ILE A 1 324 ? 10.831 -16.437 -27.735 1.00 83.25 324 ILE A CA 1
ATOM 2581 C C . ILE A 1 324 ? 10.525 -17.694 -28.556 1.00 83.25 324 ILE A C 1
ATOM 2583 O O . ILE A 1 324 ? 9.397 -18.175 -28.526 1.00 83.25 324 ILE A O 1
ATOM 2587 N N . ILE A 1 325 ? 11.533 -18.264 -29.225 1.00 85.62 325 ILE A N 1
ATOM 2588 C CA . ILE A 1 325 ? 11.374 -19.464 -30.064 1.00 85.62 325 ILE A CA 1
ATOM 2589 C C . ILE A 1 325 ? 10.972 -20.679 -29.217 1.00 85.62 325 ILE A C 1
ATOM 2591 O O . ILE A 1 325 ? 10.117 -21.465 -29.609 1.00 85.62 325 ILE A O 1
ATOM 2595 N N . SER A 1 326 ? 11.567 -20.824 -28.033 1.00 83.00 326 SER A N 1
ATOM 2596 C CA . SER A 1 326 ? 11.323 -21.946 -27.125 1.00 83.00 326 SER A CA 1
ATOM 2597 C C . SER A 1 326 ? 10.041 -21.805 -26.290 1.00 83.00 326 SER A C 1
ATOM 2599 O O . SER A 1 326 ? 9.768 -22.700 -25.486 1.00 83.00 326 SER A O 1
ATOM 2601 N N . ALA A 1 327 ? 9.315 -20.683 -26.377 1.00 78.06 327 ALA A N 1
ATOM 2602 C CA . ALA A 1 327 ? 8.207 -20.345 -25.475 1.00 78.06 327 ALA A CA 1
ATOM 2603 C C . ALA A 1 327 ? 8.550 -20.536 -23.974 1.00 78.06 327 ALA A C 1
ATOM 2605 O O . ALA A 1 327 ? 7.703 -20.896 -23.158 1.00 78.06 327 ALA A O 1
ATOM 2606 N N . GLY A 1 328 ? 9.818 -20.317 -23.599 1.00 71.00 328 GLY A N 1
ATOM 2607 C CA . GLY A 1 328 ? 10.297 -20.443 -22.218 1.00 71.00 328 GLY A CA 1
ATOM 2608 C C . GLY A 1 328 ? 10.511 -21.868 -21.682 1.00 71.00 328 GLY A C 1
ATOM 2609 O O . GLY A 1 328 ? 10.694 -22.015 -20.472 1.00 71.00 328 GLY A O 1
ATOM 2610 N N . PHE A 1 329 ? 10.517 -22.901 -22.535 1.00 72.31 329 PHE A N 1
ATOM 2611 C CA . PHE A 1 329 ? 10.770 -24.291 -22.117 1.00 72.31 329 PHE A CA 1
ATOM 2612 C C . PHE A 1 329 ? 12.241 -24.551 -21.737 1.00 72.31 329 PHE A C 1
ATOM 2614 O O . PHE A 1 329 ? 12.516 -25.063 -20.657 1.00 72.31 329 PHE A O 1
ATOM 2621 N N . TYR A 1 330 ? 13.201 -24.149 -22.581 1.00 70.25 330 TYR A N 1
ATOM 2622 C CA . TYR A 1 330 ? 14.632 -24.406 -22.347 1.00 70.25 330 TYR A CA 1
ATOM 2623 C C . TYR A 1 330 ? 15.322 -23.354 -21.468 1.00 70.25 330 TYR A C 1
ATOM 2625 O O . TYR A 1 330 ? 16.292 -23.659 -20.775 1.00 70.25 330 TYR A O 1
ATOM 2633 N N . ILE A 1 331 ? 14.849 -22.104 -21.491 1.00 73.62 331 ILE A N 1
ATOM 2634 C CA . ILE A 1 331 ? 15.462 -20.990 -20.753 1.00 73.62 331 ILE A CA 1
ATOM 2635 C C . ILE A 1 331 ? 14.463 -20.459 -19.726 1.00 73.62 331 ILE A C 1
ATOM 2637 O O . ILE A 1 331 ? 13.801 -19.449 -19.939 1.00 73.62 331 ILE A O 1
ATOM 2641 N N . GLU A 1 332 ? 14.385 -21.102 -18.562 1.00 72.69 332 GLU A N 1
ATOM 2642 C CA . GLU A 1 332 ? 13.522 -20.629 -17.466 1.00 72.69 332 GLU A CA 1
ATOM 2643 C C . GLU A 1 332 ? 14.009 -19.320 -16.829 1.00 72.69 332 GLU A C 1
ATOM 2645 O O . GLU A 1 332 ? 13.286 -18.668 -16.078 1.00 72.69 332 GLU A O 1
ATOM 2650 N N . THR A 1 333 ? 15.238 -18.908 -17.133 1.00 74.25 333 THR A N 1
ATOM 2651 C CA . THR A 1 333 ? 15.915 -17.776 -16.501 1.00 74.25 333 THR A CA 1
ATOM 2652 C C . THR A 1 333 ? 15.139 -16.461 -16.617 1.00 74.25 333 THR A C 1
ATOM 2654 O O . THR A 1 333 ? 15.169 -15.662 -15.686 1.00 74.25 333 THR A O 1
ATOM 2657 N N . PHE A 1 334 ? 14.405 -16.236 -17.713 1.00 75.69 334 PHE A N 1
ATOM 2658 C CA . PHE A 1 334 ? 13.616 -15.013 -17.916 1.00 75.69 334 PHE A CA 1
ATOM 2659 C C . PHE A 1 334 ? 12.262 -15.006 -17.192 1.00 75.69 334 PHE A C 1
ATOM 2661 O O . PHE A 1 334 ? 11.626 -13.953 -17.127 1.00 75.69 334 PHE A O 1
ATOM 2668 N N . LYS A 1 335 ? 11.835 -16.123 -16.584 1.00 78.00 335 LYS A N 1
ATOM 2669 C CA . LYS A 1 335 ? 10.661 -16.135 -15.693 1.00 78.00 335 LYS A CA 1
ATOM 2670 C C . LYS A 1 335 ? 10.914 -15.239 -14.468 1.00 78.00 335 LYS A C 1
ATOM 2672 O O . LYS A 1 335 ? 10.011 -14.547 -13.992 1.00 78.00 335 LYS A O 1
ATOM 2677 N N . TYR A 1 336 ? 12.169 -15.155 -14.020 1.00 82.62 336 TYR A N 1
ATOM 2678 C CA . TYR A 1 336 ? 12.557 -14.407 -12.826 1.00 82.62 336 TYR A CA 1
ATOM 2679 C C . TYR A 1 336 ? 12.673 -12.890 -13.069 1.00 82.62 336 TYR A C 1
ATOM 2681 O O . TYR A 1 336 ? 13.281 -12.465 -14.060 1.00 82.62 336 TYR A O 1
ATOM 2689 N N . PRO A 1 337 ? 12.119 -12.044 -12.177 1.00 87.75 337 PRO A N 1
ATOM 2690 C CA . PRO A 1 337 ? 12.196 -10.587 -12.297 1.00 87.75 337 PRO A CA 1
ATOM 2691 C C . PRO A 1 337 ? 13.627 -10.038 -12.316 1.00 87.75 337 PRO A C 1
ATOM 2693 O O . PRO A 1 337 ? 13.943 -9.211 -13.173 1.00 87.75 337 PRO A O 1
ATOM 2696 N N . LEU A 1 338 ? 14.511 -10.540 -11.443 1.00 85.88 338 LEU A N 1
ATOM 2697 C CA . LEU A 1 338 ? 15.902 -10.085 -11.358 1.00 85.88 338 LEU A CA 1
ATOM 2698 C C . LEU A 1 338 ? 16.647 -10.252 -12.689 1.00 85.88 338 LEU A C 1
ATOM 2700 O O . LEU A 1 338 ? 17.307 -9.325 -13.152 1.00 85.88 338 LEU A O 1
ATOM 2704 N N . ALA A 1 339 ? 16.515 -11.416 -13.328 1.00 83.31 339 ALA A N 1
ATOM 2705 C CA . ALA A 1 339 ? 17.166 -11.691 -14.606 1.00 83.31 339 ALA A CA 1
ATOM 2706 C C . ALA A 1 339 ? 16.621 -10.800 -15.734 1.00 83.31 339 ALA A C 1
ATOM 2708 O O . ALA A 1 339 ? 17.384 -10.319 -16.572 1.00 83.31 339 ALA A O 1
ATOM 2709 N N . ARG A 1 340 ? 15.309 -10.524 -15.751 1.00 86.81 340 ARG A N 1
ATOM 2710 C CA . ARG A 1 340 ? 14.712 -9.56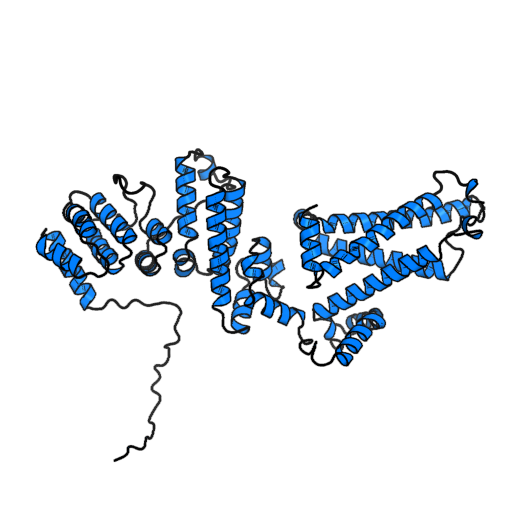7 -16.700 1.00 86.81 340 ARG A CA 1
ATOM 2711 C C . ARG A 1 340 ? 15.234 -8.151 -16.470 1.00 86.81 340 ARG A C 1
ATOM 2713 O O . ARG A 1 340 ? 15.556 -7.462 -17.435 1.00 86.81 340 ARG A O 1
ATOM 2720 N N . TYR A 1 341 ? 15.353 -7.731 -15.213 1.00 88.06 341 TYR A N 1
ATOM 2721 C CA . TYR A 1 341 ? 15.896 -6.426 -14.847 1.00 88.06 341 TYR A CA 1
ATOM 2722 C C . TYR A 1 341 ? 17.355 -6.260 -15.288 1.00 88.06 341 TYR A C 1
ATOM 2724 O O . TYR A 1 341 ? 17.666 -5.294 -15.983 1.00 88.06 341 TYR A O 1
ATOM 2732 N N . THR A 1 342 ? 18.239 -7.206 -14.952 1.00 85.88 342 THR A N 1
ATOM 2733 C CA . THR A 1 342 ? 19.665 -7.125 -15.321 1.00 85.88 342 THR A CA 1
ATOM 2734 C C . THR A 1 342 ? 19.859 -7.096 -16.830 1.00 85.88 342 THR A C 1
ATOM 2736 O O . THR A 1 342 ? 20.694 -6.349 -17.334 1.00 85.88 342 THR A O 1
ATOM 2739 N N . SER A 1 343 ? 19.042 -7.853 -17.556 1.00 87.44 343 SER A N 1
ATOM 2740 C CA . SER A 1 343 ? 19.067 -7.893 -19.015 1.00 87.44 343 SER A CA 1
ATOM 2741 C C . SER A 1 343 ? 18.600 -6.570 -19.645 1.00 87.44 343 SER A C 1
ATOM 2743 O O . SER A 1 343 ? 19.233 -6.062 -20.570 1.00 87.44 343 SER A O 1
ATOM 2745 N N . ARG A 1 344 ? 17.532 -5.955 -19.111 1.00 88.19 344 ARG A N 1
ATOM 2746 C CA . ARG A 1 344 ? 17.070 -4.618 -19.534 1.00 88.19 344 ARG A CA 1
ATOM 2747 C C . ARG A 1 344 ? 18.110 -3.538 -19.241 1.00 88.19 344 ARG A C 1
ATOM 2749 O O . ARG A 1 344 ? 18.364 -2.698 -20.100 1.00 88.19 344 ARG A O 1
ATOM 2756 N N . LEU A 1 345 ? 18.743 -3.596 -18.069 1.00 89.75 345 LEU A N 1
ATOM 2757 C CA . LEU A 1 345 ? 19.835 -2.698 -17.697 1.00 89.75 345 LEU A CA 1
ATOM 2758 C C . LEU A 1 345 ? 21.022 -2.838 -18.658 1.00 89.75 345 LEU A C 1
ATOM 2760 O O . LEU A 1 345 ? 21.519 -1.834 -19.157 1.00 89.75 345 LEU A O 1
ATOM 2764 N N . ALA A 1 346 ? 21.446 -4.066 -18.961 1.00 88.81 346 ALA A N 1
ATOM 2765 C CA . ALA A 1 346 ? 22.530 -4.325 -19.904 1.00 88.81 346 ALA A CA 1
ATOM 2766 C C . ALA A 1 346 ? 22.231 -3.751 -21.295 1.00 88.81 346 ALA A C 1
ATOM 2768 O O . ALA A 1 346 ? 23.049 -3.034 -21.867 1.00 88.81 346 ALA A O 1
ATOM 2769 N N . SER A 1 347 ? 21.022 -4.006 -21.803 1.00 90.44 347 SER A N 1
ATOM 2770 C CA . SER A 1 347 ? 20.560 -3.476 -23.085 1.00 90.44 347 SER A CA 1
ATOM 2771 C C . SER A 1 347 ? 20.533 -1.942 -23.103 1.00 90.44 347 SER A C 1
ATOM 2773 O O . SER A 1 347 ? 20.922 -1.333 -24.099 1.00 90.44 347 SER A O 1
ATOM 2775 N N . TYR A 1 348 ? 20.150 -1.308 -21.990 1.00 92.50 348 TYR A N 1
ATOM 2776 C CA . TYR A 1 348 ? 20.173 0.148 -21.863 1.00 92.50 348 TYR A CA 1
ATOM 2777 C C . TYR A 1 348 ? 21.594 0.724 -21.796 1.00 92.50 348 TYR A C 1
ATOM 2779 O O . TYR A 1 348 ? 21.878 1.734 -22.432 1.00 92.50 348 TYR A O 1
ATOM 2787 N N . ILE A 1 349 ? 22.512 0.068 -21.082 1.00 91.69 349 ILE A N 1
ATOM 2788 C CA . ILE A 1 349 ? 23.927 0.465 -21.041 1.00 91.69 349 ILE A CA 1
ATOM 2789 C C . ILE A 1 349 ? 24.547 0.366 -22.439 1.00 91.69 349 ILE A C 1
ATOM 2791 O O . ILE A 1 349 ? 25.229 1.296 -22.860 1.00 91.69 349 ILE A O 1
ATOM 2795 N N . LEU A 1 350 ? 24.271 -0.709 -23.185 1.00 91.12 350 LEU A N 1
ATOM 2796 C CA . LEU A 1 350 ? 24.726 -0.852 -24.571 1.00 91.12 350 LEU A CA 1
ATOM 2797 C C . LEU A 1 350 ? 24.197 0.287 -25.457 1.00 91.12 350 LEU A C 1
ATOM 2799 O O . LEU A 1 350 ? 24.957 0.874 -26.223 1.00 91.12 350 LEU A O 1
ATOM 2803 N N . PHE A 1 351 ? 22.914 0.633 -25.320 1.00 93.44 351 PHE A N 1
ATOM 2804 C CA . PHE A 1 351 ? 22.311 1.777 -26.004 1.00 93.44 351 PHE A CA 1
ATOM 2805 C C . PHE A 1 351 ? 23.038 3.095 -25.687 1.00 93.44 351 PHE A C 1
ATOM 2807 O O . PHE A 1 351 ? 23.372 3.839 -26.606 1.00 93.44 351 PHE A O 1
ATOM 2814 N N . LEU A 1 352 ? 23.362 3.356 -24.416 1.00 94.00 352 LEU A N 1
ATOM 2815 C CA . LEU A 1 352 ? 24.116 4.550 -24.020 1.00 94.00 352 LEU A CA 1
ATOM 2816 C C . LEU A 1 352 ? 25.552 4.551 -24.557 1.00 94.00 352 LEU A C 1
ATOM 2818 O O . LEU A 1 352 ? 26.016 5.587 -25.024 1.00 94.00 352 LEU A O 1
ATOM 2822 N N . ILE A 1 353 ? 26.248 3.410 -24.532 1.00 92.81 353 ILE A N 1
ATOM 2823 C CA . ILE A 1 353 ? 27.604 3.285 -25.091 1.00 92.81 353 ILE A CA 1
ATOM 2824 C C . ILE A 1 353 ? 27.589 3.613 -26.585 1.00 92.81 353 ILE A C 1
ATOM 2826 O O . ILE A 1 353 ? 28.430 4.379 -27.048 1.00 92.81 353 ILE A O 1
ATOM 2830 N N . ILE A 1 354 ? 26.613 3.087 -27.331 1.00 92.56 354 ILE A N 1
ATOM 2831 C CA . ILE A 1 354 ? 26.462 3.367 -28.763 1.00 92.56 354 ILE A CA 1
ATOM 2832 C C . ILE A 1 354 ? 26.138 4.848 -29.001 1.00 92.56 354 ILE A C 1
ATOM 2834 O O . ILE A 1 354 ? 26.748 5.462 -29.872 1.00 92.56 354 ILE A O 1
ATOM 2838 N N . LEU A 1 355 ? 25.250 5.454 -28.205 1.00 92.56 355 LEU A N 1
ATOM 2839 C CA . LEU A 1 355 ? 24.962 6.891 -28.294 1.00 92.56 355 LEU A CA 1
ATOM 2840 C C . LEU A 1 355 ? 26.207 7.753 -28.048 1.00 92.56 355 LEU A C 1
ATOM 2842 O O . LEU A 1 355 ? 26.481 8.676 -28.817 1.00 92.56 355 LEU A O 1
ATOM 2846 N N . ILE A 1 356 ? 26.982 7.440 -27.005 1.00 91.44 356 ILE A N 1
ATOM 2847 C CA . ILE A 1 356 ? 28.237 8.136 -26.697 1.00 91.44 356 ILE A CA 1
ATOM 2848 C C . ILE A 1 356 ? 29.238 7.934 -27.835 1.00 91.44 356 ILE A C 1
ATOM 2850 O O . ILE A 1 356 ? 29.883 8.894 -28.240 1.00 91.44 356 ILE A O 1
ATOM 2854 N N . PHE A 1 357 ? 29.339 6.726 -28.392 1.00 90.69 357 PHE A N 1
ATOM 2855 C CA . PHE A 1 357 ? 30.228 6.427 -29.513 1.00 90.69 357 PHE A CA 1
ATOM 2856 C C . PHE A 1 357 ? 29.866 7.242 -30.764 1.00 90.69 357 PHE A C 1
ATOM 2858 O O . PHE A 1 357 ? 30.743 7.872 -31.352 1.00 90.69 357 PHE A O 1
ATOM 2865 N N . ILE A 1 358 ? 28.579 7.311 -31.133 1.00 88.25 358 ILE A N 1
ATOM 2866 C CA . ILE A 1 358 ? 28.095 8.144 -32.252 1.00 88.25 358 ILE A CA 1
ATOM 2867 C C . ILE A 1 358 ? 28.441 9.620 -32.014 1.00 88.25 358 ILE A C 1
ATOM 2869 O O . ILE A 1 358 ? 28.840 10.321 -32.944 1.00 88.25 358 ILE A O 1
ATOM 2873 N N . ARG A 1 359 ? 28.311 10.104 -30.772 1.00 86.06 359 ARG A N 1
ATOM 2874 C CA . ARG A 1 359 ? 28.641 11.490 -30.419 1.00 86.06 359 ARG A CA 1
ATOM 2875 C C . ARG A 1 359 ? 30.138 11.772 -30.403 1.00 86.06 359 ARG A C 1
ATOM 2877 O O . ARG A 1 359 ? 30.545 12.825 -30.885 1.00 86.06 359 ARG A O 1
ATOM 2884 N N . PHE A 1 360 ? 30.943 10.845 -29.897 1.00 83.81 360 PHE A N 1
ATOM 2885 C CA . PHE A 1 360 ? 32.396 10.972 -29.839 1.00 83.81 360 PHE A CA 1
ATOM 2886 C C . PHE A 1 360 ? 33.012 11.001 -31.243 1.00 83.81 360 PHE A C 1
ATOM 2888 O O . PHE A 1 360 ? 33.816 11.876 -31.546 1.00 83.81 360 PHE A O 1
ATOM 2895 N N . PHE A 1 361 ? 32.560 10.111 -32.131 1.00 78.50 361 PHE A N 1
ATOM 2896 C CA . PHE A 1 361 ? 32.938 10.094 -33.550 1.00 78.50 361 PHE A CA 1
ATOM 2897 C C . PHE A 1 361 ? 32.079 11.030 -34.420 1.00 78.50 361 PHE A C 1
ATOM 2899 O O . PHE A 1 361 ? 32.003 10.859 -35.640 1.00 78.50 361 PHE A O 1
ATOM 2906 N N . GLY A 1 362 ? 31.418 12.014 -33.801 1.00 69.75 362 GLY A N 1
ATOM 2907 C CA . GLY A 1 362 ? 30.590 13.004 -34.482 1.00 69.75 362 GLY A CA 1
ATOM 2908 C C . GLY A 1 362 ? 31.376 13.902 -35.448 1.00 69.75 362 GLY A C 1
ATOM 29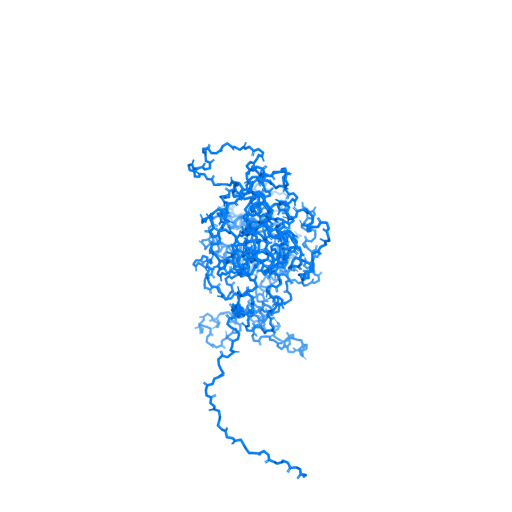09 O O . GLY A 1 362 ? 32.587 13.784 -35.617 1.00 69.75 362 GLY A O 1
ATOM 2910 N N . ARG A 1 363 ? 30.671 14.828 -36.109 1.00 66.75 363 ARG A N 1
ATOM 2911 C CA . ARG A 1 363 ? 31.228 15.728 -37.137 1.00 66.75 363 ARG A CA 1
ATOM 2912 C C . ARG A 1 363 ? 32.191 16.774 -36.546 1.00 66.75 363 ARG A C 1
ATOM 2914 O O . ARG A 1 363 ? 31.804 17.920 -36.320 1.00 66.75 363 ARG A O 1
ATOM 2921 N N . THR A 1 364 ? 33.443 16.395 -36.311 1.00 62.00 364 THR A N 1
ATOM 2922 C CA . THR A 1 364 ? 34.537 17.289 -35.897 1.00 62.00 364 THR A CA 1
ATOM 2923 C C . THR A 1 364 ? 35.547 17.493 -37.034 1.00 62.00 364 THR A C 1
ATOM 2925 O O . THR A 1 364 ? 35.745 16.616 -37.876 1.00 62.00 364 THR A O 1
ATOM 2928 N N . GLY A 1 365 ? 36.159 18.682 -37.099 1.00 65.62 365 GLY A N 1
ATOM 2929 C CA . GLY A 1 365 ? 37.154 19.026 -38.126 1.00 65.62 365 GLY A CA 1
ATOM 2930 C C . GLY A 1 365 ? 36.577 19.077 -39.547 1.00 65.62 365 GLY A C 1
ATOM 2931 O O . GLY A 1 365 ? 35.491 19.613 -39.766 1.00 65.62 365 GLY A O 1
ATOM 2932 N N . GLU A 1 366 ? 37.285 18.501 -40.519 1.00 59.06 366 GLU A N 1
ATOM 2933 C CA . GLU A 1 366 ? 36.925 18.520 -41.950 1.00 59.06 366 GLU A CA 1
ATOM 2934 C C . GLU A 1 366 ? 35.574 17.842 -42.251 1.00 59.06 366 GLU A C 1
ATOM 2936 O O . GLU A 1 366 ? 34.841 18.278 -43.142 1.00 59.06 366 GLU A O 1
ATOM 2941 N N . ARG A 1 367 ? 35.162 16.863 -41.430 1.00 61.75 367 ARG A N 1
ATOM 2942 C CA . ARG A 1 367 ? 33.855 16.175 -41.524 1.00 61.75 367 ARG A CA 1
ATOM 2943 C C . ARG A 1 367 ? 32.659 17.050 -41.133 1.00 61.75 367 ARG A C 1
ATOM 2945 O O . ARG A 1 367 ? 31.513 16.648 -41.312 1.00 61.75 367 ARG A O 1
ATOM 2952 N N . SER A 1 368 ? 32.895 18.254 -40.608 1.00 61.59 368 SER A N 1
ATOM 2953 C CA . SER A 1 368 ? 31.837 19.246 -40.364 1.00 61.59 368 SER A CA 1
ATOM 2954 C C . SER A 1 368 ? 31.291 19.885 -41.645 1.00 61.59 368 SER A C 1
ATOM 2956 O O . SER A 1 368 ? 30.211 20.469 -41.615 1.00 61.59 368 SER A O 1
ATOM 2958 N N . SER A 1 369 ? 32.008 19.750 -42.765 1.00 61.03 369 SER A N 1
ATOM 2959 C CA . SER A 1 369 ? 31.564 20.197 -44.091 1.00 61.03 369 SER A CA 1
ATOM 2960 C C . SER A 1 369 ? 30.578 19.231 -44.762 1.00 61.03 369 SER A C 1
ATOM 2962 O O . SER A 1 369 ? 29.985 19.545 -45.792 1.00 61.03 369 SER A O 1
ATOM 2964 N N . GLU A 1 370 ? 30.371 18.045 -44.192 1.00 69.50 370 GLU A N 1
ATOM 2965 C CA . GLU A 1 370 ? 29.507 17.023 -44.770 1.00 69.50 370 GLU A CA 1
ATOM 2966 C C . GLU A 1 370 ? 28.061 17.219 -44.304 1.00 69.50 370 GLU A C 1
ATOM 2968 O O . GLU A 1 370 ? 27.717 16.961 -43.145 1.00 69.50 370 GLU A O 1
ATOM 2973 N N . ARG A 1 371 ? 27.190 17.653 -45.224 1.00 69.00 371 ARG A N 1
ATOM 2974 C CA . ARG A 1 371 ? 25.752 17.821 -44.956 1.00 69.00 371 ARG A CA 1
ATOM 2975 C C . ARG A 1 371 ? 25.056 16.461 -44.823 1.00 69.00 371 ARG A C 1
ATOM 2977 O O . ARG A 1 371 ? 24.147 16.296 -44.012 1.00 69.00 371 ARG A O 1
ATOM 2984 N N . SER A 1 372 ? 25.552 15.459 -45.555 1.00 69.56 372 SER A N 1
ATOM 2985 C CA . SER A 1 372 ? 25.073 14.069 -45.541 1.00 69.56 372 SER A CA 1
ATOM 2986 C C . SER A 1 372 ? 25.311 13.364 -44.201 1.00 69.56 372 SER A C 1
ATOM 2988 O O . SER A 1 372 ? 26.396 13.434 -43.621 1.00 69.56 372 SER A O 1
ATOM 2990 N N . LEU A 1 373 ? 24.282 12.671 -43.705 1.00 65.88 373 LEU A N 1
ATOM 2991 C CA . LEU A 1 373 ? 24.353 11.774 -42.540 1.00 65.88 373 LEU A CA 1
ATOM 2992 C C . LEU A 1 373 ? 24.727 10.329 -42.945 1.00 65.88 373 LEU A C 1
ATOM 2994 O O . LEU A 1 373 ? 25.073 9.514 -42.097 1.00 65.88 373 LEU A O 1
ATOM 2998 N N . LEU A 1 374 ? 24.737 10.037 -44.251 1.00 65.56 374 LEU A N 1
ATOM 2999 C CA . LEU A 1 374 ? 24.917 8.713 -44.864 1.00 65.56 374 LEU A CA 1
ATOM 3000 C C . LEU A 1 374 ? 26.380 8.338 -45.170 1.00 65.56 374 LEU A C 1
ATOM 3002 O O . LEU A 1 374 ? 26.635 7.335 -45.828 1.00 65.56 374 LEU A O 1
ATOM 3006 N N . ASN A 1 375 ? 27.358 9.129 -44.728 1.00 65.44 375 ASN A N 1
ATOM 3007 C CA . ASN A 1 375 ? 28.728 9.019 -45.245 1.00 65.44 375 ASN A CA 1
ATOM 3008 C C . ASN A 1 375 ? 29.507 7.777 -44.801 1.00 65.44 375 ASN A C 1
ATOM 3010 O O . ASN A 1 375 ? 30.482 7.409 -45.450 1.00 65.44 375 ASN A O 1
ATOM 3014 N N . SER A 1 376 ? 29.094 7.116 -43.718 1.00 75.69 376 SER A N 1
ATOM 3015 C CA . SER A 1 376 ? 29.717 5.872 -43.271 1.00 75.69 376 SER A CA 1
ATOM 3016 C C . SER A 1 376 ? 28.659 4.818 -42.994 1.00 75.69 376 SER A C 1
ATOM 3018 O O . SER A 1 376 ? 27.732 5.041 -42.214 1.00 75.69 376 SER A O 1
ATOM 3020 N N . TYR A 1 377 ? 28.850 3.639 -43.586 1.00 81.06 377 TYR A N 1
ATOM 3021 C CA . TYR A 1 377 ? 27.997 2.475 -43.363 1.00 81.06 377 TYR A CA 1
ATOM 3022 C C . TYR A 1 377 ? 27.924 2.095 -41.875 1.00 81.06 377 TYR A C 1
ATOM 3024 O O . TYR A 1 377 ? 26.849 1.790 -41.365 1.00 81.06 377 TYR A O 1
ATOM 3032 N N . LEU A 1 378 ? 29.039 2.214 -41.141 1.00 83.44 378 LEU A N 1
ATOM 3033 C CA . LEU A 1 378 ? 29.074 1.954 -39.698 1.00 83.44 378 LEU A CA 1
ATOM 3034 C C . LEU A 1 378 ? 28.187 2.925 -38.916 1.00 83.44 378 LEU A C 1
ATOM 3036 O O . LEU A 1 378 ? 27.452 2.507 -38.025 1.00 83.44 378 LEU A O 1
ATOM 3040 N N . ARG A 1 379 ? 28.221 4.215 -39.262 1.00 82.88 379 ARG A N 1
ATOM 3041 C CA . ARG A 1 379 ? 27.384 5.224 -38.605 1.00 82.88 379 ARG A CA 1
ATOM 3042 C C . ARG A 1 379 ? 25.904 4.971 -38.871 1.00 82.88 379 ARG A C 1
ATOM 3044 O O . ARG A 1 379 ? 25.117 5.041 -37.936 1.00 82.88 379 ARG A O 1
ATOM 3051 N N . LEU A 1 380 ? 25.551 4.610 -40.104 1.00 84.75 380 LEU A N 1
ATOM 3052 C CA . LEU A 1 380 ? 24.180 4.254 -40.456 1.00 84.75 380 LEU A CA 1
ATOM 3053 C C . LEU A 1 380 ? 23.695 3.023 -39.682 1.00 84.75 380 LEU A C 1
ATOM 3055 O O . LEU A 1 380 ? 22.588 3.050 -39.152 1.00 84.75 380 LEU A O 1
ATOM 3059 N N . ILE A 1 381 ? 24.518 1.975 -39.547 1.00 89.75 381 ILE A N 1
ATOM 3060 C CA . ILE A 1 381 ? 24.162 0.805 -38.729 1.00 89.75 381 ILE A CA 1
ATOM 3061 C C . ILE A 1 381 ? 23.902 1.228 -37.278 1.00 89.75 381 ILE A C 1
ATOM 3063 O O . ILE A 1 381 ? 22.870 0.873 -36.710 1.00 89.75 381 ILE A O 1
ATOM 3067 N N . LEU A 1 382 ? 24.801 2.010 -36.680 1.00 90.62 382 LEU A N 1
ATOM 3068 C CA . LEU A 1 382 ? 24.681 2.428 -35.282 1.00 90.62 382 LEU A CA 1
ATOM 3069 C C . LEU A 1 382 ? 23.476 3.355 -35.044 1.00 90.62 382 LEU A C 1
ATOM 3071 O O . LEU A 1 382 ? 22.733 3.144 -34.086 1.00 90.62 382 LEU A O 1
ATOM 3075 N N . GLU A 1 383 ? 23.234 4.336 -35.918 1.00 89.00 383 GLU A N 1
ATOM 3076 C CA . GLU A 1 383 ? 22.050 5.206 -35.847 1.00 89.00 383 GLU A CA 1
ATOM 3077 C C . GLU A 1 383 ? 20.759 4.400 -36.081 1.00 89.00 383 GLU A C 1
ATOM 3079 O O . GLU A 1 383 ? 19.788 4.569 -35.343 1.00 89.00 383 GLU A O 1
ATOM 3084 N N . SER A 1 384 ? 20.753 3.440 -37.016 1.00 90.88 384 SER A N 1
ATOM 3085 C CA . SER A 1 384 ? 19.595 2.558 -37.233 1.00 90.88 384 SER A CA 1
ATOM 3086 C C . SER A 1 384 ? 19.273 1.696 -36.005 1.00 90.88 384 SER A C 1
ATOM 3088 O O . SER A 1 384 ? 18.105 1.561 -35.639 1.00 90.88 384 SER A O 1
ATOM 3090 N N . TYR A 1 385 ? 20.294 1.184 -35.305 1.00 92.88 385 TYR A N 1
ATOM 3091 C CA . TYR A 1 385 ? 20.119 0.465 -34.044 1.00 92.88 385 TYR A CA 1
ATOM 3092 C C . TYR A 1 385 ? 19.502 1.362 -32.962 1.00 92.88 385 TYR A C 1
ATOM 3094 O O . TYR A 1 385 ? 18.589 0.933 -32.257 1.00 92.88 385 TYR A O 1
ATOM 3102 N N . VAL A 1 386 ? 19.964 2.612 -32.841 1.00 93.94 386 VAL A N 1
ATOM 3103 C CA . VAL A 1 386 ? 19.420 3.589 -31.883 1.00 93.94 386 VAL A CA 1
ATOM 3104 C C . VAL A 1 386 ? 17.934 3.833 -32.141 1.00 93.94 386 VAL A C 1
ATOM 3106 O O . VAL A 1 386 ? 17.138 3.754 -31.205 1.00 93.94 386 VAL A O 1
ATOM 3109 N N . TYR A 1 387 ? 17.532 4.064 -33.393 1.00 94.25 387 TYR A N 1
ATOM 3110 C CA . TYR A 1 387 ? 16.120 4.273 -33.721 1.00 94.25 387 TYR A CA 1
ATOM 3111 C C . TYR A 1 387 ? 15.271 3.018 -33.519 1.00 94.25 387 TYR A C 1
ATOM 3113 O O . TYR A 1 387 ? 14.166 3.119 -32.987 1.00 94.25 387 TYR A O 1
ATOM 3121 N N . LEU A 1 388 ? 15.793 1.833 -33.847 1.00 93.94 388 LEU A N 1
ATOM 3122 C CA . LEU A 1 388 ? 15.114 0.567 -33.564 1.00 93.94 388 LEU A CA 1
ATOM 3123 C C . LEU A 1 388 ? 14.909 0.362 -32.054 1.00 93.94 388 LEU A C 1
ATOM 3125 O O . LEU A 1 388 ? 13.843 -0.077 -31.620 1.00 93.94 388 LEU A O 1
ATOM 3129 N N . TYR A 1 389 ? 15.904 0.724 -31.241 1.00 93.81 389 TYR A N 1
ATOM 3130 C CA . TYR A 1 389 ? 15.802 0.675 -29.785 1.00 93.81 389 TYR A CA 1
ATOM 3131 C C . TYR A 1 389 ? 14.720 1.627 -29.258 1.00 93.81 389 TYR A C 1
ATOM 3133 O O . TYR A 1 389 ? 13.878 1.229 -28.450 1.00 93.81 389 TYR A O 1
ATOM 3141 N N . VAL A 1 390 ? 14.707 2.875 -29.739 1.00 95.38 390 VAL A N 1
ATOM 3142 C CA . VAL A 1 390 ? 13.691 3.875 -29.371 1.00 95.38 390 VAL A CA 1
ATOM 3143 C C . VAL A 1 390 ? 12.297 3.433 -29.812 1.00 95.38 390 VAL A C 1
ATOM 3145 O O . VAL A 1 390 ? 11.338 3.609 -29.064 1.00 95.38 390 VAL A O 1
ATOM 3148 N N . TYR A 1 391 ? 12.169 2.800 -30.977 1.00 94.50 391 TYR A N 1
ATOM 3149 C CA . TYR A 1 391 ? 10.906 2.219 -31.415 1.00 94.50 391 TYR A CA 1
ATOM 3150 C C . TYR A 1 391 ? 10.418 1.131 -30.445 1.00 94.50 391 TYR A C 1
ATOM 3152 O O . TYR A 1 391 ? 9.270 1.165 -30.006 1.00 94.50 391 TYR A O 1
ATOM 3160 N N . GLY A 1 392 ? 11.296 0.218 -30.014 1.00 94.00 392 GLY A N 1
ATOM 3161 C CA . GLY A 1 392 ? 10.959 -0.778 -28.988 1.00 94.00 392 GLY A CA 1
ATOM 3162 C C . GLY A 1 392 ? 10.543 -0.154 -27.647 1.00 94.00 392 GLY A C 1
ATOM 3163 O O . GLY A 1 392 ? 9.619 -0.635 -26.981 1.00 94.00 392 GLY A O 1
ATOM 3164 N N . LEU A 1 393 ? 11.177 0.959 -27.268 1.00 93.06 393 LEU A N 1
ATOM 3165 C CA . LEU A 1 393 ? 10.799 1.752 -26.100 1.00 93.06 393 LEU A CA 1
ATOM 3166 C C . LEU A 1 393 ? 9.400 2.374 -26.265 1.00 93.06 393 LEU A C 1
ATOM 3168 O O . LEU A 1 393 ? 8.595 2.300 -25.336 1.00 93.06 393 LEU A O 1
ATOM 3172 N N . ALA A 1 394 ? 9.080 2.907 -27.446 1.00 95.19 394 ALA A N 1
ATOM 3173 C CA . ALA A 1 394 ? 7.766 3.462 -27.766 1.00 95.19 394 ALA A CA 1
ATOM 3174 C C . ALA A 1 394 ? 6.659 2.395 -27.750 1.00 95.19 394 ALA A C 1
ATOM 3176 O O . ALA A 1 394 ? 5.600 2.622 -27.169 1.00 95.19 394 ALA A O 1
ATOM 3177 N N . VAL A 1 395 ? 6.918 1.202 -28.298 1.00 94.94 395 VAL A N 1
ATOM 3178 C CA . VAL A 1 395 ? 5.981 0.066 -28.241 1.00 94.94 395 VAL A CA 1
ATOM 3179 C C . VAL A 1 395 ? 5.737 -0.368 -26.795 1.00 94.94 395 VAL A C 1
ATOM 3181 O O . VAL A 1 395 ? 4.591 -0.558 -26.393 1.00 94.94 395 VAL A O 1
ATOM 3184 N N . THR A 1 396 ? 6.792 -0.467 -25.979 1.00 91.50 396 THR A N 1
ATOM 3185 C CA . THR A 1 396 ? 6.653 -0.798 -24.548 1.00 91.50 396 THR A CA 1
ATOM 3186 C C . THR A 1 396 ? 5.819 0.258 -23.821 1.00 91.50 396 THR A C 1
ATOM 3188 O O . THR A 1 396 ? 4.914 -0.082 -23.061 1.00 91.50 396 THR A O 1
ATOM 3191 N N . HIS A 1 397 ? 6.082 1.538 -24.092 1.00 91.94 397 HIS A N 1
ATOM 3192 C CA . HIS A 1 397 ? 5.324 2.652 -23.531 1.00 91.94 397 HIS A CA 1
ATOM 3193 C C . HIS A 1 397 ? 3.842 2.589 -23.937 1.00 91.94 397 HIS A C 1
ATOM 3195 O O . HIS A 1 397 ? 2.967 2.782 -23.095 1.00 91.94 397 HIS A O 1
ATOM 3201 N N . TYR A 1 398 ? 3.550 2.257 -25.198 1.00 92.12 398 TYR A N 1
ATOM 3202 C CA . TYR A 1 398 ? 2.187 2.095 -25.703 1.00 92.12 398 TYR A CA 1
ATOM 3203 C C . TYR A 1 398 ? 1.446 0.917 -25.055 1.00 92.12 398 TYR A C 1
ATOM 3205 O O . TYR A 1 398 ? 0.310 1.085 -24.616 1.00 92.12 398 TYR A O 1
ATOM 3213 N N . ILE A 1 399 ? 2.081 -0.254 -24.929 1.00 90.75 399 ILE A N 1
ATOM 3214 C CA . ILE A 1 399 ? 1.475 -1.429 -24.275 1.00 90.75 399 ILE A CA 1
ATOM 3215 C C . ILE A 1 399 ? 1.133 -1.110 -22.815 1.00 90.75 399 ILE A C 1
ATOM 3217 O O . ILE A 1 399 ? 0.042 -1.418 -22.332 1.00 90.75 399 ILE A O 1
ATOM 3221 N N . GLU A 1 400 ? 2.045 -0.455 -22.097 1.00 87.44 400 GLU A N 1
ATOM 3222 C CA . GLU A 1 400 ? 1.810 -0.089 -20.702 1.00 87.44 400 GLU A CA 1
ATOM 3223 C C . GLU A 1 400 ? 0.719 0.979 -20.558 1.00 87.44 400 GLU A C 1
ATOM 3225 O O . GLU A 1 400 ? -0.103 0.884 -19.643 1.00 87.44 400 GLU A O 1
ATOM 3230 N N . PHE A 1 401 ? 0.663 1.941 -21.481 1.00 88.88 401 PHE A N 1
ATOM 3231 C CA . PHE A 1 401 ? -0.417 2.920 -21.576 1.00 88.88 401 PHE A CA 1
ATOM 3232 C C . PHE A 1 401 ? -1.777 2.243 -21.811 1.00 88.88 401 PHE A C 1
ATOM 3234 O O . PHE A 1 401 ? -2.723 2.495 -21.061 1.00 88.88 401 PHE A O 1
ATOM 3241 N N . ALA A 1 402 ? -1.855 1.322 -22.778 1.00 87.94 402 ALA A N 1
ATOM 3242 C CA . ALA A 1 402 ? -3.071 0.579 -23.103 1.00 87.94 402 ALA A CA 1
ATOM 3243 C C . ALA A 1 402 ? -3.556 -0.291 -21.930 1.00 87.94 402 ALA A C 1
ATOM 3245 O O . ALA A 1 402 ? -4.751 -0.357 -21.663 1.00 87.94 402 ALA A O 1
ATOM 3246 N N . SER A 1 403 ? -2.634 -0.913 -21.186 1.00 82.75 403 SER A N 1
ATOM 3247 C CA . SER A 1 403 ? -2.984 -1.786 -20.055 1.00 82.75 403 SER A CA 1
ATOM 3248 C C . SER A 1 403 ? -3.480 -1.045 -18.802 1.00 82.75 403 SER A C 1
ATOM 3250 O O . SER A 1 403 ? -4.301 -1.580 -18.060 1.00 82.75 403 SER A O 1
ATOM 3252 N N . LYS A 1 404 ? -2.986 0.173 -18.526 1.00 78.75 404 LYS A N 1
ATOM 3253 C CA . LYS A 1 404 ? -3.244 0.890 -17.256 1.00 78.75 404 LYS A CA 1
ATOM 3254 C C . LYS A 1 404 ? -4.281 2.008 -17.363 1.00 78.75 404 LYS A C 1
ATOM 3256 O O . LYS A 1 404 ? -4.865 2.378 -16.340 1.00 78.75 404 LYS A O 1
ATOM 3261 N N . GLY A 1 405 ? -4.504 2.538 -18.566 1.00 83.12 405 GLY A N 1
ATOM 3262 C CA . GLY A 1 405 ? -5.353 3.702 -18.819 1.00 83.12 405 GLY A CA 1
ATOM 3263 C C . GLY A 1 405 ? -4.656 5.042 -18.535 1.00 83.12 405 GLY A C 1
ATOM 3264 O O . GLY A 1 405 ? -3.673 5.112 -17.799 1.00 83.12 405 GLY A O 1
ATOM 3265 N N . LEU A 1 406 ? -5.190 6.126 -19.110 1.00 81.25 406 LEU A N 1
ATOM 3266 C CA . LEU A 1 406 ? -4.530 7.438 -19.200 1.00 81.25 406 LEU A CA 1
ATOM 3267 C C . LEU A 1 406 ? -4.194 8.055 -17.831 1.00 81.25 406 LEU A C 1
ATOM 3269 O O . LEU A 1 406 ? -3.036 8.374 -17.564 1.00 81.25 406 LEU A O 1
ATOM 3273 N N . ILE A 1 407 ? -5.185 8.176 -16.943 1.00 80.31 407 ILE A N 1
ATOM 3274 C CA . ILE A 1 407 ? -5.041 8.880 -15.654 1.00 80.31 407 ILE A CA 1
ATOM 3275 C C . ILE A 1 407 ? -4.028 8.174 -14.742 1.00 80.31 407 ILE A C 1
ATOM 3277 O O . ILE A 1 407 ? -3.157 8.805 -14.150 1.00 80.31 407 ILE A O 1
ATOM 3281 N N . ARG A 1 408 ? -4.112 6.841 -14.644 1.00 79.25 408 ARG A N 1
ATOM 3282 C CA . ARG A 1 408 ? -3.219 6.051 -13.782 1.00 79.25 408 ARG A CA 1
ATOM 3283 C C . ARG A 1 408 ? -1.811 5.947 -14.345 1.00 79.25 408 ARG A C 1
ATOM 3285 O O . ARG A 1 408 ? -0.869 5.798 -13.576 1.00 79.25 408 ARG A O 1
ATOM 3292 N N . PHE A 1 409 ? -1.669 5.977 -15.667 1.00 84.31 409 PHE A N 1
ATOM 3293 C CA . PHE A 1 409 ? -0.368 5.899 -16.313 1.00 84.31 409 PHE A CA 1
ATOM 3294 C C . PHE A 1 409 ? 0.438 7.187 -16.102 1.00 84.31 409 PHE A C 1
ATOM 3296 O O . PHE A 1 409 ? 1.593 7.116 -15.693 1.00 84.31 409 PHE A O 1
ATOM 3303 N N . TYR A 1 410 ? -0.179 8.355 -16.300 1.00 85.75 410 TYR A N 1
ATOM 3304 C CA . TYR A 1 410 ? 0.496 9.656 -16.205 1.00 85.75 410 TYR A CA 1
ATOM 3305 C C . TYR A 1 410 ? 0.575 10.255 -14.793 1.00 85.75 410 TYR A C 1
ATOM 3307 O O . TYR A 1 410 ? 1.111 11.350 -14.635 1.00 85.75 410 TYR A O 1
ATOM 3315 N N . SER A 1 411 ? 0.106 9.544 -13.762 1.00 82.50 411 SER A N 1
ATOM 3316 C CA . SER A 1 411 ? 0.297 9.956 -12.361 1.00 82.50 411 SER A CA 1
ATOM 3317 C C . SER A 1 411 ? 1.772 9.958 -11.944 1.00 82.50 411 SER A C 1
ATOM 3319 O O . SER A 1 411 ? 2.177 10.698 -11.052 1.00 82.50 411 SER A O 1
ATOM 3321 N N . ALA A 1 412 ? 2.590 9.138 -12.603 1.00 84.06 412 ALA A N 1
ATOM 3322 C CA . ALA A 1 412 ? 4.012 9.039 -12.350 1.00 84.06 412 ALA A CA 1
ATOM 3323 C C . ALA A 1 412 ? 4.817 9.978 -13.262 1.00 84.06 412 ALA A C 1
ATOM 3325 O O . ALA A 1 412 ? 4.802 9.838 -14.486 1.00 84.06 412 ALA A O 1
ATOM 3326 N N . TRP A 1 413 ? 5.595 10.886 -12.665 1.00 84.12 413 TRP A N 1
ATOM 3327 C CA . TRP A 1 413 ? 6.351 11.913 -13.397 1.00 84.12 413 TRP A CA 1
ATOM 3328 C C . TRP A 1 413 ? 7.363 11.339 -14.407 1.00 84.12 413 TRP A C 1
ATOM 3330 O O . TRP A 1 413 ? 7.543 11.892 -15.490 1.00 84.12 413 TRP A O 1
ATOM 3340 N N . TRP A 1 414 ? 7.976 10.186 -14.117 1.00 85.56 414 TRP A N 1
ATOM 3341 C CA . TRP A 1 414 ? 8.940 9.545 -15.023 1.00 85.56 414 TRP A CA 1
ATOM 3342 C C . TRP A 1 414 ? 8.317 9.071 -16.345 1.00 85.56 414 TRP A C 1
ATOM 3344 O O . TRP A 1 414 ? 9.022 8.897 -17.335 1.00 85.56 414 TRP A O 1
ATOM 3354 N N . ARG A 1 415 ? 6.991 8.890 -16.404 1.00 90.31 415 ARG A N 1
ATOM 3355 C CA . ARG A 1 415 ? 6.288 8.548 -17.652 1.00 90.31 415 ARG A CA 1
ATOM 3356 C C . ARG A 1 415 ? 6.248 9.712 -18.628 1.00 90.31 415 ARG A C 1
ATOM 3358 O O . ARG A 1 415 ? 6.424 9.510 -19.825 1.00 90.31 415 ARG A O 1
ATOM 3365 N N . TRP A 1 416 ? 6.090 10.928 -18.114 1.00 90.12 416 TRP A N 1
ATOM 3366 C CA . TRP A 1 416 ? 6.223 12.140 -18.917 1.00 90.12 416 TRP A CA 1
ATOM 3367 C C . TRP A 1 416 ? 7.640 12.292 -19.461 1.00 90.12 416 TRP A C 1
ATOM 3369 O O . TRP A 1 416 ? 7.818 12.627 -20.628 1.00 90.12 416 TRP A O 1
ATOM 3379 N N . PHE A 1 417 ? 8.645 11.968 -18.648 1.00 91.00 417 PHE A N 1
ATOM 3380 C CA . PHE A 1 417 ? 10.039 11.987 -19.078 1.00 91.00 417 PHE A CA 1
ATOM 3381 C C . PHE A 1 417 ? 10.306 11.018 -20.245 1.00 91.00 417 PHE A C 1
ATOM 3383 O O . PHE A 1 417 ? 10.901 11.414 -21.248 1.00 91.00 417 PHE A O 1
ATOM 3390 N N . ASP A 1 418 ? 9.833 9.769 -20.146 1.00 91.81 418 ASP A N 1
ATOM 3391 C CA . ASP A 1 418 ? 9.962 8.776 -21.223 1.00 91.81 418 ASP A CA 1
ATOM 3392 C C . ASP A 1 418 ? 9.244 9.231 -22.511 1.00 91.81 418 ASP A C 1
ATOM 3394 O O . ASP A 1 418 ? 9.779 9.055 -23.607 1.00 91.81 418 ASP A O 1
ATOM 3398 N N . LEU A 1 419 ? 8.069 9.865 -22.396 1.00 93.50 419 LEU A N 1
ATOM 3399 C CA . LEU A 1 419 ? 7.331 10.412 -23.540 1.00 93.50 419 LEU A CA 1
ATOM 3400 C C . LEU A 1 419 ? 8.118 11.519 -24.258 1.00 93.50 419 LEU A C 1
ATOM 3402 O O . LEU A 1 419 ? 8.218 11.504 -25.486 1.00 93.50 419 LEU A O 1
ATOM 3406 N N . ILE A 1 420 ? 8.705 12.454 -23.504 1.00 94.44 420 ILE A N 1
ATOM 3407 C CA . ILE A 1 420 ? 9.531 13.535 -24.063 1.00 94.44 420 ILE A CA 1
ATOM 3408 C C . ILE A 1 420 ? 10.771 12.953 -24.753 1.00 94.44 420 ILE A C 1
ATOM 3410 O O . ILE A 1 420 ? 11.124 13.388 -25.848 1.00 94.44 420 ILE A O 1
ATOM 3414 N N . LEU A 1 421 ? 11.403 11.930 -24.167 1.00 94.44 421 LEU A N 1
ATOM 3415 C CA . LEU A 1 421 ? 12.546 11.245 -24.776 1.00 94.44 421 LEU A CA 1
ATOM 3416 C C . LEU A 1 421 ? 12.182 10.621 -26.135 1.00 94.44 421 LEU A C 1
ATOM 3418 O O . LEU A 1 421 ? 12.908 10.811 -27.113 1.00 94.44 421 LEU A O 1
ATOM 3422 N N . ILE A 1 422 ? 11.055 9.901 -26.208 1.00 95.12 422 ILE A N 1
ATOM 3423 C CA . ILE A 1 422 ? 10.545 9.308 -27.457 1.00 95.12 422 ILE A CA 1
ATOM 3424 C C . ILE A 1 422 ? 10.271 10.398 -28.491 1.00 95.12 422 ILE A C 1
ATOM 3426 O O . ILE A 1 422 ? 10.643 10.254 -29.658 1.00 95.12 422 ILE A O 1
ATOM 3430 N N . TRP A 1 423 ? 9.646 11.496 -28.067 1.00 95.69 423 TRP A N 1
ATOM 3431 C CA . TRP A 1 423 ? 9.330 12.621 -28.937 1.00 95.69 423 TRP A CA 1
ATOM 3432 C C . TRP A 1 423 ? 10.593 13.271 -29.519 1.00 95.69 423 TRP A C 1
ATOM 3434 O O . TRP A 1 423 ? 10.669 13.465 -30.732 1.00 95.69 423 TRP A O 1
ATOM 3444 N N . LEU A 1 424 ? 11.627 13.513 -28.704 1.00 96.00 424 LEU A N 1
ATOM 3445 C CA . LEU A 1 424 ? 12.890 14.098 -29.168 1.00 96.00 424 LEU A CA 1
ATOM 3446 C C . LEU A 1 424 ? 13.617 13.206 -30.184 1.00 96.00 424 LEU A C 1
ATOM 3448 O O . LEU A 1 424 ? 14.098 13.700 -31.206 1.00 96.00 424 LEU A O 1
ATOM 3452 N N . PHE A 1 425 ? 13.681 11.893 -29.942 1.00 95.56 425 PHE A N 1
ATOM 3453 C CA . PHE A 1 425 ? 14.273 10.960 -30.906 1.00 95.56 425 PHE A CA 1
ATOM 3454 C C . PHE A 1 425 ? 13.439 10.835 -32.186 1.00 95.56 425 PHE A C 1
ATOM 3456 O O . PHE A 1 425 ? 14.014 10.729 -33.267 1.00 95.56 425 PHE A O 1
ATOM 3463 N N . SER A 1 426 ? 12.109 10.905 -32.093 1.00 95.12 426 SER A N 1
ATOM 3464 C CA . SER A 1 426 ? 11.225 10.916 -33.267 1.00 95.12 426 SER A CA 1
ATOM 3465 C C . SER A 1 426 ? 11.422 12.184 -34.106 1.00 95.12 426 SER A C 1
ATOM 3467 O O . SER A 1 426 ? 11.518 12.105 -35.329 1.00 95.12 426 SER A O 1
ATOM 3469 N N . GLY A 1 427 ? 11.573 13.345 -33.458 1.00 94.50 427 GLY A N 1
ATOM 3470 C CA . GLY A 1 427 ? 11.921 14.606 -34.120 1.00 94.50 427 GLY A CA 1
ATOM 3471 C C . GLY A 1 427 ? 13.295 14.558 -34.794 1.00 94.50 427 GLY A C 1
ATOM 3472 O O . GLY A 1 427 ? 13.443 14.991 -35.937 1.00 94.50 427 GLY A O 1
ATOM 3473 N N . SER A 1 428 ? 14.289 13.951 -34.138 1.00 93.75 428 SER A N 1
ATOM 3474 C CA . SER A 1 428 ? 15.601 13.688 -34.741 1.00 93.75 428 SER A CA 1
ATOM 3475 C C . SER A 1 428 ? 15.494 12.772 -35.967 1.00 93.75 428 SER A C 1
ATOM 3477 O O . SER A 1 428 ? 16.061 13.096 -37.006 1.00 93.75 428 SER A O 1
ATOM 3479 N N . PHE A 1 429 ? 14.727 11.681 -35.896 1.00 92.94 429 PHE A N 1
ATOM 3480 C CA . PHE A 1 429 ? 14.516 10.786 -37.039 1.00 92.94 429 PHE A CA 1
ATOM 3481 C C . PHE A 1 429 ? 13.852 11.503 -38.222 1.00 92.94 429 PHE A C 1
ATOM 3483 O O . PHE A 1 429 ? 14.290 11.366 -39.363 1.00 92.94 429 PHE A O 1
ATOM 3490 N N . PHE A 1 430 ? 12.841 12.333 -37.957 1.00 94.12 430 PHE A N 1
ATOM 3491 C CA . PHE A 1 430 ? 12.213 13.161 -38.986 1.00 94.12 430 PHE A CA 1
ATOM 3492 C C . PHE A 1 430 ? 13.233 14.087 -39.666 1.00 94.12 430 PHE A C 1
ATOM 3494 O O . PHE A 1 430 ? 13.322 14.119 -40.892 1.00 94.12 430 PHE A O 1
ATOM 3501 N N . CYS A 1 431 ? 14.070 14.777 -38.884 1.00 91.56 431 CYS A N 1
ATOM 3502 C CA . CYS A 1 431 ? 15.115 15.649 -39.424 1.00 91.56 431 CYS A CA 1
ATOM 3503 C C . CYS A 1 431 ? 16.176 14.875 -40.223 1.00 91.56 431 CYS A C 1
ATOM 3505 O O . CYS A 1 431 ? 16.679 15.392 -41.220 1.00 91.56 431 CYS A O 1
ATOM 3507 N N . PHE A 1 432 ? 16.496 13.637 -39.830 1.00 88.88 432 PHE A N 1
ATOM 3508 C CA . PHE A 1 432 ? 17.398 12.757 -40.578 1.00 88.88 432 PHE A CA 1
ATOM 3509 C C . PHE A 1 432 ? 16.855 12.473 -41.987 1.00 88.88 432 PHE A C 1
ATOM 3511 O O . PHE A 1 432 ? 17.566 12.674 -42.974 1.00 88.88 432 PHE A O 1
ATOM 3518 N N . ILE A 1 433 ? 15.578 12.084 -42.091 1.00 90.31 433 ILE A N 1
ATOM 3519 C CA . ILE A 1 433 ? 14.916 11.820 -43.378 1.00 90.31 433 ILE A CA 1
ATOM 3520 C C . ILE A 1 433 ? 14.833 13.096 -44.219 1.00 90.31 433 ILE A C 1
ATOM 3522 O O . ILE A 1 433 ? 15.209 13.081 -45.390 1.00 90.31 433 ILE A O 1
ATOM 3526 N N . MET A 1 434 ? 14.413 14.213 -43.622 1.00 90.44 434 MET A N 1
ATOM 3527 C CA . MET A 1 434 ? 14.317 15.491 -44.332 1.00 90.44 434 MET A CA 1
ATOM 3528 C C . MET A 1 434 ? 15.673 15.960 -44.856 1.00 90.44 434 MET A C 1
ATOM 3530 O O . MET A 1 434 ? 15.764 16.394 -45.998 1.00 90.44 434 MET A O 1
ATOM 3534 N N . THR A 1 435 ? 16.748 15.785 -44.084 1.00 87.50 435 THR A N 1
ATOM 3535 C CA . THR A 1 435 ? 18.110 16.103 -44.538 1.00 87.50 435 THR A CA 1
ATOM 3536 C C . THR A 1 435 ? 18.499 15.271 -45.764 1.00 87.50 435 THR A C 1
ATOM 3538 O O . THR A 1 435 ? 19.082 15.803 -46.708 1.00 87.50 435 THR A O 1
ATOM 3541 N N . ALA A 1 436 ? 18.153 13.979 -45.793 1.00 86.44 436 ALA A N 1
ATOM 3542 C CA . ALA A 1 436 ? 18.412 13.123 -46.951 1.00 86.44 436 ALA A CA 1
ATOM 3543 C C . ALA A 1 436 ? 17.626 13.578 -48.196 1.00 86.44 436 ALA A C 1
ATOM 3545 O O . ALA A 1 436 ? 18.191 13.628 -49.290 1.00 86.44 436 ALA A O 1
ATOM 3546 N N . VAL A 1 437 ? 16.357 13.971 -48.025 1.00 87.31 437 VAL A N 1
ATOM 3547 C CA . VAL A 1 437 ? 15.515 14.506 -49.109 1.00 87.31 437 VAL A CA 1
ATOM 3548 C C . VAL A 1 437 ? 16.074 15.827 -49.637 1.00 87.31 437 VAL A C 1
ATOM 3550 O O . VAL A 1 437 ? 16.274 15.956 -50.842 1.00 87.31 437 VAL A O 1
ATOM 3553 N N . THR A 1 438 ? 16.408 16.779 -48.764 1.00 86.00 438 THR A N 1
ATOM 3554 C CA . THR A 1 438 ? 16.964 18.079 -49.169 1.00 86.00 438 THR A CA 1
ATOM 3555 C C . THR A 1 438 ? 18.275 17.916 -49.939 1.00 86.00 438 THR A C 1
ATOM 3557 O O . THR A 1 438 ? 18.462 18.544 -50.973 1.00 86.00 438 THR A O 1
ATOM 3560 N N . ILE A 1 439 ? 19.158 17.005 -49.520 1.00 84.12 439 ILE A N 1
ATOM 3561 C CA . ILE A 1 439 ? 20.403 16.723 -50.255 1.00 84.12 439 ILE A CA 1
ATOM 3562 C C . ILE A 1 439 ? 20.125 16.097 -51.626 1.00 84.12 439 ILE A C 1
ATOM 3564 O O . ILE A 1 439 ? 20.843 16.386 -52.582 1.00 84.12 439 ILE A O 1
ATOM 3568 N N . SER A 1 440 ? 19.103 15.242 -51.735 1.00 85.00 440 SER A N 1
ATOM 3569 C CA . SER A 1 440 ? 18.713 14.649 -53.020 1.00 85.00 440 SER A CA 1
ATOM 3570 C C . SER A 1 440 ? 18.176 15.686 -54.011 1.00 85.00 440 SER A C 1
ATOM 3572 O O . SER A 1 440 ? 18.391 15.536 -55.209 1.00 85.00 440 SER A O 1
ATOM 3574 N N . GLN A 1 441 ? 17.534 16.746 -53.510 1.00 85.75 441 GLN A N 1
ATOM 3575 C CA . GLN A 1 441 ? 16.996 17.843 -54.317 1.00 85.75 441 GLN A CA 1
ATOM 3576 C C . GLN A 1 441 ? 18.075 18.871 -54.683 1.00 85.75 441 GLN A C 1
ATOM 3578 O O . GLN A 1 441 ? 18.184 19.251 -55.844 1.00 85.75 441 GLN A O 1
ATOM 3583 N N . ASP A 1 442 ? 18.899 19.282 -53.715 1.00 82.19 442 ASP A N 1
ATOM 3584 C CA . ASP A 1 442 ? 19.926 20.314 -53.903 1.00 82.19 442 ASP A CA 1
ATOM 3585 C C . ASP A 1 442 ? 21.184 19.782 -54.619 1.00 82.19 442 ASP A C 1
ATOM 3587 O O . ASP A 1 442 ? 21.973 20.556 -55.157 1.00 82.19 442 ASP A O 1
ATOM 3591 N N . GLY A 1 443 ? 21.457 18.472 -54.550 1.00 78.69 443 GLY A N 1
ATOM 3592 C CA . GLY A 1 443 ? 22.690 17.843 -55.052 1.00 78.69 443 GLY A CA 1
ATOM 3593 C C . GLY A 1 443 ? 23.963 18.173 -54.250 1.00 78.69 443 GLY A C 1
ATOM 3594 O O . GLY A 1 443 ? 25.017 17.569 -54.465 1.00 78.69 443 GLY A O 1
ATOM 3595 N N . LEU A 1 444 ? 23.881 19.091 -53.283 1.00 78.38 444 LEU A N 1
ATOM 3596 C CA . LEU A 1 444 ? 25.000 19.585 -52.476 1.00 78.38 444 LEU A CA 1
ATOM 3597 C C . LEU A 1 444 ? 25.276 18.675 -51.267 1.00 78.38 444 LEU A C 1
ATOM 3599 O O . LEU A 1 444 ? 24.767 18.884 -50.164 1.00 78.38 444 LEU A O 1
ATOM 3603 N N . LYS A 1 445 ? 26.119 17.655 -51.465 1.00 73.12 445 LYS A N 1
ATOM 3604 C CA . LYS A 1 445 ? 26.517 16.707 -50.402 1.00 73.12 445 LYS A CA 1
ATOM 3605 C C . LYS A 1 445 ? 27.534 17.281 -49.409 1.00 73.12 445 LYS A C 1
ATOM 3607 O O . LYS A 1 445 ? 27.513 16.920 -48.229 1.00 73.12 445 LYS A O 1
ATOM 3612 N N . GLN A 1 446 ? 28.417 18.156 -49.886 1.00 75.81 446 GLN A N 1
ATOM 3613 C CA . GLN A 1 446 ? 29.456 18.809 -49.095 1.00 75.81 446 GLN A CA 1
ATOM 3614 C C . GLN A 1 446 ? 29.297 20.322 -49.209 1.00 75.81 446 GLN A C 1
ATOM 3616 O O . GLN A 1 446 ? 29.304 20.882 -50.301 1.00 75.81 446 GLN A O 1
ATOM 3621 N N . LEU A 1 447 ? 29.131 20.974 -48.066 1.00 77.75 447 LEU A N 1
ATOM 3622 C CA . LEU A 1 447 ? 29.051 22.418 -47.945 1.00 77.75 447 LEU A CA 1
ATOM 3623 C C . LEU A 1 447 ? 29.655 22.801 -46.601 1.00 77.75 447 LEU A C 1
ATOM 3625 O O . LEU A 1 447 ? 29.241 22.295 -45.560 1.00 77.75 447 LEU A O 1
ATOM 3629 N N . HIS A 1 448 ? 30.622 23.714 -46.597 1.00 79.06 448 HIS A N 1
ATOM 3630 C CA . HIS A 1 448 ? 31.228 24.164 -45.349 1.00 79.06 448 HIS A CA 1
ATOM 3631 C C . HIS A 1 448 ? 30.169 24.760 -44.400 1.00 79.06 448 HIS A C 1
ATOM 3633 O O . HIS A 1 448 ? 29.381 25.613 -44.816 1.00 79.06 448 HIS A O 1
ATOM 3639 N N . ARG A 1 449 ? 30.189 24.355 -43.119 1.00 77.56 449 ARG A N 1
ATOM 3640 C CA . ARG A 1 449 ? 29.149 24.638 -42.106 1.00 77.56 449 ARG A CA 1
ATOM 3641 C C . ARG A 1 449 ? 28.764 26.115 -41.966 1.00 77.56 449 ARG A C 1
ATOM 3643 O O . ARG A 1 449 ? 27.625 26.424 -41.643 1.00 77.56 449 ARG A O 1
ATOM 3650 N N . ARG A 1 450 ? 29.693 27.038 -42.242 1.00 79.81 450 ARG A N 1
ATOM 3651 C CA . ARG A 1 450 ? 29.450 28.496 -42.213 1.00 79.81 450 ARG A CA 1
ATOM 3652 C C . ARG A 1 450 ? 28.378 28.964 -43.208 1.00 79.81 450 ARG A C 1
ATOM 3654 O O . ARG A 1 450 ? 27.763 29.995 -42.975 1.00 79.81 450 ARG A O 1
ATOM 3661 N N . HIS A 1 451 ? 28.173 28.230 -44.298 1.00 82.50 451 HIS A N 1
ATOM 3662 C CA . HIS A 1 451 ? 27.216 28.579 -45.351 1.00 82.50 451 HIS A CA 1
ATOM 3663 C C . HIS A 1 451 ? 25.865 27.873 -45.184 1.00 82.50 451 HIS A C 1
ATOM 3665 O O . HIS A 1 451 ? 25.017 27.961 -46.068 1.00 82.50 451 HIS A O 1
ATOM 3671 N N . TRP A 1 452 ? 25.665 27.136 -44.088 1.00 82.94 452 TRP A N 1
ATOM 3672 C CA . TRP A 1 452 ? 24.395 26.469 -43.831 1.00 82.94 452 TRP A CA 1
ATOM 3673 C C . TRP A 1 452 ? 23.358 27.495 -43.390 1.00 82.94 452 TRP A C 1
ATOM 3675 O O . TRP A 1 452 ? 23.643 28.392 -42.595 1.00 82.94 452 TRP A O 1
ATOM 3685 N N . VAL A 1 453 ? 22.139 27.350 -43.900 1.00 84.62 453 VAL A N 1
ATOM 3686 C CA . VAL A 1 453 ? 21.021 28.189 -43.475 1.00 84.62 453 VAL A CA 1
ATOM 3687 C C . VAL A 1 453 ? 20.624 27.806 -42.047 1.00 84.62 453 VAL A C 1
ATOM 3689 O O . VAL A 1 453 ? 20.698 26.641 -41.663 1.00 84.62 453 VAL A O 1
ATOM 3692 N N . TYR A 1 454 ? 20.192 28.779 -41.245 1.00 83.56 454 TYR A N 1
ATOM 3693 C CA . TYR A 1 454 ? 19.890 28.572 -39.824 1.00 83.56 454 TYR A CA 1
ATOM 3694 C C . TYR A 1 454 ? 18.783 27.532 -39.559 1.00 83.56 454 TYR A C 1
ATOM 3696 O O . TYR A 1 454 ? 18.780 26.916 -38.497 1.00 83.56 454 TYR A O 1
ATOM 3704 N N . TYR A 1 455 ? 17.869 27.314 -40.511 1.00 84.81 455 TYR A N 1
ATOM 3705 C CA . TYR A 1 455 ? 16.803 26.307 -40.432 1.00 84.81 455 TYR A CA 1
ATOM 3706 C C . TYR A 1 455 ? 17.150 24.982 -41.131 1.00 84.81 455 TYR A C 1
ATOM 3708 O O . TYR A 1 455 ? 16.260 24.164 -41.356 1.00 84.81 455 TYR A O 1
ATOM 3716 N N . ASP A 1 456 ? 18.415 24.748 -41.498 1.00 86.25 456 ASP A N 1
ATOM 3717 C CA . ASP A 1 456 ? 18.801 23.496 -42.148 1.00 86.25 456 ASP A CA 1
ATOM 3718 C C . ASP A 1 456 ? 18.504 22.288 -41.240 1.00 86.25 456 ASP A C 1
ATOM 3720 O O . ASP A 1 456 ? 18.899 22.252 -40.067 1.00 86.25 456 ASP A O 1
ATOM 3724 N N . PHE A 1 457 ? 17.826 21.273 -41.785 1.00 88.25 457 PHE A N 1
ATOM 3725 C CA . PHE A 1 457 ? 17.365 20.103 -41.029 1.00 88.25 457 PHE A CA 1
ATOM 3726 C C . PHE A 1 457 ? 18.518 19.333 -40.373 1.00 88.25 457 PHE A C 1
ATOM 3728 O O . PHE A 1 457 ? 18.322 18.724 -39.324 1.00 88.25 457 PHE A O 1
ATOM 3735 N N . SER A 1 458 ? 19.732 19.422 -40.924 1.00 85.94 458 SER A N 1
ATOM 3736 C CA . SER A 1 458 ? 20.946 18.836 -40.341 1.00 85.94 458 SER A CA 1
ATOM 3737 C C . SER A 1 458 ? 21.358 19.513 -39.019 1.00 85.94 458 SER A C 1
ATOM 3739 O O . SER A 1 458 ? 21.822 18.843 -38.097 1.00 85.94 458 SER A O 1
ATOM 3741 N N . ILE A 1 459 ? 21.146 20.831 -38.877 1.00 86.94 459 ILE A N 1
ATOM 3742 C CA . ILE A 1 459 ? 21.407 21.566 -37.622 1.00 86.94 459 ILE A CA 1
ATOM 3743 C C . ILE A 1 459 ? 20.335 21.226 -36.595 1.00 86.94 459 ILE A C 1
ATOM 3745 O O . ILE A 1 459 ? 20.643 20.926 -35.441 1.00 86.94 459 ILE A O 1
ATOM 3749 N N . ILE A 1 460 ? 19.074 21.244 -37.028 1.00 90.50 460 ILE A N 1
ATOM 3750 C CA . ILE A 1 460 ? 17.934 20.899 -36.180 1.00 90.50 460 ILE A CA 1
ATOM 3751 C C . ILE A 1 460 ? 18.091 19.456 -35.669 1.00 90.50 460 ILE A C 1
ATOM 3753 O O . ILE A 1 460 ? 17.932 19.209 -34.474 1.00 90.50 460 ILE A O 1
ATOM 3757 N N . TYR A 1 461 ? 18.524 18.527 -36.527 1.00 90.69 461 TYR A N 1
ATOM 3758 C CA . TYR A 1 461 ? 18.895 17.163 -36.150 1.00 90.69 461 TYR A CA 1
ATOM 3759 C C . TYR A 1 461 ? 19.913 17.131 -35.004 1.00 90.69 461 TYR A C 1
ATOM 3761 O O . TYR A 1 461 ? 19.681 16.446 -34.008 1.00 90.69 461 TYR A O 1
ATOM 3769 N N . ASP A 1 462 ? 21.015 17.882 -35.113 1.00 88.25 462 ASP A N 1
ATOM 3770 C CA . ASP A 1 462 ? 22.067 17.894 -34.092 1.00 88.25 462 ASP A CA 1
ATOM 3771 C C . ASP A 1 462 ? 21.552 18.390 -32.731 1.00 88.25 462 ASP A C 1
ATOM 3773 O O . ASP A 1 462 ? 21.973 17.855 -31.697 1.00 88.25 462 ASP A O 1
ATOM 3777 N N . ILE A 1 463 ? 20.618 19.353 -32.731 1.00 91.19 463 ILE A N 1
ATOM 3778 C CA . ILE A 1 463 ? 19.955 19.881 -31.529 1.00 91.19 463 ILE A CA 1
ATOM 3779 C C . ILE A 1 463 ? 19.057 18.810 -30.901 1.00 91.19 463 ILE A C 1
ATOM 3781 O O . ILE A 1 463 ? 19.254 18.457 -29.736 1.00 91.19 463 ILE A O 1
ATOM 3785 N N . TYR A 1 464 ? 18.114 18.247 -31.666 1.00 93.75 464 TYR A N 1
ATOM 3786 C CA . TYR A 1 464 ? 17.188 17.222 -31.166 1.00 93.75 464 TYR A CA 1
ATOM 3787 C C . TYR A 1 464 ? 17.930 15.978 -30.676 1.00 93.75 464 TYR A C 1
ATOM 3789 O O . TYR A 1 464 ? 17.691 15.509 -29.564 1.00 93.75 464 TYR A O 1
ATOM 3797 N N . PHE A 1 465 ? 18.887 15.474 -31.459 1.00 91.75 465 PHE A N 1
ATOM 3798 C CA . PHE A 1 465 ? 19.695 14.311 -31.094 1.00 91.75 465 PHE A CA 1
ATOM 3799 C C . PHE A 1 465 ? 20.572 14.596 -29.861 1.00 91.75 465 PHE A C 1
ATOM 3801 O O . PHE A 1 465 ? 20.900 13.696 -29.089 1.00 91.75 465 PHE A O 1
ATOM 3808 N N . GLY A 1 466 ? 20.962 15.858 -29.641 1.00 91.69 466 GLY A N 1
ATOM 3809 C CA . GLY A 1 466 ? 21.753 16.315 -28.489 1.00 91.69 466 GLY A CA 1
ATOM 3810 C C . GLY A 1 466 ? 20.945 16.329 -27.214 1.00 91.69 466 GLY A C 1
ATOM 3811 O O . GLY A 1 466 ? 21.323 15.666 -26.249 1.00 91.69 466 GLY A O 1
ATOM 3812 N N . ALA A 1 467 ? 19.799 17.002 -27.257 1.00 93.75 467 ALA A N 1
ATOM 3813 C CA . ALA A 1 467 ? 18.839 17.001 -26.165 1.00 93.75 467 ALA A CA 1
ATOM 3814 C C . ALA A 1 467 ? 18.417 15.565 -25.803 1.00 93.75 467 ALA A C 1
ATOM 3816 O O . ALA A 1 467 ? 18.468 15.183 -24.633 1.00 93.75 467 ALA A O 1
ATOM 3817 N N . ALA A 1 468 ? 18.112 14.731 -26.805 1.00 94.69 468 ALA A N 1
ATOM 3818 C CA . ALA A 1 468 ? 17.744 13.330 -26.603 1.00 94.69 468 ALA A CA 1
ATOM 3819 C C . ALA A 1 468 ? 18.866 12.509 -25.938 1.00 94.69 468 ALA A C 1
ATOM 3821 O O . ALA A 1 468 ? 18.595 11.711 -25.043 1.00 94.69 468 ALA A O 1
ATOM 3822 N N . SER A 1 469 ? 20.130 12.730 -26.321 1.00 92.81 469 SER A N 1
ATOM 3823 C CA . SER A 1 469 ? 21.294 12.052 -25.724 1.00 92.81 469 SER A CA 1
ATOM 3824 C C . SER A 1 469 ? 21.475 12.407 -24.245 1.00 92.81 469 SER A C 1
ATOM 3826 O O . SER A 1 469 ? 21.720 11.526 -23.421 1.00 92.81 469 SER A O 1
ATOM 3828 N N . VAL A 1 470 ? 21.320 13.688 -23.890 1.00 93.81 470 VAL A N 1
ATOM 3829 C CA . VAL A 1 470 ? 21.393 14.151 -22.493 1.00 93.81 470 VAL A CA 1
ATOM 3830 C C . VAL A 1 470 ? 20.264 13.538 -21.665 1.00 93.81 470 VAL A C 1
ATOM 3832 O O . VAL A 1 470 ? 20.509 12.999 -20.584 1.00 93.81 470 VAL A O 1
ATOM 3835 N N . MET A 1 471 ? 19.036 13.542 -22.187 1.00 93.44 471 MET A N 1
ATOM 3836 C CA . MET A 1 471 ? 17.901 12.917 -21.506 1.00 93.44 471 MET A CA 1
ATOM 3837 C C . MET A 1 471 ? 18.057 11.397 -21.368 1.00 93.44 471 MET A C 1
ATOM 3839 O O . MET A 1 471 ? 17.729 10.838 -20.320 1.00 93.44 471 MET A O 1
ATOM 3843 N N . ALA A 1 472 ? 18.603 10.717 -22.378 1.00 93.62 472 ALA A N 1
ATOM 3844 C CA . ALA A 1 472 ? 18.920 9.296 -22.294 1.00 93.62 472 ALA A CA 1
ATOM 3845 C C . ALA A 1 472 ? 19.941 9.018 -21.175 1.00 93.62 472 ALA A C 1
ATOM 3847 O O . ALA A 1 472 ? 19.748 8.109 -20.366 1.00 93.62 472 ALA A O 1
ATOM 3848 N N . LEU A 1 473 ? 20.997 9.823 -21.054 1.00 92.69 473 LEU A N 1
ATOM 3849 C CA . LEU A 1 473 ? 21.949 9.673 -19.952 1.00 92.69 473 LEU A CA 1
ATOM 3850 C C . LEU A 1 473 ? 21.270 9.854 -18.593 1.00 92.69 473 LEU A C 1
ATOM 3852 O O . LEU A 1 473 ? 21.472 9.033 -17.703 1.00 92.69 473 LEU A O 1
ATOM 3856 N N . TRP A 1 474 ? 20.402 10.856 -18.444 1.00 91.12 474 TRP A N 1
ATOM 3857 C CA . TRP A 1 474 ? 19.683 11.088 -17.189 1.00 91.12 474 TRP A CA 1
ATOM 3858 C C . TRP A 1 474 ? 18.772 9.907 -16.808 1.00 91.12 474 TRP A C 1
ATOM 3860 O O . TRP A 1 474 ? 18.754 9.464 -15.658 1.00 91.12 474 TRP A O 1
ATOM 3870 N N . ARG A 1 475 ? 18.090 9.295 -17.778 1.00 91.31 475 ARG A N 1
ATOM 3871 C CA . ARG A 1 475 ? 17.213 8.137 -17.543 1.00 91.31 475 ARG A CA 1
ATOM 3872 C C . ARG A 1 475 ? 17.917 6.915 -16.926 1.00 91.31 475 ARG A C 1
ATOM 3874 O O . ARG A 1 475 ? 17.241 6.056 -16.360 1.00 91.31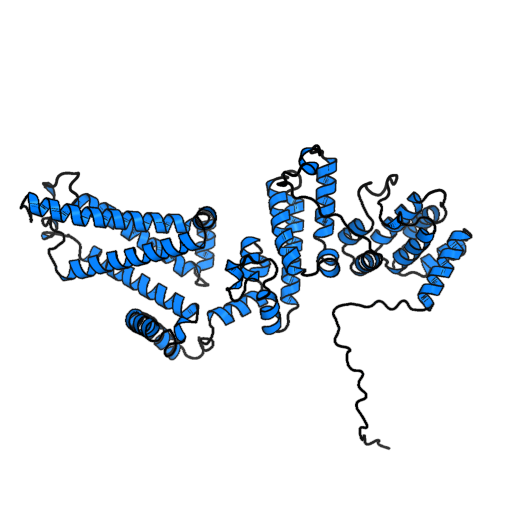 475 ARG A O 1
ATOM 3881 N N . ILE A 1 476 ? 19.254 6.835 -16.929 1.00 90.12 476 ILE A N 1
ATOM 3882 C CA . ILE A 1 476 ? 19.980 5.771 -16.207 1.00 90.12 476 ILE A CA 1
ATOM 3883 C C . ILE A 1 476 ? 19.697 5.779 -14.694 1.00 90.12 476 ILE A C 1
ATOM 3885 O O . ILE A 1 476 ? 19.721 4.722 -14.058 1.00 90.12 476 ILE A O 1
ATOM 3889 N N . LEU A 1 477 ? 19.349 6.939 -14.119 1.00 86.56 477 LEU A N 1
ATOM 3890 C CA . LEU A 1 477 ? 19.020 7.070 -12.697 1.00 86.56 477 LEU A CA 1
ATOM 3891 C C . LEU A 1 477 ? 17.838 6.177 -12.283 1.00 86.56 477 LEU A C 1
ATOM 3893 O O . LEU A 1 477 ? 17.799 5.709 -11.145 1.00 86.56 477 LEU A O 1
ATOM 3897 N N . TYR A 1 478 ? 16.927 5.848 -13.208 1.00 85.38 478 TYR A N 1
ATOM 3898 C CA . TYR A 1 478 ? 15.806 4.933 -12.952 1.00 85.38 478 TYR A CA 1
ATOM 3899 C C . TYR A 1 478 ? 16.253 3.506 -12.642 1.00 85.38 478 TYR A C 1
ATOM 3901 O O . TYR A 1 478 ? 15.522 2.757 -11.997 1.00 85.38 478 TYR A O 1
ATOM 3909 N N . TYR A 1 479 ? 17.441 3.104 -13.088 1.00 85.56 479 TYR A N 1
ATOM 3910 C CA . TYR A 1 479 ? 18.000 1.806 -12.734 1.00 85.56 479 TYR A CA 1
ATOM 3911 C C . TYR A 1 479 ? 18.768 1.871 -11.418 1.00 85.56 479 TYR A C 1
ATOM 3913 O O . TYR A 1 479 ? 18.682 0.935 -10.624 1.00 85.56 479 TYR A O 1
ATOM 3921 N N . PHE A 1 480 ? 19.468 2.978 -11.157 1.00 84.38 480 PHE A N 1
ATOM 3922 C CA . PHE A 1 480 ? 20.229 3.166 -9.922 1.00 84.38 480 PHE A CA 1
ATOM 3923 C C . PHE A 1 480 ? 19.355 3.364 -8.683 1.00 84.38 480 PHE A C 1
ATOM 3925 O O . PHE A 1 480 ? 19.800 3.026 -7.589 1.00 84.38 480 PHE A O 1
ATOM 3932 N N . GLN A 1 481 ? 18.102 3.808 -8.836 1.00 82.88 481 GLN A N 1
ATOM 3933 C CA . GLN A 1 481 ? 17.163 3.914 -7.712 1.00 82.88 481 GLN A CA 1
ATOM 3934 C C . GLN A 1 481 ? 16.903 2.569 -7.005 1.00 82.88 481 GLN A C 1
ATOM 3936 O O . GLN A 1 481 ? 16.583 2.544 -5.823 1.00 82.88 481 GLN A O 1
ATOM 3941 N N . LEU A 1 482 ? 17.049 1.449 -7.723 1.00 80.81 482 LEU A N 1
ATOM 3942 C CA . LEU A 1 482 ? 16.849 0.099 -7.185 1.00 80.81 482 LEU A CA 1
ATOM 3943 C C . LEU A 1 482 ? 18.067 -0.409 -6.405 1.00 80.81 482 LEU A C 1
ATOM 3945 O O . LEU A 1 482 ? 17.980 -1.425 -5.719 1.00 80.81 482 LEU A O 1
ATOM 3949 N N . GLN A 1 483 ? 19.206 0.278 -6.503 1.00 82.50 483 GLN A N 1
ATOM 3950 C CA . GLN A 1 483 ? 20.425 -0.130 -5.826 1.00 82.50 483 GLN A CA 1
ATOM 3951 C C . GLN A 1 483 ? 20.447 0.405 -4.395 1.00 82.50 483 GLN A C 1
ATOM 3953 O O . GLN A 1 483 ? 20.345 1.609 -4.184 1.00 82.50 483 GLN A O 1
ATOM 3958 N N . ARG A 1 484 ? 20.674 -0.473 -3.411 1.00 78.06 484 ARG A N 1
ATOM 3959 C CA . ARG A 1 484 ? 20.571 -0.154 -1.972 1.00 78.06 484 ARG A CA 1
ATOM 3960 C C . ARG A 1 484 ? 21.308 1.121 -1.536 1.00 78.06 484 ARG A C 1
ATOM 3962 O O . ARG A 1 484 ? 20.757 1.896 -0.767 1.00 78.06 484 ARG A O 1
ATOM 3969 N N . TYR A 1 485 ? 22.536 1.335 -2.011 1.00 78.19 485 TYR A N 1
ATOM 3970 C CA . TYR A 1 485 ? 23.373 2.468 -1.587 1.00 78.19 485 TYR A CA 1
ATOM 3971 C C . TYR A 1 485 ? 23.041 3.785 -2.292 1.00 78.19 485 TYR A C 1
ATOM 3973 O O . TYR A 1 485 ? 23.192 4.853 -1.712 1.00 78.19 485 TYR A O 1
ATOM 3981 N N . ILE A 1 486 ? 22.624 3.714 -3.557 1.00 83.31 486 ILE A N 1
ATOM 3982 C CA . ILE A 1 486 ? 22.409 4.899 -4.398 1.00 83.31 486 ILE A CA 1
ATOM 3983 C C . ILE A 1 486 ? 20.938 5.331 -4.334 1.00 83.31 486 ILE A C 1
ATOM 3985 O O . ILE A 1 486 ? 20.632 6.521 -4.378 1.00 83.31 486 ILE A O 1
ATOM 3989 N N . GLY A 1 487 ? 20.025 4.373 -4.170 1.00 82.81 487 GLY A N 1
ATOM 3990 C CA . GLY A 1 487 ? 18.586 4.591 -4.180 1.00 82.81 487 GLY A CA 1
ATOM 3991 C C . GLY A 1 487 ? 18.103 5.541 -3.095 1.00 82.81 487 GLY A C 1
ATOM 3992 O O . GLY A 1 487 ? 17.354 6.464 -3.402 1.00 82.81 487 GLY A O 1
ATOM 3993 N N . SER A 1 488 ? 18.578 5.394 -1.853 1.00 82.81 488 SER A N 1
ATOM 3994 C CA . SER A 1 488 ? 18.208 6.305 -0.760 1.00 82.81 488 SER A CA 1
ATOM 3995 C C . SER A 1 488 ? 18.596 7.754 -1.055 1.00 82.81 488 SER A C 1
ATOM 3997 O O . SER A 1 488 ? 17.821 8.667 -0.780 1.00 82.81 488 SER A O 1
ATOM 3999 N N . THR A 1 489 ? 19.769 7.955 -1.655 1.00 84.62 489 THR A N 1
ATOM 4000 C CA . THR A 1 489 ? 20.289 9.276 -2.024 1.00 84.62 489 THR A CA 1
ATOM 4001 C C . THR A 1 489 ? 19.509 9.876 -3.190 1.00 84.62 489 THR A C 1
ATOM 4003 O O . THR A 1 489 ? 19.183 11.055 -3.177 1.00 84.62 489 THR A O 1
ATOM 4006 N N . ILE A 1 490 ? 19.149 9.070 -4.192 1.00 82.12 490 ILE A N 1
ATOM 4007 C CA . ILE A 1 490 ? 18.317 9.536 -5.311 1.00 82.12 490 ILE A CA 1
ATOM 4008 C C . ILE A 1 490 ? 16.931 9.956 -4.811 1.00 82.12 490 ILE A C 1
ATOM 4010 O O . ILE A 1 490 ? 16.441 11.020 -5.183 1.00 82.12 490 ILE A O 1
ATOM 4014 N N . VAL A 1 491 ? 16.305 9.153 -3.946 1.00 81.31 491 VAL A N 1
ATOM 4015 C CA . VAL A 1 491 ? 14.972 9.456 -3.408 1.00 81.31 491 VAL A CA 1
ATOM 4016 C C . VAL A 1 491 ? 14.992 10.721 -2.548 1.00 81.31 491 VAL A C 1
ATOM 4018 O O . VAL A 1 491 ? 14.056 11.513 -2.631 1.00 81.31 491 VAL A O 1
ATOM 4021 N N . SER A 1 492 ? 16.042 10.948 -1.751 1.00 82.56 492 SER A N 1
ATOM 4022 C CA . SER A 1 492 ? 16.156 12.178 -0.959 1.00 82.56 492 SER A CA 1
ATOM 4023 C C . SER A 1 492 ? 16.361 13.416 -1.832 1.00 82.56 492 SER A C 1
ATOM 4025 O O . SER A 1 492 ? 15.717 14.431 -1.584 1.00 82.56 492 SER A O 1
ATOM 4027 N N . ILE A 1 493 ? 17.184 13.323 -2.881 1.00 83.75 493 ILE A N 1
ATOM 4028 C CA . ILE A 1 493 ? 17.393 14.414 -3.842 1.00 83.75 493 ILE A CA 1
ATOM 4029 C C . ILE A 1 493 ? 16.082 14.759 -4.550 1.00 83.75 493 ILE A C 1
ATOM 4031 O O . ILE A 1 493 ? 15.692 15.919 -4.559 1.00 83.75 493 ILE A O 1
ATOM 4035 N N . ILE A 1 494 ? 15.374 13.761 -5.088 1.00 79.19 494 ILE A N 1
ATOM 4036 C CA . ILE A 1 494 ? 14.107 13.981 -5.803 1.00 79.19 494 ILE A CA 1
ATOM 4037 C C . ILE A 1 494 ? 13.032 14.549 -4.874 1.00 79.19 494 ILE A C 1
ATOM 4039 O O . ILE A 1 494 ? 12.199 15.311 -5.328 1.00 79.19 494 ILE A O 1
ATOM 4043 N N . LYS A 1 495 ? 13.027 14.195 -3.584 1.00 79.00 495 LYS A N 1
ATOM 4044 C CA . LYS A 1 495 ? 12.059 14.748 -2.625 1.00 79.00 495 LYS A CA 1
ATOM 4045 C C . LYS A 1 495 ? 12.301 16.235 -2.324 1.00 79.00 495 LYS A C 1
ATOM 4047 O O . LYS A 1 495 ? 11.370 16.918 -1.909 1.00 79.00 495 LYS A O 1
ATOM 4052 N N . ASN A 1 496 ? 13.541 16.697 -2.462 1.00 75.94 496 ASN A N 1
ATOM 4053 C CA . ASN A 1 496 ? 13.929 18.080 -2.180 1.00 75.94 496 ASN A CA 1
ATOM 4054 C C . ASN A 1 496 ? 13.804 19.005 -3.402 1.00 75.94 496 ASN A C 1
ATOM 4056 O O . ASN A 1 496 ? 13.876 20.220 -3.230 1.00 75.94 496 ASN A O 1
ATOM 4060 N N . ILE A 1 497 ? 13.672 18.433 -4.602 1.00 72.19 497 ILE A N 1
ATOM 4061 C CA . ILE A 1 497 ? 13.386 19.131 -5.863 1.00 72.19 497 ILE A CA 1
ATOM 4062 C C . ILE A 1 497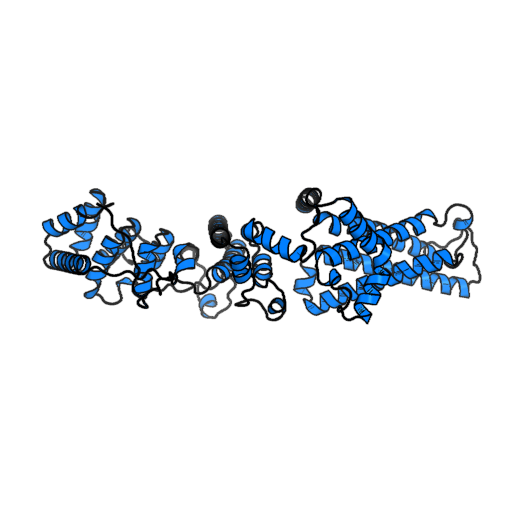 ? 11.871 19.210 -6.024 1.00 72.19 497 ILE A C 1
ATOM 4064 O O . ILE A 1 497 ? 11.388 20.302 -6.389 1.00 72.19 497 ILE A O 1
#

pLDDT: mean 83.55, std 13.84, range [23.0, 97.12]

Radius of gyration: 35.26 Å; chains: 1; bounding box: 73×78×106 Å

Secondary structure (DSSP, 8-state):
-----------S-------S-------HHHHHHHHHHHHHHHTT-HHHHHHHHHHSTT--HHHHHHHHHHHH--SSHHHHHHHHHHHHHHT-HHHHHHHHHGGGGSTTGGGSPPSS-SSS-TT--HHHHHHHTT-HHHHHHHHHTT---PPPPPTT---HHHHHS---HHHHHHHHHHHHHHTSHHHHHHT-SSHHHHHHHHHHHHHHHHHH-GGGHHHHHHHHHHHHHHHHHHHHT--SHHHHHHHHH--TTS-GGGGGSS-HHHHHHHHTT-HHHHT-HHHHHHHHHHHHTT-TTTTT-HHHHHHHHHHHHHSHHHHHHHHHHTTTSS-GGGGSHHHHHHHHHHHHHHHHHHHHHHHHTSS-GGGGGB--S-S-HHHHHHHHHHHHHHHHHHHHHHHHHHHH-HHHHTTSHHHHHHHHHHHHHHHHHHHHHHHHHHHHHH---B--GGGS-TT-HHHHHHHHHHHHHHHHHHHTHHHHTTSHHHHHHHHHHHHH-

InterPro domains:
  IPR002153 Transient receptor potential channel, canonical [PTHR10117] (62-495)
  IPR013555 Transient receptor ion channel domain [PF08344] (157-217)
  IPR013555 Transient receptor ion channel domain [SM01420] (157-217)
  IPR036770 Ankyrin repeat-containing domain superfamily [SSF48403] (67-147)

Sequence (497 aa):
MKQKTSIPNLSNSNTNAYNGRMEWNRTKSMDNAIHQFRTAVLITNVKVIEQILKDMHNISPGHIERLLPLLIDRSSAEPTKEALMTAICIGSRPLVEFILSLFMEYPGEERNGCRKSKSFPAHMTPLMLACICNNFSVVQCLLLRKHYMQLPHRPDCSCDECSRSAHCMANSIILLDTYRAISSAPFLWLACTDPLLAAFNLAIDLQVCEEMEKEHKVAYNDLRHNVMIFAVKIAEQCWTAEEINVLLSRKVGSPLADCELPFPRIQLALKSHMKPFLSSLSVQATIEGHWHGRWTDIGKSKFQDLSRKFRHFLCYPILALFHIISAGFYIETFKYPLARYTSRLASYILFLIILIFIRFFGRTGERSSERSLLNSYLRLILESYVYLYVYGLAVTHYIEFASKGLIRFYSAWWRWFDLILIWLFSGSFFCFIMTAVTISQDGLKQLHRRHWVYYDFSIIYDIYFGAASVMALWRILYYFQLQRYIGSTIVSIIKNI

Organism: NCBI:txid2874296

Foldseek 3Di:
DDDDDDDDDDDPDPPPPPPVDPDDDDDPVLVVLLVVLLVCLVVLVLVSVLVSQVPDPQDDPVLSVQLSVLSNPPVDCQSLLVSLLSVLLSLDQSSNSSSVSNCVVPPPCLQAHRCPDPPDHRLDGSLLSNLLSLRLSNNLVCVVVVRDDDQDDFPPDPDPVNVPDDDDPVVVVSNLSSLSRCLGLNNLSPVDPQSLLSLLVSLQSLVSCLVPPVPCNVSSVVSSVSSLVSNLVVLVPDPDLVVNQVSQLDPPPAPPLLNPPSGSSVVSCVVSVSVSNCPRPSNVVSVVCQQCPVVPCPPVDPVVNVVLLVCLLPCVVVLVVVCVVVVCPPPVQCVHNNSVLSNVLSVLVVLLVLLVVLVVPDQPDPSQQFLAQVPDPVSVVSLVVNVVVLVVLVVVLVVVCVSQDDPRQVVDPVNVLNVVLSVLSVLLVVLNVVSVVVCVVVVPRGGRNVPDDPPRSSVVNCVSSVVSSVSSVVCSVVSVLPPPPRVVVSVVVVVVD